Protein AF-0000000074140752 (afdb_homodimer)

Solvent-accessible surface area (backbone atoms only — not comparable to full-atom values): 28224 Å² total; per-residue (Å²): 119,56,70,70,53,50,52,48,51,42,52,54,58,71,65,44,54,42,84,34,56,42,60,49,36,43,54,50,48,71,74,40,94,58,86,54,52,67,53,49,47,52,48,30,33,76,64,49,39,76,39,86,75,36,72,41,30,59,83,36,47,38,90,88,53,93,30,33,46,39,65,84,76,35,28,29,26,35,70,41,55,52,70,45,35,76,37,78,74,42,82,43,81,77,94,64,84,74,61,87,51,48,66,58,32,52,55,50,49,53,50,44,38,72,72,23,39,75,41,53,65,36,65,51,56,44,77,45,95,76,62,23,41,32,40,38,39,36,31,35,42,71,38,72,91,78,30,33,22,22,32,35,38,38,40,38,40,34,42,71,85,25,31,36,32,38,37,39,38,38,36,38,34,36,54,75,71,31,41,35,35,42,52,46,79,45,80,39,77,70,41,77,48,70,70,86,39,45,65,48,47,52,50,49,52,52,51,54,52,39,55,49,51,54,50,49,53,52,50,49,49,52,48,54,54,50,50,49,51,53,49,57,52,56,43,64,59,50,91,62,74,70,50,60,69,54,58,42,29,67,48,66,63,67,72,72,67,80,46,89,126,119,57,71,68,53,49,51,49,52,43,52,55,60,71,64,44,54,41,83,34,56,42,61,50,35,43,53,51,47,72,74,39,91,56,86,55,51,67,53,51,49,50,49,29,32,75,63,49,38,77,38,86,75,35,72,42,32,60,84,36,45,38,91,86,53,92,30,34,46,39,66,83,76,35,28,30,27,34,70,41,56,53,71,44,36,74,37,78,72,42,83,43,80,77,94,65,84,73,61,87,51,48,66,57,33,51,54,50,49,53,50,46,40,73,72,23,38,76,41,53,64,36,65,52,56,43,77,44,96,76,63,24,41,32,40,39,39,36,31,36,42,72,39,71,91,77,30,32,22,21,33,37,36,38,41,38,38,36,42,70,84,25,30,36,32,36,36,40,37,38,36,36,33,37,54,74,71,32,42,35,37,43,54,47,79,44,80,42,78,70,41,77,49,69,70,87,40,45,65,48,47,53,48,49,51,50,52,53,51,41,54,49,50,55,52,48,53,52,49,50,51,52,48,53,52,50,52,48,52,50,47,58,53,55,43,64,58,48,90,63,75,69,50,60,69,55,54,41,27,68,48,62,65,62,72,68,70,80,42,89,126

InterPro domains:
  IPR002189 F-actin-capping protein subunit alpha [PF01267] (9-256)
  IPR002189 F-actin-capping protein subunit alpha [PR00191] (142-156)
  IPR002189 F-actin-capping protein subunit alpha [PR00191] (171-184)
  IPR002189 F-actin-capping protein subunit alpha [PR00191] (225-244)
  IPR002189 F-actin-capping protein subunit alpha [PTHR10653] (5-257)
  IPR017865 F-actin capping protein, alpha subunit, conserved site [PS00749] (229-239)
  IPR037282 F-actin-capping protein subunit alpha/beta [SSF90096] (3-254)
  IPR042276 F-actin-capping protein subunit alpha/beta, domain 2 [G3DSA:3.90.1150.210] (97-231)
  IPR042489 F-actin capping protein, alpha subunit, domain 1 [G3DSA:3.30.1140.60] (4-96)

Radius of gyration: 28.35 Å; Cα contacts (8 Å, |Δi|>4): 920; chains: 2; bounding box: 62×85×52 Å

Foldseek 3Di:
DPPVVLVVLLVQLVPDAPPCNLVSLQVVPVVDPDHNQVSQLVVCQPPWDAAPLETGHVQQQDPVDRWGAQPLQQKIFHAPRNRRHTHDIDGHDDPDDQDPQVNVLVVVVVVVCVVPAPARKHKGWHQDPQRKIKIKIKGWDDDVVQAKIKMWIWIWIQHPQQWIWTKIKIWMWGCDPHTDIDIDMDTGDTDHWDPVHSVRVSVVVVVVVVVVVVVVVVVVLVVLVVVLVVVVVVDPDDPPPPVSVVVRPPPPPDDPVPDDD/DPPVVLVVLLVQLVPDAPPCNLVSLQVVPVVDPDHNQVSQLVVCQPPWDAAPLETGHVQQQDPVDRWGAQPLVQKIFHAPRNRRHTHDIDGHDDPDDADPQVNVLVVVVVVVCVVPAPARKHKGWHQDPQRKIKIKIKGWDDDVVQAKIKMWIWIWIQHPQQWIWTKIKIWMWGCDPHTDIDIDMDTGDTDHWDPVHSVRVVVVVVVVVVVVVVVVVVVVLVVLVVVLVVVVVVDPDDPPPPVSVVVRPPPPPDPPVPDDD

Organism: Candida tropicalis (strain ATCC MYA-3404 / T1) (NCBI:txid294747)

Sequence (522 aa):
MSIKLNELVDSLIETAPPAELKNVSQSLSSLTTSSIDDNIEKYAQENAVVIDNTIVSKYNKDKNSSKYIDYINNKKFNVDWINCKIIDVENYESNFEYPKIYQELIDKLNQYGEDYYPSTFAFTIIPTEDEELRIIIIGQRANHDNFYTGQWKSNYLISKNSNISGEIKLDIHYFEDGNVRLKFIEEISDIKIDNSSSSKIVNFINDQENKVVIKIVDQFNNLNQQSFKNLRRLLPVTRSKINWGSAIGNYRLGSDVVNKKMSIKLNELVDSLIETAPPAELKNVSQSLSSLTTSSIDDNIEKYAQENAVVIDNTIVSKYNKDKNSSKYIDYINNKKFNVDWINCKIIDVENYESNFEYPKIYQELIDKLNQYGEDYYPSTFAFTIIPTEDEELRIIIIGQRANHDNFYTGQWKSNYLISKNSNISGEIKLDIHYFEDGNVRLKFIEEISDIKIDNSSSSKIVNFINDQENKVVIKIVDQFNNLNQQSFKNLRRLLPVTRSKINWGSAIGNYRLGSDVVNKK

Secondary structure (DSSP, 8-state):
--HHHHHHHHHHHHTPPTT-HHHHHHHHHHH-SS--HHHHHHHHHHH-EEETTEEE-GGGB-TTSS-EEETTTTEEEEEETTTTEEEEEEE---SSPPPTTHHHHHHHHHHHHHHH--SEEEEEEEE-TTS-EEEEEEEEEEEGGGTEEEEEEEEEEE-TTSEEEEEEEEEEEE-SSEEEEEEEEEEEEEEE--TTSHHHHHHHHHHHHHHHHHHHHHHHHHHHHHHHHHHHHHS---SS---HHHHS-B----TTSS---/--HHHHHHHHHHHHTPPTT-HHHHHHHHHHH-SS--HHHHHHHHHHH-EEETTEEE-GGGB-TTSS-EEETTTTEEEEEETTTTEEEEEEE---SSPPPTTHHHHHHHHHHHHHHH--SEEEEEEEE-TTS-EEEEEEEEEEEGGGTEEEEEEEEEEE-TTSEEEEEEEEEEEE-SSEEEEEEEEEEEEEEE--TTSHHHHHHHHHHHHHHHHHHHHHHHHHHHHHHHHHHHHHS---SS---HHHHS-B----TTSS---

pLDDT: mean 86.99, std 14.08, range [23.72, 98.69]

Nearest PDB structures (foldseek):
  3aae-assembly1_A  TM=8.052E-01  e=2.169E-14  Gallus gallus
  8p94-assembly1_U  TM=7.629E-01  e=4.647E-13  Mus musculus
  7ds3-assembly1_B  TM=5.528E-01  e=4.194E-06  Gallus gallus
  2vqi-assembly2_B-2  TM=5.578E-01  e=7.077E+00  Escherichia coli
  7lhg-assembly1_C  TM=5.357E-01  e=7.945E+00  Escherichia coli

Structure (mmCIF, N/CA/C/O backbone):
data_AF-0000000074140752-model_v1
#
loop_
_entity.id
_entity.type
_entity.pdbx_description
1 polymer 'F-actin-capping protein subunit alpha'
#
loop_
_atom_site.group_PDB
_atom_site.id
_atom_site.type_symbol
_atom_site.label_atom_id
_atom_site.label_alt_id
_atom_site.label_comp_id
_atom_site.label_asym_id
_atom_site.label_entity_id
_atom_site.label_seq_id
_atom_site.pdbx_PDB_ins_code
_atom_site.Cartn_x
_atom_site.Cartn_y
_atom_site.Cartn_z
_atom_site.occupancy
_atom_site.B_iso_or_equiv
_atom_site.auth_seq_id
_atom_site.auth_comp_id
_atom_site.auth_asym_id
_atom_site.auth_atom_id
_atom_site.pdbx_PDB_model_num
ATOM 1 N N . MET A 1 1 ? 28.844 -6.668 -7.348 1 61.84 1 MET A N 1
ATOM 2 C CA . MET A 1 1 ? 27.984 -5.746 -6.613 1 61.84 1 MET A CA 1
ATOM 3 C C . MET A 1 1 ? 28.188 -5.898 -5.109 1 61.84 1 MET A C 1
ATOM 5 O O . MET A 1 1 ? 28.422 -7.004 -4.621 1 61.84 1 MET A O 1
ATOM 9 N N . SER A 1 2 ? 28.344 -4.863 -4.453 1 72.31 2 SER A N 1
ATOM 10 C CA . SER A 1 2 ? 28.5 -5.016 -3.012 1 72.31 2 SER A CA 1
ATOM 11 C C . SER A 1 2 ? 27.375 -5.84 -2.41 1 72.31 2 SER A C 1
ATOM 13 O O . SER A 1 2 ? 26.281 -5.922 -2.984 1 72.31 2 SER A O 1
ATOM 15 N N . ILE A 1 3 ? 27.672 -6.602 -1.452 1 70.19 3 ILE A N 1
ATOM 16 C CA . ILE A 1 3 ? 26.719 -7.484 -0.793 1 70.19 3 ILE A CA 1
ATOM 17 C C . ILE A 1 3 ? 25.484 -6.688 -0.367 1 70.19 3 ILE A C 1
ATOM 19 O O . ILE A 1 3 ? 24.359 -7.137 -0.553 1 70.19 3 ILE A O 1
ATOM 23 N N . LYS A 1 4 ? 25.734 -5.488 0.019 1 74.75 4 LYS A N 1
ATOM 24 C CA . LYS A 1 4 ? 24.641 -4.648 0.495 1 74.75 4 LYS A CA 1
ATOM 25 C C . LYS A 1 4 ? 23.75 -4.191 -0.661 1 74.75 4 LYS A C 1
ATOM 27 O O . LYS A 1 4 ? 22.516 -4.168 -0.539 1 74.75 4 LYS A O 1
ATOM 32 N N . LEU A 1 5 ? 24.422 -4.043 -1.836 1 74 5 LEU A N 1
ATOM 33 C CA . LEU A 1 5 ? 23.672 -3.607 -3.01 1 74 5 LEU A CA 1
ATOM 34 C C . LEU A 1 5 ? 22.828 -4.754 -3.58 1 74 5 LEU A C 1
ATOM 36 O O . LEU A 1 5 ? 21.688 -4.547 -4.004 1 74 5 LEU A O 1
ATOM 40 N N . ASN A 1 6 ? 23.469 -5.91 -3.527 1 83.12 6 ASN A N 1
ATOM 41 C CA . ASN A 1 6 ? 22.766 -7.094 -4.008 1 83.12 6 ASN A CA 1
ATOM 42 C C . ASN A 1 6 ? 21.5 -7.367 -3.195 1 83.12 6 ASN A C 1
ATOM 44 O O . ASN A 1 6 ? 20.453 -7.68 -3.758 1 83.12 6 ASN A O 1
ATOM 48 N N . GLU A 1 7 ? 21.641 -7.172 -1.968 1 83.62 7 GLU A N 1
ATOM 49 C CA . GLU A 1 7 ? 20.5 -7.367 -1.085 1 83.62 7 GLU A CA 1
ATOM 50 C C . GLU A 1 7 ? 19.422 -6.316 -1.335 1 83.62 7 GLU A C 1
ATOM 52 O O . GLU A 1 7 ? 18.234 -6.613 -1.269 1 83.62 7 GLU A O 1
ATOM 57 N N . LEU A 1 8 ? 19.906 -5.164 -1.589 1 78.12 8 LEU A N 1
ATOM 58 C CA . LEU A 1 8 ? 18.969 -4.086 -1.886 1 78.12 8 LEU A CA 1
ATOM 59 C C . LEU A 1 8 ? 18.203 -4.367 -3.174 1 78.12 8 LEU A C 1
ATOM 61 O O . LEU A 1 8 ? 16.984 -4.176 -3.232 1 78.12 8 LEU A O 1
ATOM 65 N N . VAL A 1 9 ? 18.906 -4.875 -4.156 1 83.94 9 VAL A N 1
ATOM 66 C CA . VAL A 1 9 ? 18.281 -5.188 -5.438 1 83.94 9 VAL A CA 1
ATOM 67 C C . VAL A 1 9 ? 17.266 -6.316 -5.254 1 83.94 9 VAL A C 1
ATOM 69 O O . VAL A 1 9 ? 16.141 -6.242 -5.77 1 83.94 9 VAL A O 1
ATOM 72 N N . ASP A 1 10 ? 17.625 -7.262 -4.441 1 89.88 10 ASP A N 1
ATOM 73 C CA . ASP A 1 10 ? 16.703 -8.359 -4.148 1 89.88 10 ASP A CA 1
ATOM 74 C C . ASP A 1 10 ? 15.422 -7.848 -3.496 1 89.88 10 ASP A C 1
ATOM 76 O O . ASP A 1 10 ? 14.32 -8.25 -3.881 1 89.88 10 ASP A O 1
ATOM 80 N N . SER A 1 11 ? 15.648 -6.965 -2.637 1 86 11 SER A N 1
ATOM 81 C CA . SER A 1 11 ? 14.5 -6.43 -1.915 1 86 11 SER A CA 1
ATOM 82 C C . SER A 1 11 ? 13.586 -5.637 -2.844 1 86 11 SER A C 1
ATOM 84 O O . SER A 1 11 ? 12.359 -5.746 -2.756 1 86 11 SER A O 1
ATOM 86 N N . LEU A 1 12 ? 14.141 -4.941 -3.727 1 83.88 12 LEU A N 1
ATOM 87 C CA . LEU A 1 12 ? 13.359 -4.129 -4.652 1 83.88 12 LEU A CA 1
ATOM 88 C C . LEU A 1 12 ? 12.586 -5.012 -5.629 1 83.88 12 LEU A C 1
ATOM 90 O O . LEU A 1 12 ? 11.43 -4.727 -5.949 1 83.88 12 LEU A O 1
ATOM 94 N N . ILE A 1 13 ? 13.211 -6.074 -6.012 1 91.44 13 ILE A N 1
ATOM 95 C CA . ILE A 1 13 ? 12.539 -6.996 -6.926 1 91.44 13 ILE A CA 1
ATOM 96 C C . ILE A 1 13 ? 11.375 -7.672 -6.207 1 91.44 13 ILE A C 1
ATOM 98 O O . ILE A 1 13 ? 10.305 -7.855 -6.789 1 91.44 13 ILE A O 1
ATOM 102 N N . GLU A 1 14 ? 11.594 -7.969 -4.953 1 90.62 14 GLU A N 1
ATOM 103 C CA . GLU A 1 14 ? 10.57 -8.633 -4.152 1 90.62 14 GLU A CA 1
ATOM 104 C C . GLU A 1 14 ? 9.336 -7.742 -3.984 1 90.62 14 GLU A C 1
ATOM 106 O O . GLU A 1 14 ? 8.234 -8.242 -3.756 1 90.62 14 GLU A O 1
ATOM 111 N N . THR A 1 15 ? 9.523 -6.438 -4.125 1 85.06 15 THR A N 1
ATOM 112 C CA . THR A 1 15 ? 8.422 -5.504 -3.926 1 85.06 15 THR A CA 1
ATOM 113 C C . THR A 1 15 ? 7.711 -5.211 -5.246 1 85.06 15 THR A C 1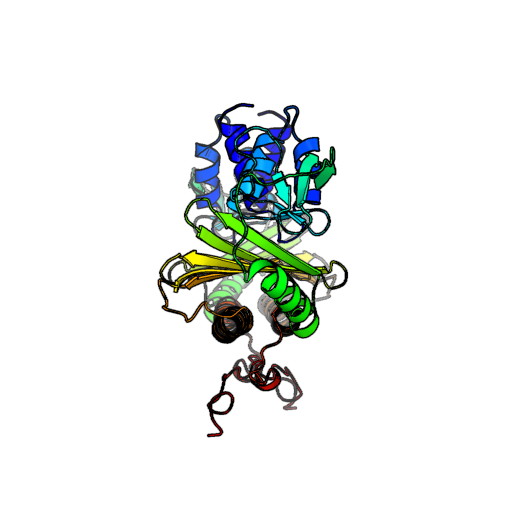
ATOM 115 O O . THR A 1 15 ? 6.762 -4.426 -5.285 1 85.06 15 THR A O 1
ATOM 118 N N . ALA A 1 16 ? 8.18 -5.867 -6.352 1 88.88 16 ALA A N 1
ATOM 119 C CA . ALA A 1 16 ? 7.543 -5.633 -7.648 1 88.88 16 ALA A CA 1
ATOM 120 C C . ALA A 1 16 ? 6.059 -5.984 -7.605 1 88.88 16 ALA A C 1
ATOM 122 O O . ALA A 1 16 ? 5.68 -7.047 -7.113 1 88.88 16 ALA A O 1
ATOM 123 N N . PRO A 1 17 ? 5.223 -5.051 -8.102 1 90.56 17 PRO A N 1
ATOM 124 C CA . PRO A 1 17 ? 3.809 -5.414 -8.211 1 90.56 17 PRO A CA 1
ATOM 125 C C . PRO A 1 17 ? 3.58 -6.645 -9.086 1 90.56 17 PRO A C 1
ATOM 127 O O . PRO A 1 17 ? 4.406 -6.957 -9.945 1 90.56 17 PRO A O 1
ATOM 130 N N . PRO A 1 18 ? 2.486 -7.273 -8.789 1 92.69 18 PRO A N 1
ATOM 131 C CA . PRO A 1 18 ? 2.201 -8.453 -9.609 1 92.69 18 PRO A CA 1
ATOM 132 C C . PRO A 1 18 ? 2.131 -8.141 -11.102 1 92.69 18 PRO A C 1
ATOM 134 O O . PRO A 1 18 ? 1.604 -7.094 -11.492 1 92.69 18 PRO A O 1
ATOM 137 N N . ALA A 1 19 ? 2.77 -9.047 -11.898 1 91.75 19 ALA A N 1
ATOM 138 C CA . ALA A 1 19 ? 2.734 -9.016 -13.352 1 91.75 19 ALA A CA 1
ATOM 139 C C . ALA A 1 19 ? 3.602 -7.883 -13.898 1 91.75 19 ALA A C 1
ATOM 141 O O . ALA A 1 19 ? 3.486 -7.508 -15.062 1 91.75 19 ALA A O 1
ATOM 142 N N . GLU A 1 20 ? 4.434 -7.281 -13.062 1 92.44 20 GLU A N 1
ATOM 143 C CA . GLU A 1 20 ? 5.23 -6.148 -13.523 1 92.44 20 GLU A CA 1
ATOM 144 C C . GLU A 1 20 ? 6.723 -6.43 -13.383 1 92.44 20 GLU A C 1
ATOM 146 O O . GLU A 1 20 ? 7.523 -5.5 -13.258 1 92.44 20 GLU A O 1
ATOM 151 N N . LEU A 1 21 ? 7.09 -7.613 -13.391 1 93.31 21 LEU A N 1
ATOM 152 C CA . LEU A 1 21 ? 8.484 -7.996 -13.211 1 93.31 21 LEU A CA 1
ATOM 153 C C . LEU A 1 21 ? 9.359 -7.391 -14.305 1 93.31 21 LEU A C 1
ATOM 155 O O . LEU A 1 21 ? 10.453 -6.902 -14.031 1 93.31 21 LEU A O 1
ATOM 159 N N . LYS A 1 22 ? 8.906 -7.398 -15.492 1 93.62 22 LYS A N 1
ATOM 160 C CA . LYS A 1 22 ? 9.672 -6.859 -16.609 1 93.62 22 LYS A CA 1
ATOM 161 C C . LYS A 1 22 ? 10.008 -5.391 -16.391 1 93.62 22 LYS A C 1
ATOM 163 O O . LYS A 1 22 ? 11.164 -4.98 -16.547 1 93.62 22 LYS A O 1
ATOM 168 N N . ASN A 1 23 ? 9.031 -4.621 -16.031 1 92.94 23 ASN A N 1
ATOM 169 C CA . ASN A 1 23 ? 9.219 -3.193 -15.789 1 92.94 23 ASN A CA 1
ATOM 170 C C . ASN A 1 23 ? 10.242 -2.943 -14.688 1 92.94 23 ASN A C 1
ATOM 172 O O . ASN A 1 23 ? 11.109 -2.08 -14.82 1 92.94 23 ASN A O 1
ATOM 176 N N . VAL A 1 24 ? 10.086 -3.699 -13.688 1 91.12 24 VAL A N 1
ATOM 177 C CA . VAL A 1 24 ? 10.992 -3.555 -12.562 1 91.12 24 VAL A CA 1
ATOM 178 C C . VAL A 1 24 ? 12.406 -3.969 -12.977 1 91.12 24 VAL A C 1
ATOM 180 O O . VAL A 1 24 ? 13.383 -3.287 -12.648 1 91.12 24 VAL A O 1
ATOM 183 N N . SER A 1 25 ? 12.492 -5.066 -13.68 1 92.5 25 SER A N 1
ATOM 184 C CA . SER A 1 25 ? 13.781 -5.555 -14.148 1 92.5 25 SER A CA 1
ATOM 185 C C . SER A 1 25 ? 14.484 -4.52 -15.023 1 92.5 25 SER A C 1
ATOM 187 O O . SER A 1 25 ? 15.664 -4.234 -14.836 1 92.5 25 SER A O 1
ATOM 189 N N . GLN A 1 26 ? 13.812 -3.938 -15.883 1 92.19 26 GLN A N 1
ATOM 190 C CA . GLN A 1 26 ? 14.375 -2.936 -16.781 1 92.19 26 GLN A CA 1
ATOM 191 C C . GLN A 1 26 ? 14.789 -1.683 -16.016 1 92.19 26 GLN A C 1
ATOM 193 O O . GLN A 1 26 ? 15.875 -1.141 -16.25 1 92.19 26 GLN A O 1
ATOM 198 N N . SER A 1 27 ? 13.953 -1.255 -15.141 1 87.88 27 SER A N 1
ATOM 199 C CA . SER A 1 27 ? 14.234 -0.064 -14.344 1 87.88 27 SER A CA 1
ATOM 200 C C . SER A 1 27 ? 15.477 -0.254 -13.484 1 87.88 27 SER A C 1
ATOM 202 O O . SER A 1 27 ? 16.359 0.608 -13.461 1 87.88 27 SER A O 1
ATOM 204 N N . LEU A 1 28 ? 15.523 -1.368 -12.844 1 85.75 28 LEU A N 1
ATOM 205 C CA . LEU A 1 28 ? 16.656 -1.629 -11.953 1 85.75 28 LEU A CA 1
ATOM 206 C C . LEU A 1 28 ? 17.938 -1.823 -12.75 1 85.75 28 LEU A C 1
ATOM 208 O O . LEU A 1 28 ? 19.016 -1.406 -12.312 1 85.75 28 LEU A O 1
ATOM 212 N N . SER A 1 29 ? 17.812 -2.486 -13.875 1 87.5 29 SER A N 1
ATOM 213 C CA . SER A 1 29 ? 18.984 -2.711 -14.719 1 87.5 29 SER A CA 1
ATOM 214 C C . SER A 1 29 ? 19.578 -1.393 -15.203 1 87.5 29 SER A C 1
ATOM 216 O O . SER A 1 29 ? 20.797 -1.278 -15.359 1 87.5 29 SER A O 1
ATOM 218 N N . SER A 1 30 ? 18.734 -0.418 -15.336 1 86.25 30 SER A N 1
ATOM 219 C CA . SER A 1 30 ? 19.203 0.889 -15.781 1 86.25 30 SER A CA 1
ATOM 220 C C . SER A 1 30 ? 19.891 1.649 -14.656 1 86.25 30 SER A C 1
ATOM 222 O O . SER A 1 30 ? 20.672 2.574 -14.906 1 86.25 30 SER A O 1
ATOM 224 N N . LEU A 1 31 ? 19.641 1.22 -13.461 1 77.5 31 LEU A N 1
ATOM 225 C CA . LEU A 1 31 ? 20.141 1.932 -12.297 1 77.5 31 LEU A CA 1
ATOM 226 C C . LEU A 1 31 ? 21.422 1.269 -11.773 1 77.5 31 LEU A C 1
ATOM 228 O O . LEU A 1 31 ? 22.078 1.809 -10.883 1 77.5 31 LEU A O 1
ATOM 232 N N . THR A 1 32 ? 21.672 0.065 -12.32 1 78 32 THR A N 1
ATOM 233 C CA . THR A 1 32 ? 22.812 -0.672 -11.812 1 78 32 THR A CA 1
ATOM 234 C C . THR A 1 32 ? 23.844 -0.904 -12.922 1 78 32 THR A C 1
ATOM 236 O O . THR A 1 32 ? 23.484 -0.968 -14.102 1 78 32 THR A O 1
ATOM 239 N N . THR A 1 33 ? 25.078 -0.955 -12.531 1 78.69 33 THR A N 1
ATOM 240 C CA . THR A 1 33 ? 26.156 -1.2 -13.492 1 78.69 33 THR A CA 1
ATOM 241 C C . THR A 1 33 ? 26.391 -2.697 -13.664 1 78.69 33 THR A C 1
ATOM 243 O O . THR A 1 33 ? 26.844 -3.141 -14.719 1 78.69 33 THR A O 1
ATOM 246 N N . SER A 1 34 ? 26.141 -3.398 -12.664 1 83.44 34 SER A N 1
ATOM 247 C CA . SER A 1 34 ? 26.297 -4.848 -12.711 1 83.44 34 SER A CA 1
ATOM 248 C C . SER A 1 34 ? 25 -5.539 -13.094 1 83.44 34 SER A C 1
ATOM 250 O O . SER A 1 34 ? 23.922 -4.988 -12.906 1 83.44 34 SER A O 1
ATOM 252 N N . SER A 1 35 ? 25.234 -6.66 -13.734 1 90.19 35 SER A N 1
ATOM 253 C CA . SER A 1 35 ? 24.078 -7.449 -14.109 1 90.19 35 SER A CA 1
ATOM 254 C C . SER A 1 35 ? 23.25 -7.852 -12.891 1 90.19 35 SER A C 1
ATOM 256 O O . SER A 1 35 ? 23.812 -8.211 -11.852 1 90.19 35 SER A O 1
ATOM 258 N N . ILE A 1 36 ? 21.922 -7.773 -13.133 1 93 36 ILE A N 1
ATOM 259 C CA . ILE A 1 36 ? 21.062 -8.195 -12.031 1 93 36 ILE A CA 1
ATOM 260 C C . ILE A 1 36 ? 20.297 -9.453 -12.43 1 93 36 ILE A C 1
ATOM 262 O O . ILE A 1 36 ? 19.25 -9.758 -11.867 1 93 36 ILE A O 1
ATOM 266 N N . ASP A 1 37 ? 20.781 -10.195 -13.391 1 94.75 37 ASP A N 1
ATOM 267 C CA . ASP A 1 37 ? 20.125 -11.406 -13.891 1 94.75 37 ASP A CA 1
ATOM 268 C C . ASP A 1 37 ? 19.938 -12.43 -12.773 1 94.75 37 ASP A C 1
ATOM 270 O O . ASP A 1 37 ? 18.875 -13.031 -12.648 1 94.75 37 ASP A O 1
ATOM 274 N N . ASP A 1 38 ? 20.969 -12.531 -12.016 1 95.12 38 ASP A N 1
ATOM 275 C CA . ASP A 1 38 ? 20.906 -13.523 -10.945 1 95.12 38 ASP A CA 1
ATOM 276 C C . ASP A 1 38 ? 19.797 -13.18 -9.945 1 95.12 38 ASP A C 1
ATOM 278 O O . ASP A 1 38 ? 19.125 -14.078 -9.422 1 95.12 38 ASP A O 1
ATOM 282 N N . ASN A 1 39 ? 19.641 -11.906 -9.688 1 95.19 39 ASN A N 1
ATOM 283 C CA . ASN A 1 39 ? 18.594 -11.461 -8.758 1 95.19 39 ASN A CA 1
ATOM 284 C C . ASN A 1 39 ? 17.203 -11.75 -9.297 1 95.19 39 ASN A C 1
ATOM 286 O O . ASN A 1 39 ? 16.344 -12.25 -8.57 1 95.19 39 ASN A O 1
ATOM 290 N N . ILE A 1 40 ? 17.031 -11.516 -10.578 1 96.81 40 ILE A N 1
ATOM 291 C CA . ILE A 1 40 ? 15.727 -11.719 -11.211 1 96.81 40 ILE A CA 1
ATOM 292 C C . ILE A 1 40 ? 15.414 -13.219 -11.273 1 96.81 40 ILE A C 1
ATOM 294 O O . ILE A 1 40 ? 14.289 -13.633 -10.977 1 96.81 40 ILE A O 1
ATOM 298 N N . GLU A 1 41 ? 16.406 -13.922 -11.625 1 97.06 41 GLU A N 1
ATOM 299 C CA . GLU A 1 41 ? 16.219 -15.367 -11.711 1 97.06 41 GLU A CA 1
ATOM 300 C C . GLU A 1 41 ? 15.867 -15.969 -10.352 1 97.06 41 GLU A C 1
ATOM 302 O O . GLU A 1 41 ? 15 -16.828 -10.25 1 97.06 41 GLU A O 1
ATOM 307 N N . LYS A 1 42 ? 16.594 -15.508 -9.398 1 96.5 42 LYS A N 1
ATOM 308 C CA . LYS A 1 42 ? 16.297 -15.977 -8.047 1 96.5 42 LYS A CA 1
ATOM 309 C C . LYS A 1 42 ? 14.844 -15.727 -7.684 1 96.5 42 LYS A C 1
ATOM 311 O O . LYS A 1 42 ? 14.164 -16.609 -7.156 1 96.5 42 LYS A O 1
ATOM 316 N N . TYR A 1 43 ? 14.375 -14.578 -8.008 1 97.12 43 TYR A N 1
ATOM 317 C CA . TYR A 1 43 ? 12.977 -14.227 -7.762 1 97.12 43 TYR A CA 1
ATOM 318 C C . TYR A 1 43 ? 12.039 -15.141 -8.539 1 97.12 43 TYR A C 1
ATOM 320 O O . TYR A 1 43 ? 11.062 -15.648 -7.98 1 97.12 43 TYR A O 1
ATOM 328 N N . ALA A 1 44 ? 12.344 -15.336 -9.758 1 97.19 44 ALA A N 1
ATOM 329 C CA . ALA A 1 44 ? 11.5 -16.156 -10.625 1 97.19 44 ALA A CA 1
ATOM 330 C C . ALA A 1 44 ? 11.445 -17.594 -10.125 1 97.19 44 ALA A C 1
ATOM 332 O O . ALA A 1 44 ? 10.391 -18.234 -10.148 1 97.19 44 ALA A O 1
ATOM 333 N N . GLN A 1 45 ? 12.547 -18.047 -9.711 1 97.06 45 GLN A N 1
ATOM 334 C CA . GLN A 1 45 ? 12.609 -19.422 -9.234 1 97.06 45 GLN A CA 1
ATOM 335 C C . GLN A 1 45 ? 11.805 -19.594 -7.949 1 97.06 45 GLN A C 1
ATOM 337 O O . GLN A 1 45 ? 11.055 -20.562 -7.809 1 97.06 45 GLN A O 1
ATOM 342 N N . GLU A 1 46 ? 11.875 -18.609 -7.121 1 96.12 46 GLU A N 1
ATOM 343 C CA . GLU A 1 46 ? 11.242 -18.734 -5.816 1 96.12 46 GLU A CA 1
ATOM 344 C C . GLU A 1 46 ? 9.742 -18.469 -5.906 1 96.12 46 GLU A C 1
ATOM 346 O O . GLU A 1 46 ? 8.953 -19.062 -5.156 1 96.12 46 GLU A O 1
ATOM 351 N N . ASN A 1 47 ? 9.32 -17.625 -6.855 1 95.75 47 ASN A N 1
ATOM 352 C CA . ASN A 1 47 ? 7.938 -17.156 -6.855 1 95.75 47 ASN A CA 1
ATOM 353 C C . ASN A 1 47 ? 7.168 -17.703 -8.062 1 95.75 47 ASN A C 1
ATOM 355 O O . ASN A 1 47 ? 5.953 -17.516 -8.156 1 95.75 47 ASN A O 1
ATOM 359 N N . ALA A 1 48 ? 7.816 -18.469 -8.914 1 97.38 48 ALA A N 1
ATOM 360 C CA . ALA A 1 48 ? 7.203 -18.875 -10.18 1 97.38 48 ALA A CA 1
ATOM 361 C C . ALA A 1 48 ? 6.629 -17.688 -10.922 1 97.38 48 ALA A C 1
ATOM 363 O O . ALA A 1 48 ? 5.77 -16.969 -10.398 1 97.38 48 ALA A O 1
ATOM 364 N N . VAL A 1 49 ? 7.059 -17.438 -12.094 1 97.25 49 VAL A N 1
ATOM 365 C CA . VAL A 1 49 ? 6.605 -16.281 -12.859 1 97.25 49 VAL A CA 1
ATOM 366 C C . VAL A 1 49 ? 6.164 -16.734 -14.25 1 97.25 49 VAL A C 1
ATOM 368 O O . VAL A 1 49 ? 6.559 -17.812 -14.719 1 97.25 49 VAL A O 1
ATOM 371 N N . VAL A 1 50 ? 5.305 -15.969 -14.859 1 97 50 VAL A N 1
ATOM 372 C CA . VAL A 1 50 ? 4.855 -16.234 -16.219 1 97 50 VAL A CA 1
ATOM 373 C C . VAL A 1 50 ? 5.648 -15.375 -17.203 1 97 50 VAL A C 1
ATOM 375 O O . VAL A 1 50 ? 5.668 -14.148 -17.094 1 97 50 VAL A O 1
ATOM 378 N N . ILE A 1 51 ? 6.32 -15.969 -18.109 1 96.56 51 ILE A N 1
ATOM 379 C CA . ILE A 1 51 ? 7.039 -15.305 -19.188 1 96.56 51 ILE A CA 1
ATOM 380 C C . ILE A 1 51 ? 6.605 -15.898 -20.531 1 96.56 51 ILE A C 1
ATOM 382 O O . ILE A 1 51 ? 6.777 -17.094 -20.781 1 96.56 51 ILE A O 1
ATOM 386 N N . ASP A 1 52 ? 6.051 -15.117 -21.406 1 94.5 52 ASP A N 1
ATOM 387 C CA . ASP A 1 52 ? 5.559 -15.562 -22.703 1 94.5 52 ASP A CA 1
ATOM 388 C C . ASP A 1 52 ? 4.633 -16.766 -22.562 1 94.5 52 ASP A C 1
ATOM 390 O O . ASP A 1 52 ? 4.836 -17.797 -23.219 1 94.5 52 ASP A O 1
ATOM 394 N N . ASN A 1 53 ? 3.746 -16.672 -21.656 1 92.88 53 ASN A N 1
ATOM 395 C CA . ASN A 1 53 ? 2.689 -17.641 -21.406 1 92.88 53 ASN A CA 1
ATOM 396 C C . ASN A 1 53 ? 3.256 -18.969 -20.891 1 92.88 53 ASN A C 1
ATOM 398 O O . ASN A 1 53 ? 2.607 -20.016 -21 1 92.88 53 ASN A O 1
ATOM 402 N N . THR A 1 54 ? 4.477 -18.922 -20.422 1 96.62 54 THR A N 1
ATOM 403 C CA . THR A 1 54 ? 5.117 -20.094 -19.828 1 96.62 54 THR A CA 1
ATOM 404 C C . THR A 1 54 ? 5.516 -19.828 -18.391 1 96.62 54 THR A C 1
ATOM 406 O O . THR A 1 54 ? 5.996 -18.734 -18.062 1 96.62 54 THR A O 1
ATOM 409 N N . ILE A 1 55 ? 5.32 -20.844 -17.578 1 98 55 ILE A N 1
ATOM 410 C CA . ILE A 1 55 ? 5.652 -20.672 -16.172 1 98 55 ILE A CA 1
ATOM 411 C C . ILE A 1 55 ? 7.105 -21.094 -15.93 1 98 55 ILE A C 1
ATOM 413 O O . ILE A 1 55 ? 7.531 -22.156 -16.375 1 98 55 ILE A O 1
ATOM 417 N N . VAL A 1 56 ? 7.863 -20.172 -15.289 1 98.31 56 VAL A N 1
ATOM 418 C CA . VAL A 1 56 ? 9.242 -20.422 -14.898 1 98.31 56 VAL A CA 1
ATOM 419 C C . VAL A 1 56 ? 9.352 -20.5 -13.383 1 98.31 56 VAL A C 1
ATOM 421 O O . VAL A 1 56 ? 8.875 -19.594 -12.68 1 98.31 56 VAL A O 1
ATOM 424 N N . SER A 1 57 ? 9.93 -21.531 -12.852 1 98.19 57 SER A N 1
ATOM 425 C CA . SER A 1 57 ? 10.102 -21.734 -11.414 1 98.19 57 SER A CA 1
ATOM 426 C C . SER A 1 57 ? 11.289 -22.641 -11.125 1 98.19 57 SER A C 1
ATOM 428 O O . SER A 1 57 ? 11.906 -23.188 -12.047 1 98.19 57 SER A O 1
ATOM 430 N N . LYS A 1 58 ? 11.578 -22.781 -9.852 1 97.56 58 LYS A N 1
ATOM 431 C CA . LYS A 1 58 ? 12.664 -23.672 -9.453 1 97.56 58 LYS A CA 1
ATOM 432 C C . LYS A 1 58 ? 12.32 -25.125 -9.773 1 97.56 58 LYS A C 1
ATOM 434 O O . LYS A 1 58 ? 13.219 -25.953 -9.922 1 97.56 58 LYS A O 1
ATOM 439 N N . TYR A 1 59 ? 11.102 -25.406 -9.984 1 96.56 59 TYR A N 1
ATOM 440 C CA . TYR A 1 59 ? 10.648 -26.797 -10.117 1 96.56 59 TYR A CA 1
ATOM 441 C C . TYR A 1 59 ? 10.883 -27.297 -11.531 1 96.56 59 TYR A C 1
ATOM 443 O O . TYR A 1 59 ? 10.898 -28.516 -11.766 1 96.56 59 TYR A O 1
ATOM 451 N N . ASN A 1 60 ? 11.008 -26.438 -12.469 1 97.06 60 ASN A N 1
ATOM 452 C CA . ASN A 1 60 ? 11.227 -26.891 -13.836 1 97.06 60 ASN A CA 1
ATOM 453 C C . ASN A 1 60 ? 12.586 -26.453 -14.367 1 97.06 60 ASN A C 1
ATOM 455 O O . ASN A 1 60 ? 12.773 -26.344 -15.578 1 97.06 60 ASN A O 1
ATOM 459 N N . LYS A 1 61 ? 13.406 -26.109 -13.469 1 97.19 61 LYS A N 1
ATOM 460 C CA . LYS A 1 61 ? 14.797 -25.859 -13.844 1 97.19 61 LYS A CA 1
ATOM 461 C C . LYS A 1 61 ? 15.484 -27.141 -14.289 1 97.19 61 LYS A C 1
ATOM 463 O O . LYS A 1 61 ? 15.375 -28.188 -13.625 1 97.19 61 LYS A O 1
ATOM 468 N N . ASP A 1 62 ? 16.125 -27.078 -15.398 1 95.5 62 ASP A N 1
ATOM 469 C CA . ASP A 1 62 ? 16.906 -28.219 -15.867 1 95.5 62 ASP A CA 1
ATOM 470 C C . ASP A 1 62 ? 18.109 -28.469 -14.977 1 95.5 62 ASP A C 1
ATOM 472 O O . ASP A 1 62 ? 18.906 -27.562 -14.734 1 95.5 62 ASP A O 1
ATOM 476 N N . LYS A 1 63 ? 18.25 -29.641 -14.508 1 90.75 63 LYS A N 1
ATOM 477 C CA . LYS A 1 63 ? 19.328 -29.969 -13.586 1 90.75 63 LYS A CA 1
ATOM 478 C C . LYS A 1 63 ? 20.688 -29.938 -14.297 1 90.75 63 LYS A C 1
ATOM 480 O O . LYS A 1 63 ? 21.719 -29.719 -13.656 1 90.75 63 LYS A O 1
ATOM 485 N N . ASN A 1 64 ? 20.688 -30.047 -15.586 1 91.19 64 ASN A N 1
ATOM 486 C CA . ASN A 1 64 ? 21.938 -30.234 -16.328 1 91.19 64 ASN A CA 1
ATOM 487 C C . ASN A 1 64 ? 22.297 -29 -17.125 1 91.19 64 ASN A C 1
ATOM 489 O O . ASN A 1 64 ? 23.219 -29.031 -17.938 1 91.19 64 ASN A O 1
ATOM 493 N N . SER A 1 65 ? 21.547 -27.969 -17.016 1 93.88 65 SER A N 1
ATOM 494 C CA . SER A 1 65 ? 21.828 -26.766 -17.797 1 93.88 65 SER A CA 1
ATOM 495 C C . SER A 1 65 ? 21.234 -25.531 -17.125 1 93.88 65 SER A C 1
ATOM 497 O O . SER A 1 65 ? 20.734 -25.609 -16.016 1 93.88 65 SER A O 1
ATOM 499 N N . SER A 1 66 ? 21.406 -24.375 -17.781 1 95.25 66 SER A N 1
ATOM 500 C CA . SER A 1 66 ? 20.844 -23.125 -17.266 1 95.25 66 SER A CA 1
ATOM 501 C C . SER A 1 66 ? 19.406 -22.938 -17.734 1 95.25 66 SER A C 1
ATOM 503 O O . SER A 1 66 ? 18.75 -21.953 -17.375 1 95.25 66 SER A O 1
ATOM 505 N N . LYS A 1 67 ? 18.875 -23.953 -18.438 1 98.06 67 LYS A N 1
ATOM 506 C CA . LYS A 1 67 ? 17.594 -23.781 -19.078 1 98.06 67 LYS A CA 1
ATOM 507 C C . LYS A 1 67 ? 16.453 -24.297 -18.203 1 98.06 67 LYS A C 1
ATOM 509 O O . LYS A 1 67 ? 16.703 -24.891 -17.141 1 98.06 67 LYS A O 1
ATOM 514 N N . TYR A 1 68 ? 15.305 -23.969 -18.594 1 98.5 68 TYR A N 1
ATOM 515 C CA . TYR A 1 68 ? 14.07 -24.422 -17.953 1 98.5 68 TYR A CA 1
ATOM 516 C C . TYR A 1 68 ? 13.273 -25.312 -18.891 1 98.5 68 TYR A C 1
ATOM 518 O O . TYR A 1 68 ? 13.391 -25.203 -20.125 1 98.5 68 TYR A O 1
ATOM 526 N N . ILE A 1 69 ? 12.477 -26.203 -18.297 1 97.62 69 ILE A N 1
ATOM 527 C CA . ILE A 1 69 ? 11.797 -27.203 -19.109 1 97.62 69 ILE A CA 1
ATOM 528 C C . ILE A 1 69 ? 10.297 -26.906 -19.141 1 97.62 69 ILE A C 1
ATOM 530 O O . ILE A 1 69 ? 9.688 -26.656 -18.094 1 97.62 69 ILE A O 1
ATOM 534 N N . ASP A 1 70 ? 9.742 -26.812 -20.312 1 97.44 70 ASP A N 1
ATOM 535 C CA . ASP A 1 70 ? 8.305 -26.844 -20.562 1 97.44 70 ASP A CA 1
ATOM 536 C C . ASP A 1 70 ? 7.832 -28.266 -20.875 1 97.44 70 ASP A C 1
ATOM 538 O O . ASP A 1 70 ? 7.848 -28.688 -22.031 1 97.44 70 ASP A O 1
ATOM 542 N N . TYR A 1 71 ? 7.379 -28.969 -19.859 1 95.94 71 TYR A N 1
ATOM 543 C CA . TYR A 1 71 ? 7.023 -30.375 -20 1 95.94 71 TYR A CA 1
ATOM 544 C C . TYR A 1 71 ? 5.77 -30.547 -20.844 1 95.94 71 TYR A C 1
ATOM 546 O O . TYR A 1 71 ? 5.574 -31.594 -21.469 1 95.94 71 TYR A O 1
ATOM 554 N N . ILE A 1 72 ? 4.941 -29.547 -20.828 1 95.81 72 ILE A N 1
ATOM 555 C CA . ILE A 1 72 ? 3.688 -29.609 -21.562 1 95.81 72 ILE A CA 1
ATOM 556 C C . ILE A 1 72 ? 3.977 -29.625 -23.062 1 95.81 72 ILE A C 1
ATOM 558 O O . ILE A 1 72 ? 3.395 -30.422 -23.812 1 95.81 72 ILE A O 1
ATOM 562 N N . ASN A 1 73 ? 4.922 -28.797 -23.469 1 95.62 73 ASN A N 1
ATOM 563 C CA . ASN A 1 73 ? 5.227 -28.688 -24.891 1 95.62 73 ASN A CA 1
ATOM 564 C C . ASN A 1 73 ? 6.516 -29.422 -25.25 1 95.62 73 ASN A C 1
ATOM 566 O O . ASN A 1 73 ? 6.961 -29.375 -26.391 1 95.62 73 ASN A O 1
ATOM 570 N N . ASN A 1 74 ? 7.086 -30.047 -24.297 1 95 74 ASN A N 1
ATOM 571 C CA . ASN A 1 74 ? 8.32 -30.812 -24.469 1 95 74 ASN A CA 1
ATOM 572 C C . ASN A 1 74 ? 9.43 -29.953 -25.078 1 95 74 ASN A C 1
ATOM 574 O O . ASN A 1 74 ? 10.039 -30.344 -26.078 1 95 74 ASN A O 1
ATOM 578 N N . LYS A 1 75 ? 9.641 -28.75 -24.469 1 97.44 75 LYS A N 1
ATOM 579 C CA . LYS A 1 75 ? 10.68 -27.797 -24.875 1 97.44 75 LYS A CA 1
ATOM 580 C C . LYS A 1 75 ? 11.531 -27.375 -23.688 1 97.44 75 LYS A C 1
ATOM 582 O O . LYS A 1 75 ? 11.117 -27.516 -22.531 1 97.44 75 LYS A O 1
ATOM 587 N N . LYS A 1 76 ? 12.703 -27 -23.922 1 97.69 76 LYS A N 1
ATOM 588 C CA . LYS A 1 76 ? 13.531 -26.328 -22.938 1 97.69 76 LYS A CA 1
ATOM 589 C C . LYS A 1 76 ? 14.008 -24.984 -23.438 1 97.69 76 LYS A C 1
ATOM 591 O O . LYS A 1 76 ? 14.125 -24.766 -24.656 1 97.69 76 LYS A O 1
ATOM 596 N N . PHE A 1 77 ? 14.281 -24.047 -22.594 1 98.69 77 PHE A N 1
ATOM 597 C CA . PHE A 1 77 ? 14.531 -22.672 -23.031 1 98.69 77 PHE A CA 1
ATOM 598 C C . PHE A 1 77 ? 15.336 -21.906 -21.984 1 98.69 77 PHE A C 1
ATOM 600 O O . PHE A 1 77 ? 15.406 -22.328 -20.828 1 98.69 77 PHE A O 1
ATOM 607 N N . ASN A 1 78 ? 16 -20.891 -22.438 1 98.44 78 ASN A N 1
ATOM 608 C CA . ASN A 1 78 ? 16.609 -19.891 -21.578 1 98.44 78 ASN A CA 1
ATOM 609 C C . ASN A 1 78 ? 15.742 -18.641 -21.469 1 98.44 78 ASN A C 1
ATOM 611 O O . ASN A 1 78 ? 14.734 -18.516 -22.156 1 98.44 78 ASN A O 1
ATOM 615 N N . VAL A 1 79 ? 16.125 -17.797 -20.5 1 98.31 79 VAL A N 1
ATOM 616 C CA . VAL A 1 79 ? 15.32 -16.594 -20.297 1 98.31 79 VAL A CA 1
ATOM 617 C C . VAL A 1 79 ? 16.219 -15.352 -20.375 1 98.31 79 VAL A C 1
ATOM 619 O O . VAL A 1 79 ? 17.312 -15.328 -19.812 1 98.31 79 VAL A O 1
ATOM 622 N N . ASP A 1 80 ? 15.789 -14.383 -21.188 1 97.69 80 ASP A N 1
ATOM 623 C CA . ASP A 1 80 ? 16.281 -13.016 -21.078 1 97.69 80 ASP A CA 1
ATOM 624 C C . ASP A 1 80 ? 15.641 -12.289 -19.906 1 97.69 80 ASP A C 1
ATOM 626 O O . ASP A 1 80 ? 14.523 -11.789 -20.016 1 97.69 80 ASP A O 1
ATOM 630 N N . TRP A 1 81 ? 16.297 -12.219 -18.859 1 96.69 81 TRP A N 1
ATOM 631 C CA . TRP A 1 81 ? 15.727 -11.805 -17.578 1 96.69 81 TRP A CA 1
ATOM 632 C C . TRP A 1 81 ? 15.406 -10.312 -17.594 1 96.69 81 TRP A C 1
ATOM 634 O O . TRP A 1 81 ? 14.414 -9.883 -17 1 96.69 81 TRP A O 1
ATOM 644 N N . ILE A 1 82 ? 16.172 -9.562 -18.297 1 94.75 82 ILE A N 1
ATOM 645 C CA . ILE A 1 82 ? 15.945 -8.125 -18.344 1 94.75 82 ILE A CA 1
ATOM 646 C C . ILE A 1 82 ? 14.672 -7.82 -19.141 1 94.75 82 ILE A C 1
ATOM 648 O O . ILE A 1 82 ? 13.859 -6.984 -18.719 1 94.75 82 ILE A O 1
ATOM 652 N N . ASN A 1 83 ? 14.492 -8.57 -20.141 1 95.5 83 ASN A N 1
ATOM 653 C CA . ASN A 1 83 ? 13.344 -8.312 -20.984 1 95.5 83 ASN A CA 1
ATOM 654 C C . ASN A 1 83 ? 12.211 -9.312 -20.719 1 95.5 83 ASN A C 1
ATOM 656 O O . ASN A 1 83 ? 11.125 -9.195 -21.297 1 95.5 83 ASN A O 1
ATOM 660 N N . CYS A 1 84 ? 12.492 -10.25 -19.891 1 95.56 84 CYS A N 1
ATOM 661 C CA . CYS A 1 84 ? 11.523 -11.289 -19.547 1 95.56 84 CYS A CA 1
ATOM 662 C C . CYS A 1 84 ? 10.945 -11.945 -20.797 1 95.56 84 CYS A C 1
ATOM 664 O O . CYS A 1 84 ? 9.734 -11.977 -20.969 1 95.56 84 CYS A O 1
ATOM 666 N N . LYS A 1 85 ? 11.898 -12.516 -21.484 1 97.56 85 LYS A N 1
ATOM 667 C CA . LYS A 1 85 ? 11.547 -13.195 -22.734 1 97.56 85 LYS A CA 1
ATOM 668 C C . LYS A 1 85 ? 12.195 -14.57 -22.812 1 97.56 85 LYS A C 1
ATOM 670 O O . LYS A 1 85 ? 13.344 -14.75 -22.391 1 97.56 85 LYS A O 1
ATOM 675 N N . ILE A 1 86 ? 11.445 -15.453 -23.391 1 98.12 86 ILE A N 1
ATOM 676 C CA . ILE A 1 86 ? 11.992 -16.781 -23.625 1 98.12 86 ILE A CA 1
ATOM 677 C C . ILE A 1 86 ? 12.93 -16.734 -24.828 1 98.12 86 ILE A C 1
ATOM 679 O O . ILE A 1 86 ? 12.602 -16.156 -25.875 1 98.12 86 ILE A O 1
ATOM 683 N N . ILE A 1 87 ? 14.062 -17.297 -24.641 1 98.25 87 ILE A N 1
ATOM 684 C CA . ILE A 1 87 ? 15.047 -17.328 -25.719 1 98.25 87 ILE A CA 1
ATOM 685 C C . ILE A 1 87 ? 15.688 -18.703 -25.797 1 98.25 87 ILE A C 1
ATOM 687 O O . ILE A 1 87 ? 15.555 -19.516 -24.859 1 98.25 87 ILE A O 1
ATOM 691 N N . ASP A 1 88 ? 16.359 -19.047 -26.891 1 97.94 88 ASP A N 1
ATOM 692 C CA . ASP A 1 88 ? 17.156 -20.266 -27.062 1 97.94 88 ASP A CA 1
ATOM 693 C C . ASP A 1 88 ? 16.312 -21.516 -26.812 1 97.94 88 ASP A C 1
ATOM 695 O O . ASP A 1 88 ? 16.703 -22.375 -26.016 1 97.94 88 ASP A O 1
ATOM 699 N N . VAL A 1 89 ? 15.211 -21.562 -27.531 1 98.19 89 VAL A N 1
ATOM 700 C CA . VAL A 1 89 ? 14.266 -22.672 -27.359 1 98.19 89 VAL A CA 1
ATOM 701 C C . VAL A 1 89 ? 14.773 -23.906 -28.109 1 98.19 89 VAL A C 1
ATOM 703 O O . VAL A 1 89 ? 15.242 -23.781 -29.25 1 98.19 89 VAL A O 1
ATOM 706 N N . GLU A 1 90 ? 14.734 -25.078 -27.469 1 97.62 90 GLU A N 1
ATOM 707 C CA . GLU A 1 90 ? 15.094 -26.344 -28.094 1 97.62 90 GLU A CA 1
ATOM 708 C C . GLU A 1 90 ? 14.133 -27.469 -27.672 1 97.62 90 GLU A C 1
ATOM 710 O O . GLU A 1 90 ? 13.367 -27.297 -26.719 1 97.62 90 GLU A O 1
ATOM 715 N N . ASN A 1 91 ? 14.141 -28.516 -28.406 1 97 91 ASN A N 1
ATOM 716 C CA . ASN A 1 91 ? 13.312 -29.656 -28.047 1 97 91 ASN A CA 1
ATOM 717 C C . ASN A 1 91 ? 13.828 -30.359 -26.781 1 97 91 ASN A C 1
ATOM 719 O O . ASN A 1 91 ? 15.031 -30.375 -26.531 1 97 91 ASN A O 1
ATOM 723 N N . TYR A 1 92 ? 12.875 -30.812 -26.047 1 96 92 TYR A N 1
ATOM 724 C CA . TYR A 1 92 ? 13.195 -31.547 -24.844 1 96 92 TYR A CA 1
ATOM 725 C C . TYR A 1 92 ? 12.633 -32.969 -24.891 1 96 92 TYR A C 1
ATOM 727 O O . TYR A 1 92 ? 11.461 -33.156 -25.234 1 96 92 TYR A O 1
ATOM 735 N N . GLU A 1 93 ? 13.445 -33.938 -24.594 1 91.19 93 GLU A N 1
ATOM 736 C CA . GLU A 1 93 ? 13.023 -35.312 -24.469 1 91.19 93 GLU A CA 1
ATOM 737 C C . GLU A 1 93 ? 13.266 -35.844 -23.047 1 91.19 93 GLU A C 1
ATOM 739 O O . GLU A 1 93 ? 14.406 -35.906 -22.594 1 91.19 93 GLU A O 1
ATOM 744 N N . SER A 1 94 ? 12.172 -36.188 -22.453 1 86.44 94 SER A N 1
ATOM 745 C CA . SER A 1 94 ? 12.281 -36.656 -21.078 1 86.44 94 SER A CA 1
ATOM 746 C C . SER A 1 94 ? 12.883 -38.062 -21.031 1 86.44 94 SER A C 1
ATOM 748 O O . SER A 1 94 ? 12.641 -38.875 -21.938 1 86.44 94 SER A O 1
ATOM 750 N N . ASN A 1 95 ? 13.625 -38.281 -19.922 1 80.94 95 ASN A N 1
ATOM 751 C CA . ASN A 1 95 ? 14.219 -39.594 -19.719 1 80.94 95 ASN A CA 1
ATOM 752 C C . ASN A 1 95 ? 13.305 -40.5 -18.906 1 80.94 95 ASN A C 1
ATOM 754 O O . ASN A 1 95 ? 13.688 -41.625 -18.531 1 80.94 95 ASN A O 1
ATOM 758 N N . PHE A 1 96 ? 12.148 -40 -18.547 1 80.19 96 PHE A N 1
ATOM 759 C CA . PHE A 1 96 ? 11.219 -40.812 -17.781 1 80.19 96 PHE A CA 1
ATOM 760 C C . PHE A 1 96 ? 9.82 -40.75 -18.375 1 80.19 96 PHE A C 1
ATOM 762 O O . PHE A 1 96 ? 9.523 -39.875 -19.188 1 80.19 96 PHE A O 1
ATOM 769 N N . GLU A 1 97 ? 9.016 -41.781 -18.047 1 81.25 97 GLU A N 1
ATOM 770 C CA . GLU A 1 97 ? 7.645 -41.875 -18.547 1 81.25 97 GLU A CA 1
ATOM 771 C C . GLU A 1 97 ? 6.695 -41 -17.719 1 81.25 97 GLU A C 1
ATOM 773 O O . GLU A 1 97 ? 6.773 -41 -16.5 1 81.25 97 GLU A O 1
ATOM 778 N N . TYR A 1 98 ? 5.957 -40.25 -18.516 1 84.25 98 TYR A N 1
ATOM 779 C CA . TYR A 1 98 ? 4.922 -39.469 -17.844 1 84.25 98 TYR A CA 1
ATOM 780 C C . TYR A 1 98 ? 3.795 -40.375 -17.344 1 84.25 98 TYR A C 1
ATOM 782 O O . TYR A 1 98 ? 3.557 -41.438 -17.906 1 84.25 98 TYR A O 1
ATOM 790 N N . PRO A 1 99 ? 3.199 -39.969 -16.281 1 84.88 99 PRO A N 1
ATOM 791 C CA . PRO A 1 99 ? 2.037 -40.75 -15.844 1 84.88 99 PRO A CA 1
ATOM 792 C C . PRO A 1 99 ? 0.96 -40.844 -16.922 1 84.88 99 PRO A C 1
ATOM 794 O O . PRO A 1 99 ? 0.847 -39.969 -17.781 1 84.88 99 PRO A O 1
ATOM 797 N N . LYS A 1 100 ? 0.174 -41.875 -16.828 1 84 100 LYS A N 1
ATOM 798 C CA . LYS A 1 100 ? -0.852 -42.156 -17.828 1 84 100 LYS A CA 1
ATOM 799 C C . LYS A 1 100 ? -1.839 -41 -17.938 1 84 100 LYS A C 1
ATOM 801 O O . LYS A 1 100 ? -2.338 -40.688 -19.031 1 84 100 LYS A O 1
ATOM 806 N N . ILE A 1 101 ? -2.061 -40.344 -16.906 1 89.56 101 ILE A N 1
ATOM 807 C CA . ILE A 1 101 ? -3.102 -39.312 -16.844 1 89.56 101 ILE A CA 1
ATOM 808 C C . ILE A 1 101 ? -2.545 -38 -17.359 1 89.56 101 ILE A C 1
ATOM 810 O O . ILE A 1 101 ? -3.275 -37 -17.453 1 89.56 101 ILE A O 1
ATOM 814 N N . TYR A 1 102 ? -1.318 -37.875 -17.703 1 92.38 102 TYR A N 1
ATOM 815 C CA . TYR A 1 102 ? -0.625 -36.625 -17.938 1 92.38 102 TYR A CA 1
ATOM 816 C C . TYR A 1 102 ? -1.308 -35.812 -19.031 1 92.38 102 TYR A C 1
ATOM 818 O O . TYR A 1 102 ? -1.7 -34.688 -18.828 1 92.38 102 TYR A O 1
ATOM 826 N N . GLN A 1 103 ? -1.508 -36.531 -20.203 1 94.12 103 GLN A N 1
ATOM 827 C CA . GLN A 1 103 ? -2.096 -35.844 -21.344 1 94.12 103 GLN A CA 1
ATOM 828 C C . GLN A 1 103 ? -3.535 -35.406 -21.047 1 94.12 103 GLN A C 1
ATOM 830 O O . GLN A 1 103 ? -3.951 -34.312 -21.391 1 94.12 103 GLN A O 1
ATOM 835 N N . GLU A 1 104 ? -4.242 -36.281 -20.484 1 95.88 104 GLU A N 1
ATOM 836 C CA . GLU A 1 104 ? -5.617 -35.938 -20.125 1 95.88 104 GLU A CA 1
ATOM 837 C C . GLU A 1 104 ? -5.664 -34.781 -19.141 1 95.88 104 GLU A C 1
ATOM 839 O O . GLU A 1 104 ? -6.559 -33.938 -19.203 1 95.88 104 GLU A O 1
ATOM 844 N N . LEU A 1 105 ? -4.766 -34.781 -18.219 1 95.94 105 LEU A N 1
ATOM 845 C CA . LEU A 1 105 ? -4.688 -33.719 -17.234 1 95.94 105 LEU A CA 1
ATOM 846 C C . LEU A 1 105 ? -4.414 -32.375 -17.906 1 95.94 105 LEU A C 1
ATOM 848 O O . LEU A 1 105 ? -5.008 -31.344 -17.531 1 95.94 105 LEU A O 1
ATOM 852 N N . ILE A 1 106 ? -3.541 -32.344 -18.891 1 97.06 106 ILE A N 1
ATOM 853 C CA . ILE A 1 106 ? -3.264 -31.141 -19.672 1 97.06 106 ILE A CA 1
ATOM 854 C C . ILE A 1 106 ? -4.555 -30.625 -20.297 1 97.06 106 ILE A C 1
ATOM 856 O O . ILE A 1 106 ? -4.879 -29.438 -20.172 1 97.06 106 ILE A O 1
ATOM 860 N N . ASP A 1 107 ? -5.262 -31.516 -20.906 1 97.31 107 ASP A N 1
ATOM 861 C CA . ASP A 1 107 ? -6.496 -31.141 -21.578 1 97.31 107 ASP A CA 1
ATOM 862 C C . ASP A 1 107 ? -7.52 -30.578 -20.594 1 97.31 107 ASP A C 1
ATOM 864 O O . ASP A 1 107 ? -8.164 -29.562 -20.859 1 97.31 107 ASP A O 1
ATOM 868 N N . LYS A 1 108 ? -7.629 -31.219 -19.516 1 96.62 108 LYS A N 1
ATOM 869 C CA . LYS A 1 108 ? -8.609 -30.797 -18.516 1 96.62 108 LYS A CA 1
ATOM 870 C C . LYS A 1 108 ? -8.234 -29.453 -17.906 1 96.62 108 LYS A C 1
ATOM 872 O O . LYS A 1 108 ? -9.109 -28.625 -17.625 1 96.62 108 LYS A O 1
ATOM 877 N N . LEU A 1 109 ? -6.988 -29.25 -17.656 1 96.81 109 LEU A N 1
ATOM 878 C CA . LEU A 1 109 ? -6.551 -27.984 -17.094 1 96.81 109 LEU A CA 1
ATOM 879 C C . LEU A 1 109 ? -6.719 -26.844 -18.109 1 96.81 109 LEU A C 1
ATOM 881 O O . LEU A 1 109 ? -7.039 -25.719 -17.734 1 96.81 109 LEU A O 1
ATOM 885 N N . ASN A 1 110 ? -6.453 -27.172 -19.359 1 96.31 110 ASN A N 1
ATOM 886 C CA . ASN A 1 110 ? -6.734 -26.188 -20.391 1 96.31 110 ASN A CA 1
ATOM 887 C C . ASN A 1 110 ? -8.195 -25.75 -20.391 1 96.31 110 ASN A C 1
ATOM 889 O O . ASN A 1 110 ? -8.5 -24.562 -20.422 1 96.31 110 ASN A O 1
ATOM 893 N N . GLN A 1 111 ? -9.008 -26.703 -20.344 1 95.62 111 GLN A N 1
ATOM 894 C CA . GLN A 1 111 ? -10.438 -26.422 -20.281 1 95.62 111 GLN A CA 1
ATOM 895 C C . GLN A 1 111 ? -10.797 -25.656 -19.016 1 95.62 111 GLN A C 1
ATOM 897 O O . GLN A 1 111 ? -11.617 -24.734 -19.047 1 95.62 111 GLN A O 1
ATOM 902 N N . TYR A 1 112 ? -10.141 -26.078 -17.938 1 94.62 112 TYR A N 1
ATOM 903 C CA . TYR A 1 112 ? -10.352 -25.422 -16.656 1 94.62 112 TYR A CA 1
ATOM 904 C C . TYR A 1 112 ? -10.016 -23.938 -16.734 1 94.62 112 TYR A C 1
ATOM 906 O O . TYR A 1 112 ? -10.773 -23.094 -16.25 1 94.62 112 TYR A O 1
ATOM 914 N N . GLY A 1 113 ? -8.898 -23.609 -17.312 1 93.75 113 GLY A N 1
ATOM 915 C CA . GLY A 1 113 ? -8.5 -22.219 -17.5 1 93.75 113 GLY A CA 1
ATOM 916 C C . GLY A 1 113 ? -9.5 -21.422 -18.328 1 93.75 113 GLY A C 1
ATOM 917 O O . GLY A 1 113 ? -9.859 -20.297 -17.953 1 93.75 113 GLY A O 1
ATOM 918 N N . GLU A 1 114 ? -9.977 -21.969 -19.375 1 91.44 114 GLU A N 1
ATOM 919 C CA . GLU A 1 114 ? -10.93 -21.312 -20.266 1 91.44 114 GLU A CA 1
ATOM 920 C C . GLU A 1 114 ? -12.258 -21.062 -19.547 1 91.44 114 GLU A C 1
ATOM 922 O O . GLU A 1 114 ? -12.883 -20.016 -19.75 1 91.44 114 GLU A O 1
ATOM 927 N N . ASP A 1 115 ? -12.555 -21.938 -18.688 1 89.75 115 ASP A N 1
ATOM 928 C CA . ASP A 1 115 ? -13.859 -21.875 -18.047 1 89.75 115 ASP A CA 1
ATOM 929 C C . ASP A 1 115 ? -13.844 -20.938 -16.844 1 89.75 115 ASP A C 1
ATOM 931 O O . ASP A 1 115 ? -14.82 -20.234 -16.594 1 89.75 115 ASP A O 1
ATOM 935 N N . TYR A 1 116 ? -12.656 -20.906 -16.141 1 87.88 116 TYR A N 1
ATOM 936 C CA . TYR A 1 116 ? -12.773 -20.391 -14.789 1 87.88 116 TYR A CA 1
ATOM 937 C C . TYR A 1 116 ? -11.789 -19.234 -14.562 1 87.88 116 TYR A C 1
ATOM 939 O O . TYR A 1 116 ? -11.883 -18.531 -13.562 1 87.88 116 TYR A O 1
ATOM 947 N N . TYR A 1 117 ? -10.898 -19.047 -15.422 1 90.19 117 TYR A N 1
ATOM 948 C CA . TYR A 1 117 ? -9.945 -17.953 -15.242 1 90.19 117 TYR A CA 1
ATOM 949 C C . TYR A 1 117 ? -10.25 -16.797 -16.188 1 90.19 117 TYR A C 1
ATOM 951 O O . TYR A 1 117 ? -10.125 -16.953 -17.406 1 90.19 117 TYR A O 1
ATOM 959 N N . PRO A 1 118 ? -10.695 -15.75 -15.633 1 83.75 118 PRO A N 1
ATOM 960 C CA . PRO A 1 118 ? -11.102 -14.617 -16.453 1 83.75 118 PRO A CA 1
ATOM 961 C C . PRO A 1 118 ? -9.922 -13.797 -16.969 1 83.75 118 PRO A C 1
ATOM 963 O O . PRO A 1 118 ? -10.102 -12.82 -17.688 1 83.75 118 PRO A O 1
ATOM 966 N N . SER A 1 119 ? -8.68 -14.047 -16.625 1 84.56 119 SER A N 1
ATOM 967 C CA . SER A 1 119 ? -7.469 -13.305 -16.953 1 84.56 119 SER A CA 1
ATOM 968 C C . SER A 1 119 ? -6.48 -14.18 -17.719 1 84.56 119 SER A C 1
ATOM 970 O O . SER A 1 119 ? -6.824 -15.281 -18.156 1 84.56 119 SER A O 1
ATOM 972 N N . THR A 1 120 ? -5.359 -13.5 -17.906 1 90 120 THR A N 1
ATOM 973 C CA . THR A 1 120 ? -4.297 -14.305 -18.5 1 90 120 THR A CA 1
ATOM 974 C C . THR A 1 120 ? -4.031 -15.555 -17.656 1 90 120 THR A C 1
ATOM 976 O O . THR A 1 120 ? -3.877 -15.461 -16.438 1 90 120 THR A O 1
ATOM 979 N N . PHE A 1 121 ? -4.121 -16.641 -18.375 1 94.69 121 PHE A N 1
ATOM 980 C CA . PHE A 1 121 ? -4.047 -17.938 -17.719 1 94.69 121 PHE A CA 1
ATOM 981 C C . PHE A 1 121 ? -2.854 -18.734 -18.234 1 94.69 121 PHE A C 1
ATOM 983 O O . PHE A 1 121 ? -2.588 -18.766 -19.438 1 94.69 121 PHE A O 1
ATOM 990 N N . ALA A 1 122 ? -2.059 -19.188 -17.328 1 96.94 122 ALA A N 1
ATOM 991 C CA . ALA A 1 122 ? -0.967 -20.109 -17.641 1 96.94 122 ALA A CA 1
ATOM 992 C C . ALA A 1 122 ? -0.893 -21.25 -16.625 1 96.94 122 ALA A C 1
ATOM 994 O O . ALA A 1 122 ? -1.233 -21.062 -15.453 1 96.94 122 ALA A O 1
ATOM 995 N N . PHE A 1 123 ? -0.524 -22.406 -17.078 1 98.06 123 PHE A N 1
ATOM 996 C CA . PHE A 1 123 ? -0.315 -23.5 -16.141 1 98.06 123 PHE A CA 1
ATOM 997 C C . PHE A 1 123 ? 0.792 -24.422 -16.625 1 98.06 123 PHE A C 1
ATOM 999 O O . PHE A 1 123 ? 1.198 -24.359 -17.797 1 98.06 123 PHE A O 1
ATOM 1006 N N . THR A 1 124 ? 1.35 -25.172 -15.703 1 98 124 THR A N 1
ATOM 1007 C CA . THR A 1 124 ? 2.316 -26.219 -16.047 1 98 124 THR A CA 1
ATOM 1008 C C . THR A 1 124 ? 2.117 -27.453 -15.172 1 98 124 THR A C 1
ATOM 1010 O O . THR A 1 124 ? 1.477 -27.375 -14.125 1 98 124 THR A O 1
ATOM 1013 N N . ILE A 1 125 ? 2.479 -28.531 -15.688 1 97.25 125 ILE A N 1
ATOM 1014 C CA . ILE A 1 125 ? 2.525 -29.812 -14.984 1 97.25 125 ILE A CA 1
ATOM 1015 C C . ILE A 1 125 ? 3.949 -30.375 -15.016 1 97.25 125 ILE A C 1
ATOM 1017 O O . ILE A 1 125 ? 4.504 -30.625 -16.094 1 97.25 125 ILE A O 1
ATOM 1021 N N . ILE A 1 126 ? 4.465 -30.531 -13.852 1 96.19 126 ILE A N 1
ATOM 1022 C CA . ILE A 1 126 ? 5.855 -30.953 -13.75 1 96.19 126 ILE A CA 1
ATOM 1023 C C . ILE A 1 126 ? 5.93 -32.344 -13.133 1 96.19 126 ILE A C 1
ATOM 1025 O O . ILE A 1 126 ? 5.605 -32.531 -11.953 1 96.19 126 ILE A O 1
ATOM 1029 N N . PRO A 1 127 ? 6.316 -33.281 -13.93 1 92.5 127 PRO A N 1
ATOM 1030 C CA . PRO A 1 127 ? 6.543 -34.625 -13.359 1 92.5 127 PRO A CA 1
ATOM 1031 C C . PRO A 1 127 ? 7.855 -34.719 -12.578 1 92.5 127 PRO A C 1
ATOM 1033 O O . PRO A 1 127 ? 8.844 -34.094 -12.953 1 92.5 127 PRO A O 1
ATOM 1036 N N . THR A 1 128 ? 7.82 -35.312 -11.43 1 80.56 128 THR A N 1
ATOM 1037 C CA . THR A 1 128 ? 9.047 -35.5 -10.656 1 80.56 128 THR A CA 1
ATOM 1038 C C . THR A 1 128 ? 9.539 -36.938 -10.781 1 80.56 128 THR A C 1
ATOM 1040 O O . THR A 1 128 ? 8.828 -37.812 -11.281 1 80.56 128 THR A O 1
ATOM 1043 N N . GLU A 1 129 ? 10.797 -37.156 -10.375 1 73.69 129 GLU A N 1
ATOM 1044 C CA . GLU A 1 129 ? 11.406 -38.5 -10.445 1 73.69 129 GLU A CA 1
ATOM 1045 C C . GLU A 1 129 ? 10.68 -39.469 -9.531 1 73.69 129 GLU A C 1
ATOM 1047 O O . GLU A 1 129 ? 10.672 -40.688 -9.789 1 73.69 129 GLU A O 1
ATOM 1052 N N . ASP A 1 130 ? 10.062 -39.031 -8.508 1 77.69 130 ASP A N 1
ATOM 1053 C CA . ASP A 1 130 ? 9.383 -39.906 -7.531 1 77.69 130 ASP A CA 1
ATOM 1054 C C . ASP A 1 130 ? 7.922 -40.125 -7.91 1 77.69 130 ASP A C 1
ATOM 1056 O O . ASP A 1 130 ? 7.086 -40.406 -7.047 1 77.69 130 ASP A O 1
ATOM 1060 N N . GLU A 1 131 ? 7.555 -39.969 -9.188 1 79.62 131 GLU A N 1
ATOM 1061 C CA . GLU A 1 131 ? 6.207 -40.156 -9.711 1 79.62 131 GLU A CA 1
ATOM 1062 C C . GLU A 1 131 ? 5.219 -39.188 -9.109 1 79.62 131 GLU A C 1
ATOM 1064 O O . GLU A 1 131 ? 4.062 -39.531 -8.859 1 79.62 131 GLU A O 1
ATOM 1069 N N . GLU A 1 132 ? 5.793 -38.094 -8.688 1 88.88 132 GLU A N 1
ATOM 1070 C CA . GLU A 1 132 ? 4.945 -37 -8.227 1 88.88 132 GLU A CA 1
ATOM 1071 C C . GLU A 1 132 ? 4.66 -36 -9.352 1 88.88 132 GLU A C 1
ATOM 1073 O O . GLU A 1 132 ? 5.402 -35.938 -10.336 1 88.88 132 GLU A O 1
ATOM 1078 N N . LEU A 1 133 ? 3.461 -35.375 -9.273 1 92.88 133 LEU A N 1
ATOM 1079 C CA . LEU A 1 133 ? 3.092 -34.344 -10.234 1 92.88 133 LEU A CA 1
ATOM 1080 C C . LEU A 1 133 ? 2.902 -33 -9.555 1 92.88 133 LEU A C 1
ATOM 1082 O O . LEU A 1 133 ? 2.18 -32.906 -8.555 1 92.88 133 LEU A O 1
ATOM 1086 N N . ARG A 1 134 ? 3.617 -32.031 -10.031 1 95.56 134 ARG A N 1
ATOM 1087 C CA . ARG A 1 134 ? 3.385 -30.672 -9.57 1 95.56 134 ARG A CA 1
ATOM 1088 C C . ARG A 1 134 ? 2.561 -29.875 -10.578 1 95.56 134 ARG A C 1
ATOM 1090 O O . ARG A 1 134 ? 2.871 -29.859 -11.766 1 95.56 134 ARG A O 1
ATOM 1097 N N . ILE A 1 135 ? 1.547 -29.312 -10.086 1 97.19 135 ILE A N 1
ATOM 1098 C CA . ILE A 1 135 ? 0.685 -28.484 -10.922 1 97.19 135 ILE A CA 1
ATOM 1099 C C . ILE A 1 135 ? 0.75 -27.031 -10.445 1 97.19 135 ILE A C 1
ATOM 1101 O O . ILE A 1 135 ? 0.495 -26.75 -9.273 1 97.19 135 ILE A O 1
ATOM 1105 N N . ILE A 1 136 ? 1.123 -26.109 -11.312 1 98.19 136 ILE A N 1
ATOM 1106 C CA . ILE A 1 136 ? 1.12 -24.688 -11.023 1 98.19 136 ILE A CA 1
ATOM 1107 C C . ILE A 1 136 ? 0.162 -23.969 -11.969 1 98.19 136 ILE A C 1
ATOM 1109 O O . ILE A 1 136 ? 0.217 -24.156 -13.188 1 98.19 136 ILE A O 1
ATOM 1113 N N . ILE A 1 137 ? -0.713 -23.25 -11.422 1 97.81 137 ILE A N 1
ATOM 1114 C CA . ILE A 1 137 ? -1.684 -22.469 -12.188 1 97.81 137 ILE A CA 1
ATOM 1115 C C . ILE A 1 137 ? -1.561 -21 -11.82 1 97.81 137 ILE A C 1
ATOM 1117 O O . ILE A 1 137 ? -1.563 -20.641 -10.641 1 97.81 137 ILE A O 1
ATOM 1121 N N . ILE A 1 138 ? -1.439 -20.156 -12.844 1 97.25 138 ILE A N 1
ATOM 1122 C CA . ILE A 1 138 ? -1.312 -18.719 -12.594 1 97.25 138 ILE A CA 1
ATOM 1123 C C . ILE A 1 138 ? -2.322 -17.953 -13.445 1 97.25 138 ILE A C 1
ATOM 1125 O O . ILE A 1 138 ? -2.422 -18.188 -14.656 1 97.25 138 ILE A O 1
ATOM 1129 N N . GLY A 1 139 ? -3.152 -17.219 -12.82 1 95.75 139 GLY A N 1
ATOM 1130 C CA . GLY A 1 139 ? -3.945 -16.188 -13.453 1 95.75 139 GLY A CA 1
ATOM 1131 C C . GLY A 1 139 ? -3.473 -14.781 -13.109 1 95.75 139 GLY A C 1
ATOM 1132 O O . GLY A 1 139 ? -3.225 -14.477 -11.938 1 95.75 139 GLY A O 1
ATOM 1133 N N . GLN A 1 140 ? -3.242 -13.961 -14.125 1 94.94 140 GLN A N 1
ATOM 1134 C CA . GLN A 1 140 ? -2.734 -12.633 -13.797 1 94.94 140 GLN A CA 1
ATOM 1135 C C . GLN A 1 140 ? -3.344 -11.57 -14.703 1 94.94 140 GLN A C 1
ATOM 1137 O O . GLN A 1 140 ? -3.83 -11.883 -15.797 1 94.94 140 GLN A O 1
ATOM 1142 N N . ARG A 1 141 ? -3.381 -10.414 -14.266 1 91.88 141 ARG A N 1
ATOM 1143 C CA . ARG A 1 141 ? -3.896 -9.266 -15 1 91.88 141 ARG A CA 1
ATOM 1144 C C . ARG A 1 141 ? -3.096 -8.008 -14.695 1 91.88 141 ARG A C 1
ATOM 1146 O O . ARG A 1 141 ? -2.83 -7.707 -13.523 1 91.88 141 ARG A O 1
ATOM 1153 N N . ALA A 1 142 ? -2.58 -7.418 -15.703 1 91.69 142 ALA A N 1
ATOM 1154 C CA . ALA A 1 142 ? -2.023 -6.07 -15.609 1 91.69 142 ALA A CA 1
ATOM 1155 C C . ALA A 1 142 ? -2.9 -5.062 -16.344 1 91.69 142 ALA A C 1
ATOM 1157 O O . ALA A 1 142 ? -2.799 -4.918 -17.562 1 91.69 142 ALA A O 1
ATOM 1158 N N . ASN A 1 143 ? -3.795 -4.461 -15.633 1 90.94 143 ASN A N 1
ATOM 1159 C CA . ASN A 1 143 ? -4.719 -3.496 -16.219 1 90.94 143 ASN A CA 1
ATOM 1160 C C . ASN A 1 143 ? -4.383 -2.07 -15.797 1 90.94 143 ASN A C 1
ATOM 1162 O O . ASN A 1 143 ? -4.965 -1.549 -14.844 1 90.94 143 ASN A O 1
ATOM 1166 N N . HIS A 1 144 ? -3.578 -1.422 -16.5 1 89.56 144 HIS A N 1
ATOM 1167 C CA . HIS A 1 144 ? -3.094 -0.094 -16.141 1 89.56 144 HIS A CA 1
ATOM 1168 C C . HIS A 1 144 ? -4.16 0.967 -16.391 1 89.56 144 HIS A C 1
ATOM 1170 O O . HIS A 1 144 ? -4.168 2.012 -15.727 1 89.56 144 HIS A O 1
ATOM 1176 N N . ASP A 1 145 ? -5.094 0.595 -17.328 1 88.56 145 ASP A N 1
ATOM 1177 C CA . ASP A 1 145 ? -6.188 1.522 -17.594 1 88.56 145 ASP A CA 1
ATOM 1178 C C . ASP A 1 145 ? -7.078 1.69 -16.359 1 88.56 145 ASP A C 1
ATOM 1180 O O . ASP A 1 145 ? -7.609 2.775 -16.125 1 88.56 145 ASP A O 1
ATOM 1184 N N . ASN A 1 146 ? -7.234 0.629 -15.648 1 87.19 146 ASN A N 1
ATOM 1185 C CA . ASN A 1 146 ? -8.07 0.68 -14.453 1 87.19 146 ASN A CA 1
ATOM 1186 C C . ASN A 1 146 ? -7.227 0.69 -13.18 1 87.19 146 ASN A C 1
ATOM 1188 O O . ASN A 1 146 ? -7.734 0.414 -12.094 1 87.19 146 ASN A O 1
ATOM 1192 N N . PHE A 1 147 ? -5.969 0.901 -13.305 1 89.44 147 PHE A N 1
ATOM 1193 C CA . PHE A 1 147 ? -5.02 1.205 -12.242 1 89.44 147 PHE A CA 1
ATOM 1194 C C . PHE A 1 147 ? -4.902 0.037 -11.273 1 89.44 147 PHE A C 1
ATOM 1196 O O . PHE A 1 147 ? -4.973 0.226 -10.055 1 89.44 147 PHE A O 1
ATOM 1203 N N . TYR A 1 148 ? -4.773 -1.196 -11.82 1 91.88 148 TYR A N 1
ATOM 1204 C CA . TYR A 1 148 ? -4.5 -2.295 -10.898 1 91.88 148 TYR A CA 1
ATOM 1205 C C . TYR A 1 148 ? -3.764 -3.428 -11.609 1 91.88 148 TYR A C 1
ATOM 1207 O O . TYR A 1 148 ? -3.844 -3.559 -12.828 1 91.88 148 TYR A O 1
ATOM 1215 N N . THR A 1 149 ? -2.988 -4.148 -10.867 1 94.62 149 THR A N 1
ATOM 1216 C CA . THR A 1 149 ? -2.387 -5.414 -11.281 1 94.62 149 THR A CA 1
ATOM 1217 C C . THR A 1 149 ? -2.645 -6.5 -10.242 1 94.62 149 THR A C 1
ATOM 1219 O O . THR A 1 149 ? -2.848 -6.199 -9.062 1 94.62 149 THR A O 1
ATOM 1222 N N . GLY A 1 150 ? -2.758 -7.719 -10.719 1 95.06 150 GLY A N 1
ATOM 1223 C CA . GLY A 1 150 ? -3.045 -8.805 -9.797 1 95.06 150 GLY A CA 1
ATOM 1224 C C . GLY A 1 150 ? -2.602 -10.156 -10.312 1 95.06 150 GLY A C 1
ATOM 1225 O O . GLY A 1 150 ? -2.416 -10.344 -11.516 1 95.06 150 GLY A O 1
ATOM 1226 N N . GLN A 1 151 ? -2.443 -11.047 -9.383 1 95.94 151 GLN A N 1
ATOM 1227 C CA . GLN A 1 151 ? -2.037 -12.406 -9.727 1 95.94 151 GLN A CA 1
ATOM 1228 C C . GLN A 1 151 ? -2.611 -13.422 -8.734 1 95.94 151 GLN A C 1
ATOM 1230 O O . GLN A 1 151 ? -2.553 -13.203 -7.52 1 95.94 151 GLN A O 1
ATOM 1235 N N . TRP A 1 152 ? -3.275 -14.391 -9.305 1 96.19 152 TRP A N 1
ATOM 1236 C CA . TRP A 1 152 ? -3.678 -15.609 -8.602 1 96.19 152 TRP A CA 1
ATOM 1237 C C . TRP A 1 152 ? -2.738 -16.766 -8.93 1 96.19 152 TRP A C 1
ATOM 1239 O O . TRP A 1 152 ? -2.455 -17.031 -10.102 1 96.19 152 TRP A O 1
ATOM 1249 N N . LYS A 1 153 ? -2.189 -17.422 -7.852 1 97.06 153 LYS A N 1
ATOM 1250 C CA . LYS A 1 153 ? -1.267 -18.516 -8.109 1 97.06 153 LYS A CA 1
ATOM 1251 C C . LYS A 1 153 ? -1.605 -19.734 -7.246 1 97.06 153 LYS A C 1
ATOM 1253 O O . LYS A 1 153 ? -1.69 -19.625 -6.023 1 97.06 153 LYS A O 1
ATOM 1258 N N . SER A 1 154 ? -1.85 -20.797 -7.895 1 97.31 154 SER A N 1
ATOM 1259 C CA . SER A 1 154 ? -2.035 -22.094 -7.227 1 97.31 154 SER A CA 1
ATOM 1260 C C . SER A 1 154 ? -0.878 -23.031 -7.523 1 97.31 154 SER A C 1
ATOM 1262 O O . SER A 1 154 ? -0.473 -23.188 -8.68 1 97.31 154 SER A O 1
ATOM 1264 N N . ASN A 1 155 ? -0.309 -23.594 -6.488 1 97.38 155 ASN A N 1
ATOM 1265 C CA . ASN A 1 155 ? 0.783 -24.562 -6.574 1 97.38 155 ASN A CA 1
ATOM 1266 C C . ASN A 1 155 ? 0.467 -25.844 -5.793 1 97.38 155 ASN A C 1
ATOM 1268 O O . ASN A 1 155 ? 0.38 -25.812 -4.566 1 97.38 155 ASN A O 1
ATOM 1272 N N . TYR A 1 156 ? 0.311 -26.922 -6.555 1 96.5 156 TYR A N 1
ATOM 1273 C CA . TYR A 1 156 ? -0.057 -28.188 -5.93 1 96.5 156 TYR A CA 1
ATOM 1274 C C . TYR A 1 156 ? 0.999 -29.266 -6.199 1 96.5 156 TYR A C 1
ATOM 1276 O O . TYR A 1 156 ? 1.578 -29.312 -7.285 1 96.5 156 TYR A O 1
ATOM 1284 N N . LEU A 1 157 ? 1.204 -30.094 -5.176 1 94.81 157 LEU A N 1
ATOM 1285 C CA . LEU A 1 157 ? 2.016 -31.297 -5.336 1 94.81 157 LEU A CA 1
ATOM 1286 C C . LEU A 1 157 ? 1.191 -32.562 -5.059 1 94.81 157 LEU A C 1
ATOM 1288 O O . LEU A 1 157 ? 0.642 -32.719 -3.965 1 94.81 157 LEU A O 1
ATOM 1292 N N . ILE A 1 158 ? 1.084 -33.312 -6.062 1 92.75 158 ILE A N 1
ATOM 1293 C CA . ILE A 1 158 ? 0.398 -34.594 -5.934 1 92.75 158 ILE A CA 1
ATOM 1294 C C . ILE A 1 158 ? 1.421 -35.719 -5.719 1 92.75 158 ILE A C 1
ATOM 1296 O O . ILE A 1 158 ? 2.271 -35.969 -6.578 1 92.75 158 ILE A O 1
ATOM 1300 N N . SER A 1 159 ? 1.288 -36.406 -4.621 1 89.25 159 SER A N 1
ATOM 1301 C CA . SER A 1 159 ? 2.242 -37.438 -4.301 1 89.25 159 SER A CA 1
ATOM 1302 C C . SER A 1 159 ? 1.825 -38.781 -4.922 1 89.25 159 SER A C 1
ATOM 1304 O O . SER A 1 159 ? 0.708 -38.906 -5.426 1 89.25 159 SER A O 1
ATOM 1306 N N . LYS A 1 160 ? 2.785 -39.719 -4.848 1 82.56 160 LYS A N 1
ATOM 1307 C CA . LYS A 1 160 ? 2.533 -41.062 -5.34 1 82.56 160 LYS A CA 1
ATOM 1308 C C . LYS A 1 160 ? 1.405 -41.719 -4.559 1 82.56 160 LYS A C 1
ATOM 1310 O O . LYS A 1 160 ? 0.631 -42.5 -5.117 1 82.56 160 LYS A O 1
ATOM 1315 N N . ASN A 1 161 ? 1.292 -41.375 -3.309 1 82.88 161 ASN A N 1
ATOM 1316 C CA . ASN A 1 161 ? 0.298 -41.969 -2.424 1 82.88 161 ASN A CA 1
ATOM 1317 C C . ASN A 1 161 ? -1.033 -41.219 -2.49 1 82.88 161 ASN A C 1
ATOM 1319 O O . ASN A 1 161 ? -1.858 -41.344 -1.583 1 82.88 161 ASN A O 1
ATOM 1323 N N . SER A 1 162 ? -1.197 -40.438 -3.453 1 84.5 162 SER A N 1
ATOM 1324 C CA . SER A 1 162 ? -2.455 -39.75 -3.736 1 84.5 162 SER A CA 1
ATOM 1325 C C . SER A 1 162 ? -2.762 -38.688 -2.676 1 84.5 162 SER A C 1
ATOM 1327 O O . SER A 1 162 ? -3.914 -38.531 -2.264 1 84.5 162 SER A O 1
ATOM 1329 N N . ASN A 1 163 ? -1.71 -38.156 -2.148 1 91.06 163 ASN A N 1
ATOM 1330 C CA . ASN A 1 163 ? -1.854 -37 -1.291 1 91.06 163 ASN A CA 1
ATOM 1331 C C . ASN A 1 163 ? -1.54 -35.688 -2.045 1 91.06 163 ASN A C 1
ATOM 1333 O O . ASN A 1 163 ? -0.623 -35.656 -2.867 1 91.06 163 ASN A O 1
ATOM 1337 N N . ILE A 1 164 ? -2.348 -34.719 -1.758 1 93 164 ILE A N 1
ATOM 1338 C CA . ILE A 1 164 ? -2.105 -33.438 -2.396 1 93 164 ILE A CA 1
ATOM 1339 C C . ILE A 1 164 ? -1.766 -32.375 -1.338 1 93 164 ILE A C 1
ATOM 1341 O O . ILE A 1 164 ? -2.434 -32.312 -0.306 1 93 164 ILE A O 1
ATOM 1345 N N . SER A 1 165 ? -0.696 -31.719 -1.498 1 94.31 165 SER A N 1
ATOM 1346 C CA . SER A 1 165 ? -0.307 -30.531 -0.729 1 94.31 165 SER A CA 1
ATOM 1347 C C . SER A 1 165 ? -0.033 -29.344 -1.643 1 94.31 165 SER A C 1
ATOM 1349 O O . SER A 1 165 ? 0.153 -29.516 -2.85 1 94.31 165 SER A O 1
ATOM 1351 N N . GLY A 1 166 ? -0.087 -28.125 -0.997 1 96.19 166 GLY A N 1
ATOM 1352 C CA . GLY A 1 166 ? 0.189 -26.969 -1.841 1 96.19 166 GLY A CA 1
ATOM 1353 C C . GLY A 1 166 ? -0.133 -25.656 -1.17 1 96.19 166 GLY A C 1
ATOM 1354 O O . GLY A 1 166 ? -0.135 -25.562 0.059 1 96.19 166 GLY A O 1
ATOM 1355 N N . GLU A 1 167 ? -0.25 -24.656 -2.049 1 97.38 167 GLU A N 1
ATOM 1356 C CA . GLU A 1 167 ? -0.58 -23.328 -1.563 1 97.38 167 GLU A CA 1
ATOM 1357 C C . GLU A 1 167 ? -1.254 -22.484 -2.65 1 97.38 167 GLU A C 1
ATOM 1359 O O . GLU A 1 167 ? -1.025 -22.719 -3.842 1 97.38 167 GLU A O 1
ATOM 1364 N N . ILE A 1 168 ? -2.1 -21.703 -2.209 1 97.06 168 ILE A N 1
ATOM 1365 C CA . ILE A 1 168 ? -2.734 -20.703 -3.07 1 97.06 168 ILE A CA 1
ATOM 1366 C C . ILE A 1 168 ? -2.365 -19.297 -2.602 1 97.06 168 ILE A C 1
ATOM 1368 O O . ILE A 1 168 ? -2.426 -19 -1.407 1 97.06 168 ILE A O 1
ATOM 1372 N N . LYS A 1 169 ? -1.95 -18.484 -3.562 1 95.75 169 LYS A N 1
ATOM 1373 C CA . LYS A 1 169 ? -1.535 -17.109 -3.248 1 95.75 169 LYS A CA 1
ATOM 1374 C C . LYS A 1 169 ? -2.305 -16.094 -4.09 1 95.75 169 LYS A C 1
ATOM 1376 O O . LYS A 1 169 ? -2.582 -16.344 -5.266 1 95.75 169 LYS A O 1
ATOM 1381 N N . LEU A 1 170 ? -2.645 -15.031 -3.477 1 94.56 170 LEU A N 1
ATOM 1382 C CA . LEU A 1 170 ? -3.178 -13.867 -4.168 1 94.56 170 LEU A CA 1
ATOM 1383 C C . LEU A 1 170 ? -2.318 -12.633 -3.898 1 94.56 170 LEU A C 1
ATOM 1385 O O . LEU A 1 170 ? -1.884 -12.414 -2.766 1 94.56 170 LEU A O 1
ATOM 1389 N N . ASP A 1 171 ? -2.004 -11.891 -4.883 1 93.69 171 ASP A N 1
ATOM 1390 C CA . ASP A 1 171 ? -1.339 -10.594 -4.809 1 93.69 171 ASP A CA 1
ATOM 1391 C C . ASP A 1 171 ? -2.012 -9.578 -5.73 1 93.69 171 ASP A C 1
ATOM 1393 O O . ASP A 1 171 ? -1.995 -9.734 -6.953 1 93.69 171 ASP A O 1
ATOM 1397 N N . ILE A 1 172 ? -2.646 -8.578 -5.172 1 91.88 172 ILE A N 1
ATOM 1398 C CA . ILE A 1 172 ? -3.301 -7.559 -5.988 1 91.88 172 ILE A CA 1
ATOM 1399 C C . ILE A 1 172 ? -2.832 -6.172 -5.559 1 91.88 172 ILE A C 1
ATOM 1401 O O . ILE A 1 172 ? -2.646 -5.914 -4.367 1 91.88 172 ILE A O 1
ATOM 1405 N N . HIS A 1 173 ? -2.574 -5.309 -6.547 1 91.12 173 HIS A N 1
ATOM 1406 C CA . HIS A 1 173 ? -2.072 -3.955 -6.34 1 91.12 173 HIS A CA 1
ATOM 1407 C C . HIS A 1 173 ? -2.945 -2.928 -7.051 1 91.12 173 HIS A C 1
ATOM 1409 O O . HIS A 1 173 ? -3.125 -2.998 -8.273 1 91.12 173 HIS A O 1
ATOM 1415 N N . TYR A 1 174 ? -3.537 -2.004 -6.27 1 87.81 174 TYR A N 1
ATOM 1416 C CA . TYR A 1 174 ? -4.316 -0.88 -6.777 1 87.81 174 TYR A CA 1
ATOM 1417 C C . TYR A 1 174 ? -3.584 0.437 -6.551 1 87.81 174 TYR A C 1
ATOM 1419 O O . TYR A 1 174 ? -3.041 0.674 -5.469 1 87.81 174 TYR A O 1
ATOM 1427 N N . PHE A 1 175 ? -3.6 1.383 -7.527 1 84.12 175 PHE A N 1
ATOM 1428 C CA . PHE A 1 175 ? -2.752 2.559 -7.363 1 84.12 175 PHE A CA 1
ATOM 1429 C C . PHE A 1 175 ? -3.42 3.795 -7.957 1 84.12 175 PHE A C 1
ATOM 1431 O O . PHE A 1 175 ? -2.74 4.742 -8.359 1 84.12 175 PHE A O 1
ATOM 1438 N N . GLU A 1 176 ? -4.695 3.92 -8.016 1 74.5 176 GLU A N 1
ATOM 1439 C CA . GLU A 1 176 ? -5.383 5.098 -8.547 1 74.5 176 GLU A CA 1
ATOM 1440 C C . GLU A 1 176 ? -5.316 6.262 -7.559 1 74.5 176 GLU A C 1
ATOM 1442 O O . GLU A 1 176 ? -4.789 7.328 -7.883 1 74.5 176 GLU A O 1
ATOM 1447 N N . ASP A 1 177 ? -5.871 6.309 -6.441 1 71.12 177 ASP A N 1
ATOM 1448 C CA . ASP A 1 177 ? -5.914 7.352 -5.422 1 71.12 177 ASP A CA 1
ATOM 1449 C C . ASP A 1 177 ? -5.168 6.922 -4.16 1 71.12 177 ASP A C 1
ATOM 1451 O O . ASP A 1 177 ? -5.555 7.285 -3.049 1 71.12 177 ASP A O 1
ATOM 1455 N N . GLY A 1 178 ? -4.105 6.219 -4.379 1 77.19 178 GLY A N 1
ATOM 1456 C CA . GLY A 1 178 ? -3.334 5.621 -3.303 1 77.19 178 GLY A CA 1
ATOM 1457 C C . GLY A 1 178 ? -2.705 4.293 -3.686 1 77.19 178 GLY A C 1
ATOM 1458 O O . GLY A 1 178 ? -2.615 3.961 -4.867 1 77.19 178 GLY A O 1
ATOM 1459 N N . ASN A 1 179 ? -2.1 3.74 -2.824 1 80.62 179 ASN A N 1
ATOM 1460 C CA . ASN A 1 179 ? -1.481 2.434 -3.031 1 80.62 179 ASN A CA 1
ATOM 1461 C C . ASN A 1 179 ? -2.049 1.389 -2.076 1 80.62 179 ASN A C 1
ATOM 1463 O O . ASN A 1 179 ? -1.959 1.542 -0.856 1 80.62 179 ASN A O 1
ATOM 1467 N N . VAL A 1 180 ? -2.719 0.504 -2.709 1 81.5 180 VAL A N 1
ATOM 1468 C CA . VAL A 1 180 ? -3.289 -0.588 -1.927 1 81.5 180 VAL A CA 1
ATOM 1469 C C . VAL A 1 180 ? -2.756 -1.924 -2.439 1 81.5 180 VAL A C 1
ATOM 1471 O O . VAL A 1 180 ? -2.891 -2.24 -3.623 1 81.5 180 VAL A O 1
ATOM 1474 N N . ARG A 1 181 ? -2.062 -2.646 -1.637 1 87.25 181 ARG A N 1
ATOM 1475 C CA . ARG A 1 181 ? -1.579 -3.979 -1.985 1 87.25 181 ARG A CA 1
ATOM 1476 C C . ARG A 1 181 ? -2.102 -5.023 -1.007 1 87.25 181 ARG A C 1
ATOM 1478 O O . ARG A 1 181 ? -1.938 -4.883 0.207 1 87.25 181 ARG A O 1
ATOM 1485 N N . LEU A 1 182 ? -2.785 -5.938 -1.542 1 86.69 182 LEU A N 1
ATOM 1486 C CA . LEU A 1 182 ? -3.309 -7.031 -0.731 1 86.69 182 LEU A CA 1
ATOM 1487 C C . LEU A 1 182 ? -2.641 -8.352 -1.104 1 86.69 182 LEU A C 1
ATOM 1489 O O . LEU A 1 182 ? -2.557 -8.695 -2.283 1 86.69 182 LEU A O 1
ATOM 1493 N N . LYS A 1 183 ? -2.148 -9 -0.065 1 88.5 183 LYS A N 1
ATOM 1494 C CA . LYS A 1 183 ? -1.551 -10.32 -0.24 1 88.5 183 LYS A CA 1
ATOM 1495 C C . LYS A 1 183 ? -2.252 -11.359 0.627 1 88.5 183 LYS A C 1
ATOM 1497 O O . LYS A 1 183 ? -2.604 -11.086 1.776 1 88.5 183 LYS A O 1
ATOM 1502 N N . PHE A 1 184 ? -2.529 -12.469 0.009 1 89.94 184 PHE A N 1
ATOM 1503 C CA . PHE A 1 184 ? -3.158 -13.586 0.702 1 89.94 184 PHE A CA 1
ATOM 1504 C C . PHE A 1 184 ? -2.455 -14.891 0.366 1 89.94 184 PHE A C 1
ATOM 1506 O O . PHE A 1 184 ? -2.092 -15.133 -0.788 1 89.94 184 PHE A O 1
ATOM 1513 N N . ILE A 1 185 ? -2.174 -15.672 1.449 1 92.94 185 ILE A N 1
ATOM 1514 C CA . ILE A 1 185 ? -1.572 -16.984 1.255 1 92.94 185 ILE A CA 1
ATOM 1515 C C . ILE A 1 185 ? -2.355 -18.031 2.043 1 92.94 185 ILE A C 1
ATOM 1517 O O . ILE A 1 185 ? -2.672 -17.828 3.217 1 92.94 185 ILE A O 1
ATOM 1521 N N . GLU A 1 186 ? -2.73 -19.062 1.356 1 94.62 186 GLU A N 1
ATOM 1522 C CA . GLU A 1 186 ? -3.393 -20.203 1.98 1 94.62 186 GLU A CA 1
ATOM 1523 C C . GLU A 1 186 ? -2.631 -21.5 1.71 1 94.62 186 GLU A C 1
ATOM 1525 O O . GLU A 1 186 ? -2.408 -21.859 0.554 1 94.62 186 GLU A O 1
ATOM 1530 N N . GLU A 1 187 ? -2.297 -22.141 2.824 1 95.88 187 GLU A N 1
ATOM 1531 C CA . GLU A 1 187 ? -1.616 -23.438 2.686 1 95.88 187 GLU A CA 1
ATOM 1532 C C . GLU A 1 187 ? -2.613 -24.578 2.682 1 95.88 187 GLU A C 1
ATOM 1534 O O . GLU A 1 187 ? -3.602 -24.562 3.418 1 95.88 187 GLU A O 1
ATOM 1539 N N . ILE A 1 188 ? -2.34 -25.5 1.823 1 93.75 188 ILE A N 1
ATOM 1540 C CA . ILE A 1 188 ? -3.133 -26.719 1.721 1 93.75 188 ILE A CA 1
ATOM 1541 C C . ILE A 1 188 ? -2.287 -27.922 2.129 1 93.75 188 ILE A C 1
ATOM 1543 O O . ILE A 1 188 ? -1.288 -28.234 1.476 1 93.75 188 ILE A O 1
ATOM 1547 N N . SER A 1 189 ? -2.691 -28.562 3.232 1 90.31 189 SER A N 1
ATOM 1548 C CA . SER A 1 189 ? -1.786 -29.625 3.684 1 90.31 189 SER A CA 1
ATOM 1549 C C . SER A 1 189 ? -2.461 -30.984 3.639 1 90.31 189 SER A C 1
ATOM 1551 O O . SER A 1 189 ? -3.531 -31.172 4.219 1 90.31 189 SER A O 1
ATOM 1553 N N . ASP A 1 190 ? -1.828 -31.812 2.996 1 85.38 190 ASP A N 1
ATOM 1554 C CA . ASP A 1 190 ? -1.865 -33.281 2.998 1 85.38 190 ASP A CA 1
ATOM 1555 C C . ASP A 1 190 ? -3.303 -33.781 2.959 1 85.38 190 ASP A C 1
ATOM 1557 O O . ASP A 1 190 ? -3.707 -34.562 3.809 1 85.38 190 ASP A O 1
ATOM 1561 N N . ILE A 1 191 ? -3.939 -33.469 1.875 1 90.38 191 ILE A N 1
ATOM 1562 C CA . ILE A 1 191 ? -5.301 -33.969 1.685 1 90.38 191 ILE A CA 1
ATOM 1563 C C . ILE A 1 191 ? -5.285 -35.188 0.766 1 90.38 191 ILE A C 1
ATOM 1565 O O . ILE A 1 191 ? -4.676 -35.156 -0.305 1 90.38 191 ILE A O 1
ATOM 1569 N N . LYS A 1 192 ? -5.855 -36.188 1.18 1 90.94 192 LYS A N 1
ATOM 1570 C CA . LYS A 1 192 ? -5.945 -37.406 0.373 1 90.94 192 LYS A CA 1
ATOM 1571 C C . LYS A 1 192 ? -6.961 -37.25 -0.755 1 90.94 192 LYS A C 1
ATOM 1573 O O . LYS A 1 192 ? -8.062 -36.75 -0.538 1 90.94 192 LYS A O 1
ATOM 1578 N N . ILE A 1 193 ? -6.449 -37.625 -1.965 1 85.44 193 ILE A N 1
ATOM 1579 C CA . ILE A 1 193 ? -7.363 -37.531 -3.102 1 85.44 193 ILE A CA 1
ATOM 1580 C C . ILE A 1 193 ? -7.254 -38.812 -3.943 1 85.44 193 ILE A C 1
ATOM 1582 O O . ILE A 1 193 ? -6.266 -39.531 -3.852 1 85.44 193 ILE A O 1
ATOM 1586 N N . ASP A 1 194 ? -8.375 -39.125 -4.582 1 82.38 194 ASP A N 1
ATOM 1587 C CA . ASP A 1 194 ? -8.305 -40.125 -5.629 1 82.38 194 ASP A CA 1
ATOM 1588 C C . ASP A 1 194 ? -7.691 -39.562 -6.906 1 82.38 194 ASP A C 1
ATOM 1590 O O . ASP A 1 194 ? -8.336 -38.781 -7.625 1 82.38 194 ASP A O 1
ATOM 1594 N N . ASN A 1 195 ? -6.445 -39.938 -7.176 1 75.69 195 ASN A N 1
ATOM 1595 C CA . ASN A 1 195 ? -5.754 -39.375 -8.32 1 75.69 195 ASN A CA 1
ATOM 1596 C C . ASN A 1 195 ? -5.812 -40.281 -9.531 1 75.69 195 ASN A C 1
ATOM 1598 O O . ASN A 1 195 ? -4.941 -40.25 -10.398 1 75.69 195 ASN A O 1
ATOM 1602 N N . SER A 1 196 ? -6.84 -41.125 -9.539 1 79.69 196 SER A N 1
ATOM 1603 C CA . SER A 1 196 ? -6.977 -42.094 -10.617 1 79.69 196 SER A CA 1
ATOM 1604 C C . SER A 1 196 ? -7.488 -41.438 -11.898 1 79.69 196 SER A C 1
ATOM 1606 O O . SER A 1 196 ? -7.391 -42.031 -12.977 1 79.69 196 SER A O 1
ATOM 1608 N N . SER A 1 197 ? -8.008 -40.281 -11.75 1 87.75 197 SER A N 1
ATOM 1609 C CA . SER A 1 197 ? -8.508 -39.594 -12.938 1 87.75 197 SER A CA 1
ATOM 1610 C C . SER A 1 197 ? -8.156 -38.094 -12.906 1 87.75 197 SER A C 1
ATOM 1612 O O . SER A 1 197 ? -8.141 -37.469 -11.844 1 87.75 197 SER A O 1
ATOM 1614 N N . SER A 1 198 ? -7.902 -37.594 -14.094 1 92.62 198 SER A N 1
ATOM 1615 C CA . SER A 1 198 ? -7.594 -36.156 -14.266 1 92.62 198 SER A CA 1
ATOM 1616 C C . SER A 1 198 ? -8.758 -35.281 -13.82 1 92.62 198 SER A C 1
ATOM 1618 O O . SER A 1 198 ? -8.555 -34.219 -13.258 1 92.62 198 SER A O 1
ATOM 1620 N N . SER A 1 199 ? -9.977 -35.812 -13.977 1 93.62 199 SER A N 1
ATOM 1621 C CA . SER A 1 199 ? -11.164 -35.062 -13.602 1 93.62 199 SER A CA 1
ATOM 1622 C C . SER A 1 199 ? -11.234 -34.875 -12.094 1 93.62 199 SER A C 1
ATOM 1624 O O . SER A 1 199 ? -11.648 -33.812 -11.617 1 93.62 199 SER A O 1
ATOM 1626 N N . LYS A 1 200 ? -10.859 -35.844 -11.359 1 92.88 200 LYS A N 1
ATOM 1627 C CA . LYS A 1 200 ? -10.891 -35.75 -9.906 1 92.88 200 LYS A CA 1
ATOM 1628 C C . LYS A 1 200 ? -9.867 -34.75 -9.391 1 92.88 200 LYS A C 1
ATOM 1630 O O . LYS A 1 200 ? -10.133 -34.031 -8.438 1 92.88 200 LYS A O 1
ATOM 1635 N N . ILE A 1 201 ? -8.734 -34.719 -10.023 1 93.56 201 ILE A N 1
ATOM 1636 C CA . ILE A 1 201 ? -7.688 -33.781 -9.648 1 93.56 201 ILE A CA 1
ATOM 1637 C C . ILE A 1 201 ? -8.164 -32.344 -9.898 1 93.56 201 ILE A C 1
ATOM 1639 O O . ILE A 1 201 ? -8.062 -31.484 -9.023 1 93.56 201 ILE A O 1
ATOM 1643 N N . VAL A 1 202 ? -8.719 -32.125 -11.094 1 94.81 202 VAL A N 1
ATOM 1644 C CA . VAL A 1 202 ? -9.164 -30.781 -11.469 1 94.81 202 VAL A CA 1
ATOM 1645 C C . VAL A 1 202 ? -10.336 -30.375 -10.578 1 94.81 202 VAL A C 1
ATOM 1647 O O . VAL A 1 202 ? -10.438 -29.203 -10.188 1 94.81 202 VAL A O 1
ATOM 1650 N N . ASN A 1 203 ? -11.18 -31.328 -10.234 1 92.75 203 ASN A N 1
ATOM 1651 C CA . ASN A 1 203 ? -12.273 -31.031 -9.305 1 92.75 203 ASN A CA 1
ATOM 1652 C C . ASN A 1 203 ? -11.75 -30.625 -7.934 1 92.75 203 ASN A C 1
ATOM 1654 O O . ASN A 1 203 ? -12.305 -29.734 -7.293 1 92.75 203 ASN A O 1
ATOM 1658 N N . PHE A 1 204 ? -10.766 -31.328 -7.508 1 93.25 204 PHE A N 1
ATOM 1659 C CA . PHE A 1 204 ? -10.125 -30.969 -6.246 1 93.25 204 PHE A CA 1
ATOM 1660 C C . PHE A 1 204 ? -9.609 -29.531 -6.289 1 93.25 204 PHE A C 1
ATOM 1662 O O . PHE A 1 204 ? -9.844 -28.75 -5.367 1 93.25 204 PHE A O 1
ATOM 1669 N N . ILE A 1 205 ? -8.891 -29.172 -7.34 1 94.69 205 ILE A N 1
ATOM 1670 C CA . ILE A 1 205 ? -8.336 -27.844 -7.523 1 94.69 205 ILE A CA 1
ATOM 1671 C C . ILE A 1 205 ? -9.461 -26.812 -7.48 1 94.69 205 ILE A C 1
ATOM 1673 O O . ILE A 1 205 ? -9.367 -25.797 -6.773 1 94.69 205 ILE A O 1
ATOM 1677 N N . ASN A 1 206 ? -10.492 -27.078 -8.211 1 93.44 206 ASN A N 1
ATOM 1678 C CA . ASN A 1 206 ? -11.641 -26.188 -8.25 1 93.44 206 ASN A CA 1
ATOM 1679 C C . ASN A 1 206 ? -12.227 -25.969 -6.855 1 93.44 206 ASN A C 1
ATOM 1681 O O . ASN A 1 206 ? -12.492 -24.828 -6.461 1 93.44 206 ASN A O 1
ATOM 1685 N N . ASP A 1 207 ? -12.375 -27.016 -6.145 1 92.56 207 ASP A N 1
ATOM 1686 C CA . ASP A 1 207 ? -12.938 -26.938 -4.801 1 92.56 207 ASP A CA 1
ATOM 1687 C C . ASP A 1 207 ? -12.055 -26.109 -3.877 1 92.56 207 ASP A C 1
ATOM 1689 O O . ASP A 1 207 ? -12.547 -25.281 -3.117 1 92.56 207 ASP A O 1
ATOM 1693 N N . GLN A 1 208 ? -10.781 -26.375 -3.912 1 93.44 208 GLN A N 1
ATOM 1694 C CA . GLN A 1 208 ? -9.852 -25.641 -3.059 1 93.44 208 GLN A CA 1
ATOM 1695 C C . GLN A 1 208 ? -9.828 -24.156 -3.408 1 93.44 208 GLN A C 1
ATOM 1697 O O . GLN A 1 208 ? -9.828 -23.312 -2.52 1 93.44 208 GLN A O 1
ATOM 1702 N N . GLU A 1 209 ? -9.789 -23.859 -4.688 1 93.38 209 GLU A N 1
ATOM 1703 C CA . GLU A 1 209 ? -9.773 -22.469 -5.125 1 93.38 209 GLU A CA 1
ATOM 1704 C C . GLU A 1 209 ? -11.055 -21.75 -4.711 1 93.38 209 GLU A C 1
ATOM 1706 O O . GLU A 1 209 ? -11.008 -20.578 -4.285 1 93.38 209 GLU A O 1
ATOM 1711 N N . ASN A 1 210 ? -12.141 -22.438 -4.754 1 91 210 ASN A N 1
ATOM 1712 C CA . ASN A 1 210 ? -13.406 -21.859 -4.316 1 91 210 ASN A CA 1
ATOM 1713 C C . ASN A 1 210 ? -13.383 -21.516 -2.83 1 91 210 ASN A C 1
ATOM 1715 O O . ASN A 1 210 ? -13.836 -20.438 -2.428 1 91 210 ASN A O 1
ATOM 1719 N N . LYS A 1 211 ? -12.883 -22.422 -2.086 1 91.94 211 LYS A N 1
ATOM 1720 C CA . LYS A 1 211 ? -12.766 -22.188 -0.649 1 91.94 211 LYS A CA 1
ATOM 1721 C C . LYS A 1 211 ? -11.898 -20.969 -0.358 1 91.94 211 LYS A C 1
ATOM 1723 O O . LYS A 1 211 ? -12.242 -20.141 0.497 1 91.94 211 LYS A O 1
ATOM 1728 N N . VAL A 1 212 ? -10.875 -20.859 -1.065 1 93.25 212 VAL A N 1
ATOM 1729 C CA . VAL A 1 212 ? -9.922 -19.766 -0.837 1 93.25 212 VAL A CA 1
ATOM 1730 C C . VAL A 1 212 ? -10.531 -18.453 -1.291 1 93.25 212 VAL A C 1
ATOM 1732 O O . VAL A 1 212 ? -10.344 -17.422 -0.643 1 93.25 212 VAL A O 1
ATOM 1735 N N . VAL A 1 213 ? -11.273 -18.484 -2.387 1 91 213 VAL A N 1
ATOM 1736 C CA . VAL A 1 213 ? -11.938 -17.281 -2.873 1 91 213 VAL A CA 1
ATOM 1737 C C . VAL A 1 213 ? -12.867 -16.734 -1.794 1 91 213 VAL A C 1
ATOM 1739 O O . VAL A 1 213 ? -12.875 -15.539 -1.521 1 91 213 VAL A O 1
ATOM 1742 N N . ILE A 1 214 ? -13.594 -17.578 -1.188 1 88.88 214 ILE A N 1
ATOM 1743 C CA . ILE A 1 214 ? -14.531 -17.172 -0.146 1 88.88 214 ILE A CA 1
ATOM 1744 C C . ILE A 1 214 ? -13.773 -16.547 1.021 1 88.88 214 ILE A C 1
ATOM 1746 O O . ILE A 1 214 ? -14.164 -15.5 1.537 1 88.88 214 ILE A O 1
ATOM 1750 N N . LYS A 1 215 ? -12.68 -17.141 1.352 1 89.69 215 LYS A N 1
ATOM 1751 C CA . LYS A 1 215 ? -11.852 -16.625 2.439 1 89.69 215 LYS A CA 1
ATOM 1752 C C . LYS A 1 215 ? -11.312 -15.234 2.104 1 89.69 215 LYS A C 1
ATOM 1754 O O . LYS A 1 215 ? -11.281 -14.352 2.959 1 89.69 215 LYS A O 1
ATOM 1759 N N . ILE A 1 216 ? -10.914 -15.094 0.933 1 90.25 216 ILE A N 1
ATOM 1760 C CA . ILE A 1 216 ? -10.328 -13.836 0.478 1 90.25 216 ILE A CA 1
ATOM 1761 C C . ILE A 1 216 ? -11.375 -12.727 0.529 1 90.25 216 ILE A C 1
ATOM 1763 O O . ILE A 1 216 ? -11.102 -11.617 0.994 1 90.25 216 ILE A O 1
ATOM 1767 N N . VAL A 1 217 ? -12.516 -13.008 0.06 1 85.94 217 VAL A N 1
ATOM 1768 C CA . VAL A 1 217 ? -13.602 -12.031 0.048 1 85.94 217 VAL A CA 1
ATOM 1769 C C . VAL A 1 217 ? -13.922 -11.602 1.478 1 85.94 217 VAL A C 1
ATOM 1771 O O . VAL A 1 217 ? -14.094 -10.406 1.751 1 85.94 217 VAL A O 1
ATOM 1774 N N . ASP A 1 218 ? -13.969 -12.555 2.303 1 86.06 218 ASP A N 1
ATOM 1775 C CA . ASP A 1 218 ? -14.227 -12.266 3.709 1 86.06 218 ASP A CA 1
ATOM 1776 C C . ASP A 1 218 ? -13.125 -11.383 4.301 1 86.06 218 ASP A C 1
ATOM 1778 O O . ASP A 1 218 ? -13.414 -10.422 5.012 1 86.06 218 ASP A O 1
ATOM 1782 N N . GLN A 1 219 ? -11.953 -11.734 3.992 1 84.69 219 GLN A N 1
ATOM 1783 C CA . GLN A 1 219 ? -10.82 -10.969 4.496 1 84.69 219 GLN A CA 1
ATOM 1784 C C . GLN A 1 219 ? -10.82 -9.547 3.943 1 84.69 219 GLN A C 1
ATOM 1786 O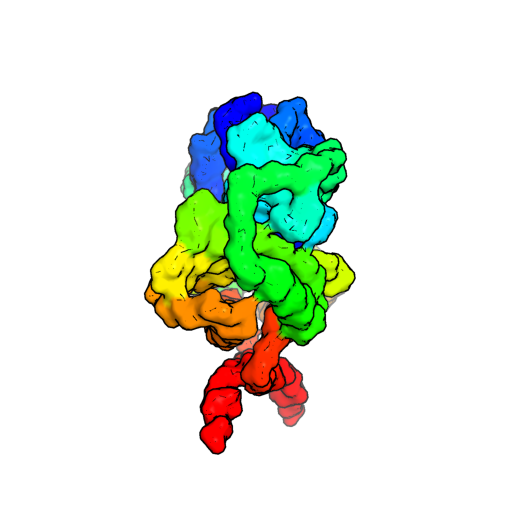 O . GLN A 1 219 ? -10.508 -8.602 4.66 1 84.69 219 GLN A O 1
ATOM 1791 N N . PHE A 1 220 ? -11.078 -9.445 2.773 1 85.56 220 PHE A N 1
ATOM 1792 C CA . PHE A 1 220 ? -11.148 -8.141 2.131 1 85.56 220 PHE A CA 1
ATOM 1793 C C . PHE A 1 220 ? -12.211 -7.266 2.787 1 85.56 220 PHE A C 1
ATOM 1795 O O . PHE A 1 220 ? -11.977 -6.078 3.033 1 85.56 220 PHE A O 1
ATOM 1802 N N . ASN A 1 221 ? -13.32 -7.793 2.977 1 82.56 221 ASN A N 1
ATOM 1803 C CA . ASN A 1 221 ? -14.398 -7.062 3.645 1 82.56 221 ASN A CA 1
ATOM 1804 C C . ASN A 1 221 ? -13.969 -6.594 5.035 1 82.56 221 ASN A C 1
ATOM 1806 O O . ASN A 1 221 ? -14.258 -5.461 5.426 1 82.56 221 ASN A O 1
ATOM 1810 N N . ASN A 1 222 ? -13.391 -7.453 5.734 1 83.44 222 ASN A N 1
ATOM 1811 C CA . ASN A 1 222 ? -12.898 -7.102 7.062 1 83.44 222 ASN A CA 1
ATOM 1812 C C . ASN A 1 222 ? -11.875 -5.973 7 1 83.44 222 ASN A C 1
ATOM 1814 O O . ASN A 1 222 ? -11.898 -5.059 7.828 1 83.44 222 ASN A O 1
ATOM 1818 N N . LEU A 1 223 ? -11.055 -6.082 6.07 1 83.25 223 LEU A N 1
ATOM 1819 C CA . LEU A 1 223 ? -10.047 -5.051 5.887 1 83.25 223 LEU A CA 1
ATOM 1820 C C . LEU A 1 223 ? -10.688 -3.703 5.586 1 83.25 223 LEU A C 1
ATOM 1822 O O . LEU A 1 223 ? -10.266 -2.676 6.125 1 83.25 223 LEU A O 1
ATOM 1826 N N . ASN A 1 224 ? -11.609 -3.723 4.672 1 81.06 224 ASN A N 1
ATOM 1827 C CA . ASN A 1 224 ? -12.312 -2.492 4.32 1 81.06 224 ASN A CA 1
ATOM 1828 C C . ASN A 1 224 ? -12.984 -1.861 5.535 1 81.06 224 ASN A C 1
ATOM 1830 O O . ASN A 1 224 ? -12.906 -0.647 5.73 1 81.06 224 ASN A O 1
ATOM 1834 N N . GLN A 1 225 ? -13.594 -2.662 6.324 1 82.62 225 GLN A N 1
ATOM 1835 C CA . GLN A 1 225 ? -14.266 -2.184 7.527 1 82.62 225 GLN A CA 1
ATOM 1836 C C . GLN A 1 225 ? -13.273 -1.589 8.516 1 82.62 225 GLN A C 1
ATOM 1838 O O . GLN A 1 225 ? -13.508 -0.517 9.078 1 82.62 225 GLN A O 1
ATOM 1843 N N . GLN A 1 226 ? -12.227 -2.266 8.703 1 84.56 226 GLN A N 1
ATOM 1844 C CA . GLN A 1 226 ? -11.211 -1.801 9.641 1 84.56 226 GLN A CA 1
ATOM 1845 C C . GLN A 1 226 ? -10.555 -0.516 9.148 1 84.56 226 GLN A C 1
ATOM 1847 O O . GLN A 1 226 ? -10.305 0.401 9.938 1 84.56 226 GLN A O 1
ATOM 1852 N N . SER A 1 227 ? -10.258 -0.52 7.898 1 84.12 227 SER A N 1
ATOM 1853 C CA . SER A 1 227 ? -9.641 0.673 7.32 1 84.12 227 SER A CA 1
ATOM 1854 C C . SER A 1 227 ? -10.547 1.889 7.473 1 84.12 227 SER A C 1
ATOM 1856 O O . SER A 1 227 ? -10.078 2.99 7.766 1 84.12 227 SER A O 1
ATOM 1858 N N . PHE A 1 228 ? -11.758 1.711 7.305 1 83.94 228 PHE A N 1
ATOM 1859 C CA . PHE A 1 228 ? -12.695 2.812 7.457 1 83.94 228 PHE A CA 1
ATOM 1860 C C . PHE A 1 228 ? -12.766 3.273 8.906 1 83.94 228 PHE A C 1
ATOM 1862 O O . PHE A 1 228 ? -12.805 4.473 9.18 1 83.94 228 PHE A O 1
ATOM 1869 N N . LYS A 1 229 ? -12.844 2.35 9.727 1 86.06 229 LYS A N 1
ATOM 1870 C CA . LYS A 1 229 ? -12.852 2.682 11.148 1 86.06 229 LYS A CA 1
ATOM 1871 C C . LYS A 1 229 ? -11.625 3.51 11.523 1 86.06 229 LYS A C 1
ATOM 1873 O O . LYS A 1 229 ? -11.742 4.512 12.234 1 86.06 229 LYS A O 1
ATOM 1878 N N . ASN A 1 230 ? -10.547 3.051 11.078 1 86.94 230 ASN A N 1
ATOM 1879 C CA . ASN A 1 230 ? -9.305 3.756 11.383 1 86.94 230 ASN A CA 1
ATOM 1880 C C . ASN A 1 230 ? -9.273 5.141 10.742 1 86.94 230 ASN A C 1
ATOM 1882 O O . ASN A 1 230 ? -8.789 6.098 11.352 1 86.94 230 ASN A O 1
ATOM 1886 N N . LEU A 1 231 ? -9.758 5.203 9.547 1 87.62 231 LEU A N 1
ATOM 1887 C CA . LEU A 1 231 ? -9.867 6.496 8.883 1 87.62 231 LEU A CA 1
ATOM 1888 C C . LEU A 1 231 ? -10.711 7.461 9.711 1 87.62 231 LEU A C 1
ATOM 1890 O O . LEU A 1 231 ? -10.305 8.602 9.953 1 87.62 231 LEU A O 1
ATOM 1894 N N . ARG A 1 232 ? -11.828 6.977 10.148 1 84.31 232 ARG A N 1
ATOM 1895 C CA . ARG A 1 232 ? -12.727 7.801 10.953 1 84.31 232 ARG A CA 1
ATOM 1896 C C . ARG A 1 232 ? -12.031 8.297 12.219 1 84.31 232 ARG A C 1
ATOM 1898 O O . ARG A 1 232 ? -12.219 9.445 12.617 1 84.31 232 ARG A O 1
ATOM 1905 N N . ARG A 1 233 ? -11.234 7.484 12.75 1 87.62 233 ARG A N 1
ATOM 1906 C CA . ARG A 1 233 ? -10.57 7.816 14.008 1 87.62 233 ARG A CA 1
ATOM 1907 C C . ARG A 1 233 ? -9.5 8.883 13.797 1 87.62 233 ARG A C 1
ATOM 1909 O O . ARG A 1 233 ? -9.094 9.555 14.742 1 87.62 233 ARG A O 1
ATOM 1916 N N . LEU A 1 234 ? -9.031 8.93 12.648 1 87.44 234 LEU A N 1
ATOM 1917 C CA . LEU A 1 234 ? -7.965 9.875 12.336 1 87.44 234 LEU A CA 1
ATOM 1918 C C . LEU A 1 234 ? -8.539 11.242 11.969 1 87.44 234 LEU A C 1
ATOM 1920 O O . LEU A 1 234 ? -7.934 12.273 12.266 1 87.44 234 LEU A O 1
ATOM 1924 N N . LEU A 1 235 ? -9.711 11.297 11.383 1 88.88 235 LEU A N 1
ATOM 1925 C CA . LEU A 1 235 ? -10.281 12.523 10.828 1 88.88 235 LEU A CA 1
ATOM 1926 C C . LEU A 1 235 ? -10.797 13.438 11.93 1 88.88 235 LEU A C 1
ATOM 1928 O O . LEU A 1 235 ? -11.289 12.961 12.953 1 88.88 235 LEU A O 1
ATOM 1932 N N . PRO A 1 236 ? -10.625 14.781 11.695 1 88.12 236 PRO A N 1
ATOM 1933 C CA . PRO A 1 236 ? -11.25 15.703 12.648 1 88.12 236 PRO A CA 1
ATOM 1934 C C . PRO A 1 236 ? -12.758 15.5 12.766 1 88.12 236 PRO A C 1
ATOM 1936 O O . PRO A 1 236 ? -13.422 15.156 11.781 1 88.12 236 PRO A O 1
ATOM 1939 N N . VAL A 1 237 ? -13.211 15.648 14.023 1 83.12 237 VAL A N 1
ATOM 1940 C CA . VAL A 1 237 ? -14.633 15.469 14.297 1 83.12 237 VAL A CA 1
ATOM 1941 C C . VAL A 1 237 ? -15.422 16.625 13.695 1 83.12 237 VAL A C 1
ATOM 1943 O O . VAL A 1 237 ? -15.086 17.797 13.906 1 83.12 237 VAL A O 1
ATOM 1946 N N . THR A 1 238 ? -16.188 16.344 12.727 1 72.56 238 THR A N 1
ATOM 1947 C CA . THR A 1 238 ? -16.953 17.375 12.023 1 72.56 238 THR A CA 1
ATOM 1948 C C . THR A 1 238 ? -18.203 17.75 12.812 1 72.56 238 THR A C 1
ATOM 1950 O O . THR A 1 238 ? -18.719 16.938 13.602 1 72.56 238 THR A O 1
ATOM 1953 N N . ARG A 1 239 ? -18.531 18.984 12.742 1 64.25 239 ARG A N 1
ATOM 1954 C CA . ARG A 1 239 ? -19.797 19.453 13.305 1 64.25 239 ARG A CA 1
ATOM 1955 C C . ARG A 1 239 ? -20.984 18.844 12.555 1 64.25 239 ARG A C 1
ATOM 1957 O O . ARG A 1 239 ? -22.078 18.719 13.102 1 64.25 239 ARG A O 1
ATOM 1964 N N . SER A 1 240 ? -20.688 18.641 11.242 1 60.53 240 SER A N 1
ATOM 1965 C CA . SER A 1 240 ? -21.734 18 10.453 1 60.53 240 SER A CA 1
ATOM 1966 C C . SER A 1 240 ? -21.812 16.5 10.75 1 60.53 240 SER A C 1
ATOM 1968 O O . SER A 1 240 ? -20.797 15.852 10.938 1 60.53 240 SER A O 1
ATOM 1970 N N . LYS A 1 241 ? -22.953 16.094 11.297 1 58.91 241 LYS A N 1
ATOM 1971 C CA . LYS A 1 241 ? -23.156 14.695 11.641 1 58.91 241 LYS A CA 1
ATOM 1972 C C . LYS A 1 241 ? -23 13.797 10.422 1 58.91 241 LYS A C 1
ATOM 1974 O O . LYS A 1 241 ? -23.859 13.766 9.539 1 58.91 241 LYS A O 1
ATOM 1979 N N . ILE A 1 242 ? -21.734 13.656 9.992 1 67.5 242 ILE A N 1
ATOM 1980 C CA . ILE A 1 242 ? -21.547 12.57 9.031 1 67.5 242 ILE A CA 1
ATOM 1981 C C . ILE A 1 242 ? -22.109 11.273 9.609 1 67.5 242 ILE A C 1
ATOM 1983 O O . ILE A 1 242 ? -21.812 10.914 10.75 1 67.5 242 ILE A O 1
ATOM 1987 N N . ASN A 1 243 ? -23.25 10.844 9.016 1 68.38 243 ASN A N 1
ATOM 1988 C CA . ASN A 1 243 ? -23.719 9.516 9.406 1 68.38 243 ASN A CA 1
ATOM 1989 C C . ASN A 1 243 ? -22.734 8.43 9 1 68.38 243 ASN A C 1
ATOM 1991 O O . ASN A 1 243 ? -22.828 7.867 7.906 1 68.38 243 ASN A O 1
ATOM 1995 N N . TRP A 1 244 ? -21.812 8.25 9.891 1 69.94 244 TRP A N 1
ATOM 1996 C CA . TRP A 1 244 ? -20.703 7.328 9.617 1 69.94 244 TRP A CA 1
ATOM 1997 C C . TRP A 1 244 ? -21.234 5.926 9.336 1 69.94 244 TRP A C 1
ATOM 1999 O O . TRP A 1 244 ? -20.609 5.152 8.609 1 69.94 244 TRP A O 1
ATOM 2009 N N . GLY A 1 245 ? -22.359 5.574 9.977 1 64.38 245 GLY A N 1
ATOM 2010 C CA . GLY A 1 245 ? -22.969 4.285 9.688 1 64.38 245 GLY A CA 1
ATOM 2011 C C . GLY A 1 245 ? -23.406 4.137 8.242 1 64.38 245 GLY A C 1
ATOM 2012 O O . GLY A 1 245 ? -23.141 3.105 7.617 1 64.38 245 GLY A O 1
ATOM 2013 N N . SER A 1 246 ? -23.969 5.168 7.805 1 59.91 246 SER A N 1
ATOM 2014 C CA . SER A 1 246 ? -24.453 5.137 6.426 1 59.91 246 SER A CA 1
ATOM 2015 C C . SER A 1 246 ? -23.312 5.328 5.438 1 59.91 246 SER A C 1
ATOM 2017 O O . SER A 1 246 ? -23.406 4.918 4.277 1 59.91 246 SER A O 1
ATOM 2019 N N . ALA A 1 247 ? -22.312 5.996 5.949 1 60.34 247 ALA A N 1
ATOM 2020 C CA . ALA A 1 247 ? -21.188 6.258 5.062 1 60.34 247 ALA A CA 1
ATOM 2021 C C . ALA A 1 247 ? -20.438 4.969 4.746 1 60.34 247 ALA A C 1
ATOM 2023 O O . ALA A 1 247 ? -19.844 4.84 3.672 1 60.34 247 ALA A O 1
ATOM 2024 N N . ILE A 1 248 ? -20.469 4.016 5.75 1 58.81 248 ILE A N 1
ATOM 2025 C CA . ILE A 1 248 ? -19.781 2.746 5.566 1 58.81 248 ILE A CA 1
ATOM 2026 C C . ILE A 1 248 ? -20.734 1.709 4.996 1 58.81 248 ILE A C 1
ATOM 2028 O O . ILE A 1 248 ? -21.891 1.611 5.434 1 58.81 248 ILE A O 1
ATOM 2032 N N . GLY A 1 249 ? -21 1.542 3.973 1 51.75 249 GLY A N 1
ATOM 2033 C CA . GLY A 1 249 ? -21.828 0.488 3.402 1 51.75 249 GLY A CA 1
ATOM 2034 C C . GLY A 1 249 ? -21.812 -0.79 4.223 1 51.75 249 GLY A C 1
ATOM 2035 O O . GLY A 1 249 ? -20.828 -1.084 4.906 1 51.75 249 GLY A O 1
ATOM 2036 N N . ASN A 1 250 ? -22.844 -1.047 5.168 1 47 250 ASN A N 1
ATOM 2037 C CA . ASN A 1 250 ? -23.016 -2.305 5.887 1 47 250 ASN A CA 1
ATOM 2038 C C . ASN A 1 250 ? -22.516 -3.492 5.066 1 47 250 ASN A C 1
ATOM 2040 O O . ASN A 1 250 ? -23.062 -3.775 3.994 1 47 250 ASN A O 1
ATOM 2044 N N . TYR A 1 251 ? -21.219 -3.783 5.168 1 44.94 251 TYR A N 1
ATOM 2045 C CA . TYR A 1 251 ? -20.641 -4.91 4.445 1 44.94 251 TYR A CA 1
ATOM 2046 C C . TYR A 1 251 ? -20.984 -6.23 5.133 1 44.94 251 TYR A C 1
ATOM 2048 O O . TYR A 1 251 ? -20.25 -7.215 4.984 1 44.94 251 TYR A O 1
ATOM 2056 N N . ARG A 1 252 ? -22.094 -6.543 5.766 1 40.97 252 ARG A N 1
ATOM 2057 C CA . ARG A 1 252 ? -22.203 -7.863 6.379 1 40.97 252 ARG A CA 1
ATOM 2058 C C . ARG A 1 252 ? -22.25 -8.961 5.312 1 40.97 252 ARG A C 1
ATOM 2060 O O . ARG A 1 252 ? -23.094 -8.93 4.414 1 40.97 252 ARG A O 1
ATOM 2067 N N . LEU A 1 253 ? -21.156 -9.695 5.117 1 41.25 253 LEU A N 1
ATOM 2068 C CA . LEU A 1 253 ? -21.25 -11.016 4.512 1 41.25 253 LEU A CA 1
ATOM 2069 C C . LEU A 1 253 ? -22.328 -11.859 5.18 1 41.25 253 LEU A C 1
ATOM 2071 O O . LEU A 1 253 ? -22.234 -13.086 5.203 1 41.25 253 LEU A O 1
ATOM 2075 N N . GLY A 1 254 ? -23.281 -11.508 5.898 1 34.5 254 GLY A N 1
ATOM 2076 C CA . GLY A 1 254 ? -24.141 -12.461 6.578 1 34.5 254 GLY A CA 1
ATOM 2077 C C . GLY A 1 254 ? -24.406 -13.711 5.762 1 34.5 254 GLY A C 1
ATOM 2078 O O . GLY A 1 254 ? -23.938 -13.836 4.629 1 34.5 254 GLY A O 1
ATOM 2079 N N . SER A 1 255 ? -25.703 -14.508 6.129 1 36.88 255 SER A N 1
ATOM 2080 C CA . SER A 1 255 ? -26.562 -15.695 6.117 1 36.88 255 SER A CA 1
ATOM 2081 C C . SER A 1 255 ? -26.844 -16.156 4.691 1 36.88 255 SER A C 1
ATOM 2083 O O . SER A 1 255 ? -26.984 -17.359 4.441 1 36.88 255 SER A O 1
ATOM 2085 N N . ASP A 1 256 ? -27.031 -15.414 3.744 1 38.38 256 ASP A N 1
ATOM 2086 C CA . ASP A 1 256 ? -27.703 -15.891 2.533 1 38.38 256 ASP A CA 1
ATOM 2087 C C . ASP A 1 256 ? -26.688 -16.422 1.527 1 38.38 256 ASP A C 1
ATOM 2089 O O . ASP A 1 256 ? -27.062 -16.859 0.435 1 38.38 256 ASP A O 1
ATOM 2093 N N . VAL A 1 257 ? -25.438 -16.141 1.573 1 38.59 257 VAL A N 1
ATOM 2094 C CA . VAL A 1 257 ? -24.578 -16.734 0.557 1 38.59 257 VAL A CA 1
ATOM 2095 C C . VAL A 1 257 ? -24.469 -18.25 0.793 1 38.59 257 VAL A C 1
ATOM 2097 O O . VAL A 1 257 ? -24.25 -19.016 -0.147 1 38.59 257 VAL A O 1
ATOM 2100 N N . VAL A 1 258 ? -24.312 -18.703 2.043 1 36.31 258 VAL A N 1
ATOM 2101 C CA . VAL A 1 258 ? -24.312 -20.125 2.346 1 36.31 258 VAL A CA 1
ATOM 2102 C C . VAL A 1 258 ? -25.75 -20.625 2.436 1 36.31 258 VAL A C 1
ATOM 2104 O O . VAL A 1 258 ? -25.984 -21.781 2.797 1 36.31 258 VAL A O 1
ATOM 2107 N N . ASN A 1 259 ? -26.891 -20.156 2.408 1 29.59 259 ASN A N 1
ATOM 2108 C CA . ASN A 1 259 ? -28.141 -20.781 2.801 1 29.59 259 ASN A CA 1
ATOM 2109 C C . ASN A 1 259 ? -28.547 -21.891 1.82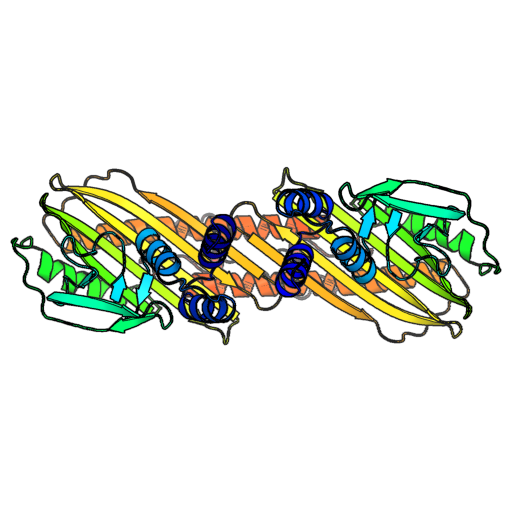1 1 29.59 259 ASN A C 1
ATOM 2111 O O . ASN A 1 259 ? -29.516 -22.609 2.062 1 29.59 259 ASN A O 1
ATOM 2115 N N . LYS A 1 260 ? -28.859 -21.797 0.513 1 30.61 260 LYS A N 1
ATOM 2116 C CA . LYS A 1 260 ? -29.906 -22.75 0.159 1 30.61 260 LYS A CA 1
ATOM 2117 C C . LYS A 1 260 ? -29.391 -24.172 0.169 1 30.61 260 LYS A C 1
ATOM 2119 O O . LYS A 1 260 ? -28.469 -24.516 -0.569 1 30.61 260 LYS A O 1
ATOM 2124 N N . LYS A 1 261 ? -29.625 -24.984 1.205 1 23.72 261 LYS A N 1
ATOM 2125 C CA . LYS A 1 261 ? -29.859 -26.422 1.122 1 23.72 261 LYS A CA 1
ATOM 2126 C C . LYS A 1 261 ? -30.922 -26.734 0.064 1 23.72 261 LYS A C 1
ATOM 2128 O O . LYS A 1 261 ? -31.969 -26.109 0.018 1 23.72 261 LYS A O 1
ATOM 2133 N N . MET B 1 1 ? 28.266 11.133 0.228 1 62 1 MET B N 1
ATOM 2134 C CA . MET B 1 1 ? 27.438 10.062 -0.314 1 62 1 MET B CA 1
ATOM 2135 C C . MET B 1 1 ? 27.266 10.219 -1.821 1 62 1 MET B C 1
ATOM 2137 O O . MET B 1 1 ? 27.203 11.336 -2.332 1 62 1 MET B O 1
ATOM 2141 N N . SER B 1 2 ? 27.438 9.211 -2.518 1 72.69 2 SER B N 1
ATOM 2142 C CA . SER B 1 2 ? 27.25 9.359 -3.955 1 72.69 2 SER B CA 1
ATOM 2143 C C . SER B 1 2 ? 25.891 9.984 -4.266 1 72.69 2 SER B C 1
ATOM 2145 O O . SER B 1 2 ? 24.969 9.906 -3.457 1 72.69 2 SER B O 1
ATOM 2147 N N . ILE B 1 3 ? 25.844 10.766 -5.258 1 71.25 3 ILE B N 1
ATOM 2148 C CA . ILE B 1 3 ? 24.625 11.477 -5.664 1 71.25 3 ILE B CA 1
ATOM 2149 C C . ILE B 1 3 ? 23.484 10.484 -5.812 1 71.25 3 ILE B C 1
ATOM 2151 O O . ILE B 1 3 ? 22.359 10.75 -5.355 1 71.25 3 ILE B O 1
ATOM 2155 N N . LYS B 1 4 ? 23.797 9.328 -6.258 1 74.94 4 LYS B N 1
ATOM 2156 C CA . LYS B 1 4 ? 22.766 8.32 -6.484 1 74.94 4 LYS B CA 1
ATOM 2157 C C . LYS B 1 4 ? 22.25 7.754 -5.164 1 74.94 4 LYS B C 1
ATOM 2159 O O . LYS B 1 4 ? 21.047 7.539 -5.004 1 74.94 4 LYS B O 1
ATOM 2164 N N . LEU B 1 5 ? 23.203 7.719 -4.176 1 74.12 5 LEU B N 1
ATOM 2165 C CA . LEU B 1 5 ? 22.812 7.191 -2.871 1 74.12 5 LEU B CA 1
ATOM 2166 C C . LEU B 1 5 ? 21.969 8.203 -2.105 1 74.12 5 LEU B C 1
ATOM 2168 O O . LEU B 1 5 ? 21 7.824 -1.435 1 74.12 5 LEU B O 1
ATOM 2172 N N . ASN B 1 6 ? 22.391 9.438 -2.289 1 83.38 6 ASN B N 1
ATOM 2173 C CA . ASN B 1 6 ? 21.625 10.508 -1.639 1 83.38 6 ASN B CA 1
ATOM 2174 C C . ASN B 1 6 ? 20.188 10.562 -2.141 1 83.38 6 ASN B C 1
ATOM 2176 O O . ASN B 1 6 ? 19.266 10.719 -1.348 1 83.38 6 ASN B O 1
ATOM 2180 N N . GLU B 1 7 ? 20.062 10.367 -3.361 1 83.88 7 GLU B N 1
ATOM 2181 C CA . GLU B 1 7 ? 18.734 10.359 -3.957 1 83.88 7 GLU B CA 1
ATOM 2182 C C . GLU B 1 7 ? 17.922 9.156 -3.488 1 83.88 7 GLU B C 1
ATOM 2184 O O . GLU B 1 7 ? 16.703 9.266 -3.273 1 83.88 7 GLU B O 1
ATOM 2189 N N . LEU B 1 8 ? 18.625 8.109 -3.375 1 78.19 8 LEU B N 1
ATOM 2190 C CA . LEU B 1 8 ? 17.969 6.902 -2.893 1 78.19 8 LEU B CA 1
ATOM 2191 C C . LEU B 1 8 ? 17.484 7.086 -1.459 1 78.19 8 LEU B C 1
ATOM 2193 O O . LEU B 1 8 ? 16.359 6.707 -1.129 1 78.19 8 LEU B O 1
ATOM 2197 N N . VAL B 1 9 ? 18.297 7.711 -0.647 1 84 9 VAL B N 1
ATOM 2198 C CA . VAL B 1 9 ? 17.938 7.941 0.748 1 84 9 VAL B CA 1
ATOM 2199 C C . VAL B 1 9 ? 16.75 8.891 0.822 1 84 9 VAL B C 1
ATOM 2201 O O . VAL B 1 9 ? 15.805 8.648 1.576 1 84 9 VAL B O 1
ATOM 2204 N N . ASP B 1 10 ? 16.766 9.859 -0.037 1 90.06 10 ASP B N 1
ATOM 2205 C CA . ASP B 1 10 ? 15.641 10.797 -0.095 1 90.06 10 ASP B CA 1
ATOM 2206 C C . ASP B 1 10 ? 14.344 10.078 -0.446 1 90.06 10 ASP B C 1
ATOM 2208 O O . ASP B 1 10 ? 13.305 10.305 0.186 1 90.06 10 ASP B O 1
ATOM 2212 N N . SER B 1 11 ? 14.5 9.227 -1.354 1 86.12 11 SER B N 1
ATOM 2213 C CA . SER B 1 11 ? 13.32 8.5 -1.806 1 86.12 11 SER B CA 1
ATOM 2214 C C . SER B 1 11 ? 12.773 7.59 -0.71 1 86.12 11 SER B C 1
ATOM 2216 O O . SER B 1 11 ? 11.562 7.5 -0.514 1 86.12 11 SER B O 1
ATOM 2218 N N . LEU B 1 12 ? 13.625 7.004 0.008 1 84.12 12 LEU B N 1
ATOM 2219 C CA . LEU B 1 12 ? 13.211 6.098 1.071 1 84.12 12 LEU B CA 1
ATOM 2220 C C . LEU B 1 12 ? 12.547 6.863 2.213 1 84.12 12 LEU B C 1
ATOM 2222 O O . LEU B 1 12 ? 11.555 6.402 2.779 1 84.12 12 LEU B O 1
ATOM 2226 N N . ILE B 1 13 ? 13.07 8.023 2.473 1 91.62 13 ILE B N 1
ATOM 2227 C CA . ILE B 1 13 ? 12.484 8.836 3.531 1 91.62 13 ILE B CA 1
ATOM 2228 C C . ILE B 1 13 ? 11.094 9.312 3.109 1 91.62 13 ILE B C 1
ATOM 2230 O O . ILE B 1 13 ? 10.164 9.328 3.922 1 91.62 13 ILE B O 1
ATOM 2234 N N . GLU B 1 14 ? 10.969 9.609 1.838 1 90.81 14 GLU B N 1
ATOM 2235 C CA . GLU B 1 14 ? 9.703 10.086 1.303 1 90.81 14 GLU B CA 1
ATOM 2236 C C . GLU B 1 14 ? 8.625 9.008 1.4 1 90.81 14 GLU B C 1
ATOM 2238 O O . GLU B 1 14 ? 7.43 9.32 1.438 1 90.81 14 GLU B O 1
ATOM 2243 N N . THR B 1 15 ? 9.031 7.758 1.472 1 85.25 15 THR B N 1
ATOM 2244 C CA . THR B 1 15 ? 8.078 6.656 1.51 1 85.25 15 THR B CA 1
ATOM 2245 C C . THR B 1 15 ? 7.742 6.281 2.949 1 85.25 15 THR B C 1
ATOM 2247 O O . THR B 1 15 ? 6.961 5.359 3.189 1 85.25 15 THR B O 1
ATOM 2250 N N . ALA B 1 16 ? 8.336 7.012 3.936 1 89 16 ALA B N 1
ATOM 2251 C CA . ALA B 1 16 ? 8.062 6.707 5.336 1 89 16 ALA B CA 1
ATOM 2252 C C . ALA B 1 16 ? 6.566 6.812 5.637 1 89 16 ALA B C 1
ATOM 2254 O O . ALA B 1 16 ? 5.922 7.797 5.266 1 89 16 ALA B O 1
ATOM 2255 N N . PRO B 1 17 ? 6.031 5.77 6.297 1 90.88 17 PRO B N 1
ATOM 2256 C CA . PRO B 1 17 ? 4.637 5.906 6.73 1 90.88 17 PRO B CA 1
ATOM 2257 C C . PRO B 1 17 ? 4.422 7.098 7.66 1 90.88 17 PRO B C 1
ATOM 2259 O O . PRO B 1 17 ? 5.359 7.551 8.312 1 90.88 17 PRO B O 1
ATOM 2262 N N . PRO B 1 18 ? 3.195 7.539 7.633 1 92.94 18 PRO B N 1
ATOM 2263 C CA . PRO B 1 18 ? 2.918 8.68 8.516 1 92.94 18 PRO B CA 1
ATOM 2264 C C . PRO B 1 18 ? 3.238 8.383 9.977 1 92.94 18 PRO B C 1
ATOM 2266 O O . PRO B 1 18 ? 2.984 7.273 10.461 1 92.94 18 PRO B O 1
ATOM 2269 N N . ALA B 1 19 ? 3.898 9.398 10.633 1 91.94 19 ALA B N 1
ATOM 2270 C CA . ALA B 1 19 ? 4.199 9.383 12.055 1 91.94 19 ALA B CA 1
ATOM 2271 C C . ALA B 1 19 ? 5.34 8.414 12.367 1 91.94 19 ALA B C 1
ATOM 2273 O O . ALA B 1 19 ? 5.555 8.047 13.523 1 91.94 19 ALA B O 1
ATOM 2274 N N . GLU B 1 20 ? 6.047 7.934 11.352 1 92.69 20 GLU B N 1
ATOM 2275 C CA . GLU B 1 20 ? 7.098 6.953 11.602 1 92.69 20 GLU B CA 1
ATOM 2276 C C . GLU B 1 20 ? 8.453 7.465 11.125 1 92.69 20 GLU B C 1
ATOM 2278 O O . GLU B 1 20 ? 9.344 6.672 10.805 1 92.69 20 GLU B O 1
ATOM 2283 N N . LEU B 1 21 ? 8.617 8.688 11.078 1 93.5 21 LEU B N 1
ATOM 2284 C CA . LEU B 1 21 ? 9.859 9.281 10.586 1 93.5 21 LEU B CA 1
ATOM 2285 C C . LEU B 1 21 ? 11.039 8.844 11.445 1 93.5 21 LEU B C 1
ATOM 2287 O O . LEU B 1 21 ? 12.109 8.531 10.922 1 93.5 21 LEU B O 1
ATOM 2291 N N . LYS B 1 22 ? 10.883 8.805 12.711 1 93.81 22 LYS B N 1
ATOM 2292 C CA . LYS B 1 22 ? 11.961 8.414 13.617 1 93.81 22 LYS B CA 1
ATOM 2293 C C . LYS B 1 22 ? 12.469 7.008 13.297 1 93.81 22 LYS B C 1
ATOM 2295 O O . LYS B 1 22 ? 13.672 6.789 13.18 1 93.81 22 LYS B O 1
ATOM 2300 N N . ASN B 1 23 ? 11.562 6.09 13.148 1 93.12 23 ASN B N 1
ATOM 2301 C CA . ASN B 1 23 ? 11.914 4.707 12.844 1 93.12 23 ASN B CA 1
ATOM 2302 C C . ASN B 1 23 ? 12.688 4.605 11.531 1 93.12 23 ASN B C 1
ATOM 2304 O O . ASN B 1 23 ? 13.688 3.895 11.453 1 93.12 23 ASN B O 1
ATOM 2308 N N . VAL B 1 24 ? 12.195 5.297 10.617 1 91.25 24 VAL B N 1
ATOM 2309 C CA . VAL B 1 24 ? 12.836 5.281 9.305 1 91.25 24 VAL B CA 1
ATOM 2310 C C . VAL B 1 24 ? 14.219 5.922 9.398 1 91.25 24 VAL B C 1
ATOM 2312 O O . VAL B 1 24 ? 15.188 5.395 8.844 1 91.25 24 VAL B O 1
ATOM 2315 N N . SER B 1 25 ? 14.281 7.035 10.078 1 92.69 25 SER B N 1
ATOM 2316 C CA . SER B 1 25 ? 15.547 7.734 10.258 1 92.69 25 SER B CA 1
ATOM 2317 C C . SER B 1 25 ? 16.578 6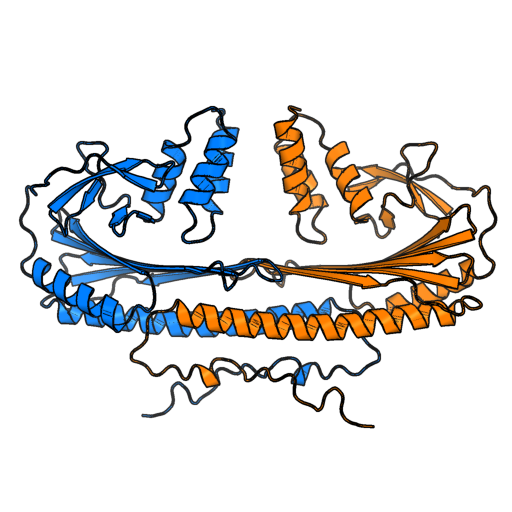.836 10.93 1 92.69 25 SER B C 1
ATOM 2319 O O . SER B 1 25 ? 17.719 6.742 10.469 1 92.69 25 SER B O 1
ATOM 2321 N N . GLN B 1 26 ? 16.219 6.168 11.906 1 92.44 26 GLN B N 1
ATOM 2322 C CA . GLN B 1 26 ? 17.125 5.285 12.633 1 92.44 26 GLN B CA 1
ATOM 2323 C C . GLN B 1 26 ? 17.562 4.102 11.766 1 92.44 26 GLN B C 1
ATOM 2325 O O . GLN B 1 26 ? 18.734 3.744 11.734 1 92.44 26 GLN B O 1
ATOM 2330 N N . SER B 1 27 ? 16.625 3.535 11.102 1 87.88 27 SER B N 1
ATOM 2331 C CA . SER B 1 27 ? 16.906 2.391 10.242 1 87.88 27 SER B CA 1
ATOM 2332 C C . SER B 1 27 ? 17.875 2.762 9.125 1 87.88 27 SER B C 1
ATOM 2334 O O . SER B 1 27 ? 18.859 2.053 8.875 1 87.88 27 SER B O 1
ATOM 2336 N N . LEU B 1 28 ? 17.594 3.852 8.508 1 85.94 28 LEU B N 1
ATOM 2337 C CA . LEU B 1 28 ? 18.438 4.273 7.395 1 85.94 28 LEU B CA 1
ATOM 2338 C C . LEU B 1 28 ? 19.812 4.684 7.879 1 85.94 28 LEU B C 1
ATOM 2340 O O . LEU B 1 28 ? 20.812 4.434 7.199 1 85.94 28 LEU B O 1
ATOM 2344 N N . SER B 1 29 ? 19.844 5.332 9.008 1 87.81 29 SER B N 1
ATOM 2345 C CA . SER B 1 29 ? 21.125 5.754 9.562 1 87.81 29 SER B CA 1
ATOM 2346 C C . SER B 1 29 ? 22.016 4.555 9.875 1 87.81 29 SER B C 1
ATOM 2348 O O . SER B 1 29 ? 23.234 4.637 9.742 1 87.81 29 SER B O 1
ATOM 2350 N N . SER B 1 30 ? 21.406 3.461 10.18 1 86.5 30 SER B N 1
ATOM 2351 C CA . SER B 1 30 ? 22.156 2.254 10.484 1 86.5 30 SER B CA 1
ATOM 2352 C C . SER B 1 30 ? 22.688 1.587 9.219 1 86.5 30 SER B C 1
ATOM 2354 O O . SER B 1 30 ? 23.625 0.802 9.266 1 86.5 30 SER B O 1
ATOM 2356 N N . LEU B 1 31 ? 22.094 1.956 8.125 1 77.75 31 LEU B N 1
ATOM 2357 C CA . LEU B 1 31 ? 22.438 1.312 6.863 1 77.75 31 LEU B CA 1
ATOM 2358 C C . LEU B 1 31 ? 23.422 2.156 6.07 1 77.75 31 LEU B C 1
ATOM 2360 O O . LEU B 1 31 ? 23.953 1.712 5.043 1 77.75 31 LEU B O 1
ATOM 2364 N N . THR B 1 32 ? 23.609 3.391 6.574 1 78.06 32 THR B N 1
ATOM 2365 C CA . THR B 1 32 ? 24.484 4.293 5.828 1 78.06 32 THR B CA 1
ATOM 2366 C C . THR B 1 32 ? 25.672 4.711 6.68 1 78.06 32 THR B C 1
ATOM 2368 O O . THR B 1 32 ? 25.594 4.742 7.906 1 78.06 32 THR B O 1
ATOM 2371 N N . THR B 1 33 ? 26.766 4.953 6.027 1 78.75 33 THR B N 1
ATOM 2372 C CA . THR B 1 33 ? 27.969 5.383 6.727 1 78.75 33 THR B CA 1
ATOM 2373 C C . THR B 1 33 ? 28 6.902 6.863 1 78.75 33 THR B C 1
ATOM 2375 O O . THR B 1 33 ? 28.609 7.438 7.797 1 78.75 33 THR B O 1
ATOM 2378 N N . SER B 1 34 ? 27.422 7.531 5.965 1 83.5 34 SER B N 1
ATOM 2379 C CA . SER B 1 34 ? 27.375 8.992 6 1 83.5 34 SER B CA 1
ATOM 2380 C C . SER B 1 34 ? 26.094 9.477 6.691 1 83.5 34 SER B C 1
ATOM 2382 O O . SER B 1 34 ? 25.109 8.758 6.746 1 83.5 34 SER B O 1
ATOM 2384 N N . SER B 1 35 ? 26.297 10.633 7.273 1 90.44 35 SER B N 1
ATOM 2385 C CA . SER B 1 35 ? 25.125 11.234 7.926 1 90.44 35 SER B CA 1
ATOM 2386 C C . SER B 1 35 ? 24 11.484 6.93 1 90.44 35 SER B C 1
ATOM 2388 O O . SER B 1 35 ? 24.25 11.906 5.797 1 90.44 35 SER B O 1
ATOM 2390 N N . ILE B 1 36 ? 22.797 11.203 7.457 1 93.19 36 ILE B N 1
ATOM 2391 C CA . ILE B 1 36 ? 21.641 11.453 6.594 1 93.19 36 ILE B CA 1
ATOM 2392 C C . ILE B 1 36 ? 20.797 12.586 7.18 1 93.19 36 ILE B C 1
ATOM 2394 O O . ILE B 1 36 ? 19.609 12.711 6.867 1 93.19 36 ILE B O 1
ATOM 2398 N N . ASP B 1 37 ? 21.359 13.414 8.016 1 94.88 37 ASP B N 1
ATOM 2399 C CA . ASP B 1 37 ? 20.656 14.516 8.672 1 94.88 37 ASP B CA 1
ATOM 2400 C C . ASP B 1 37 ? 20.062 15.477 7.645 1 94.88 37 ASP B C 1
ATOM 2402 O O . ASP B 1 37 ? 18.906 15.898 7.777 1 94.88 37 ASP B O 1
ATOM 2406 N N . ASP B 1 38 ? 20.859 15.734 6.68 1 95.19 38 ASP B N 1
ATOM 2407 C CA . ASP B 1 38 ? 20.391 16.672 5.668 1 95.19 38 ASP B CA 1
ATOM 2408 C C . ASP B 1 38 ? 19.172 16.156 4.938 1 95.19 38 ASP B C 1
ATOM 2410 O O . ASP B 1 38 ? 18.266 16.922 4.598 1 95.19 38 ASP B O 1
ATOM 2414 N N . ASN B 1 39 ? 19.156 14.852 4.699 1 95.31 39 ASN B N 1
ATOM 2415 C CA . ASN B 1 39 ? 18.016 14.234 4.02 1 95.31 39 ASN B CA 1
ATOM 2416 C C . ASN B 1 39 ? 16.75 14.305 4.871 1 95.31 39 ASN B C 1
ATOM 2418 O O . ASN B 1 39 ? 15.688 14.648 4.367 1 95.31 39 ASN B O 1
ATOM 2422 N N . ILE B 1 40 ? 16.906 14.07 6.148 1 96.94 40 ILE B N 1
ATOM 2423 C CA . ILE B 1 40 ? 15.773 14.078 7.059 1 96.94 40 ILE B CA 1
ATOM 2424 C C . ILE B 1 40 ? 15.25 15.5 7.219 1 96.94 40 ILE B C 1
ATOM 2426 O O . ILE B 1 40 ? 14.039 15.727 7.195 1 96.94 40 ILE B O 1
AT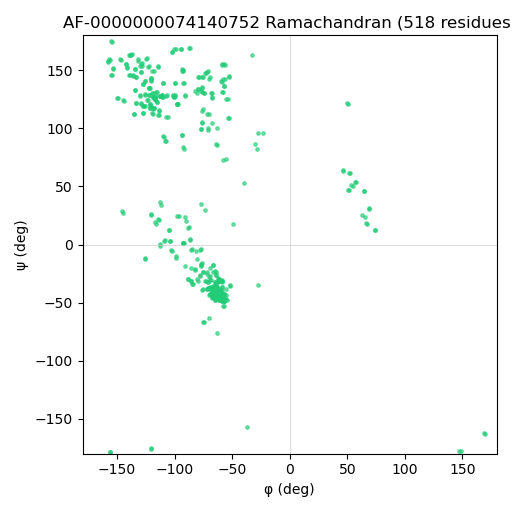OM 2430 N N . GLU B 1 41 ? 16.172 16.375 7.344 1 97.12 41 GLU B N 1
ATOM 2431 C CA . GLU B 1 41 ? 15.781 17.781 7.504 1 97.12 41 GLU B CA 1
ATOM 2432 C C . GLU B 1 41 ? 15.047 18.297 6.27 1 97.12 41 GLU B C 1
ATOM 2434 O O . GLU B 1 41 ? 14.047 19 6.383 1 97.12 41 GLU B O 1
ATOM 2439 N N . LYS B 1 42 ? 15.594 17.922 5.172 1 96.62 42 LYS B N 1
ATOM 2440 C CA . LYS B 1 42 ? 14.93 18.328 3.934 1 96.62 42 LYS B CA 1
ATOM 2441 C C . LYS B 1 42 ? 13.492 17.828 3.9 1 96.62 42 LYS B C 1
ATOM 2443 O O . LYS B 1 42 ? 12.578 18.594 3.559 1 96.62 42 LYS B O 1
ATOM 2448 N N . TYR B 1 43 ? 13.305 16.625 4.305 1 97.19 43 TYR B N 1
ATOM 2449 C CA . TYR B 1 43 ? 11.969 16.062 4.371 1 97.19 43 TYR B CA 1
ATOM 2450 C C . TYR B 1 43 ? 11.094 16.828 5.355 1 97.19 43 TYR B C 1
ATOM 2452 O O . TYR B 1 43 ? 9.945 17.156 5.047 1 97.19 43 TYR B O 1
ATOM 2460 N N . ALA B 1 44 ? 11.609 17.094 6.48 1 97.31 44 ALA B N 1
ATOM 2461 C CA . ALA B 1 44 ? 10.867 17.781 7.527 1 97.31 44 ALA B CA 1
ATOM 2462 C C . ALA B 1 44 ? 10.477 19.188 7.09 1 97.31 44 ALA B C 1
ATOM 2464 O O . ALA B 1 44 ? 9.359 19.641 7.355 1 97.31 44 ALA B O 1
ATOM 2465 N N . GLN B 1 45 ? 11.375 19.797 6.438 1 97.12 45 GLN B N 1
ATOM 2466 C CA . GLN B 1 45 ? 11.109 21.156 5.984 1 97.12 45 GLN B CA 1
ATOM 2467 C C . GLN B 1 45 ? 10.016 21.172 4.918 1 97.12 45 GLN B C 1
ATOM 2469 O O . GLN B 1 45 ? 9.109 22.016 4.965 1 97.12 45 GLN B O 1
ATOM 2474 N N . GLU B 1 46 ? 10.055 20.203 4.082 1 96.19 46 GLU B N 1
ATOM 2475 C CA . GLU B 1 46 ? 9.133 20.188 2.955 1 96.19 46 GLU B CA 1
ATOM 2476 C C . GLU B 1 46 ? 7.746 19.703 3.381 1 96.19 46 GLU B C 1
ATOM 2478 O O . GLU B 1 46 ? 6.734 20.156 2.838 1 96.19 46 GLU B O 1
ATOM 2483 N N . ASN B 1 47 ? 7.699 18.812 4.383 1 95.88 47 ASN B N 1
ATOM 2484 C CA . ASN B 1 47 ? 6.438 18.156 4.688 1 95.88 47 ASN B CA 1
ATOM 2485 C C . ASN B 1 47 ? 5.887 18.578 6.043 1 95.88 47 ASN B C 1
ATOM 2487 O O . ASN B 1 47 ? 4.766 18.219 6.402 1 95.88 47 ASN B O 1
ATOM 2491 N N . ALA B 1 48 ? 6.578 19.453 6.746 1 97.44 48 ALA B N 1
ATOM 2492 C CA . ALA B 1 48 ? 6.207 19.781 8.117 1 97.44 48 ALA B CA 1
ATOM 2493 C C . ALA B 1 48 ? 6.016 18.531 8.953 1 97.44 48 ALA B C 1
ATOM 2495 O O . ALA B 1 48 ? 5.184 17.672 8.625 1 97.44 48 ALA B O 1
ATOM 2496 N N . VAL B 1 49 ? 6.742 18.375 9.984 1 97.38 49 VAL B N 1
ATOM 2497 C CA . VAL B 1 49 ? 6.656 17.188 10.812 1 97.38 49 VAL B CA 1
ATOM 2498 C C . VAL B 1 49 ? 6.477 17.578 12.273 1 97.38 49 VAL B C 1
ATOM 2500 O O . VAL B 1 49 ? 6.777 18.719 12.656 1 97.38 49 VAL B O 1
ATOM 2503 N N . VAL B 1 50 ? 5.914 16.688 13.055 1 97 50 VAL B N 1
ATOM 2504 C CA . VAL B 1 50 ? 5.75 16.906 14.484 1 97 50 VAL B CA 1
ATOM 2505 C C . VAL B 1 50 ? 6.867 16.203 15.25 1 97 50 VAL B C 1
ATOM 2507 O O . VAL B 1 50 ? 7.047 14.992 15.109 1 97 50 VAL B O 1
ATOM 2510 N N . ILE B 1 51 ? 7.625 16.906 15.984 1 96.62 51 ILE B N 1
ATOM 2511 C CA . ILE B 1 51 ? 8.664 16.391 16.859 1 96.62 51 ILE B CA 1
ATOM 2512 C C . ILE B 1 51 ? 8.445 16.922 18.281 1 96.62 51 ILE B C 1
ATOM 2514 O O . ILE B 1 51 ? 8.484 18.141 18.5 1 96.62 51 ILE B O 1
ATOM 2518 N N . ASP B 1 52 ? 8.234 16.078 19.25 1 94.62 52 ASP B N 1
ATOM 2519 C CA . ASP B 1 52 ? 7.98 16.453 20.625 1 94.62 52 ASP B CA 1
ATOM 2520 C C . ASP B 1 52 ? 6.867 17.5 20.719 1 94.62 52 ASP B C 1
ATOM 2522 O O . ASP B 1 52 ? 7.047 18.562 21.328 1 94.62 52 ASP B O 1
ATOM 2526 N N . ASN B 1 53 ? 5.828 17.266 20.047 1 93 53 ASN B N 1
ATOM 2527 C CA . ASN B 1 53 ? 4.602 18.047 20.047 1 93 53 ASN B CA 1
ATOM 2528 C C . ASN B 1 53 ? 4.82 19.438 19.453 1 93 53 ASN B C 1
ATOM 2530 O O . ASN B 1 53 ? 4.055 20.359 19.7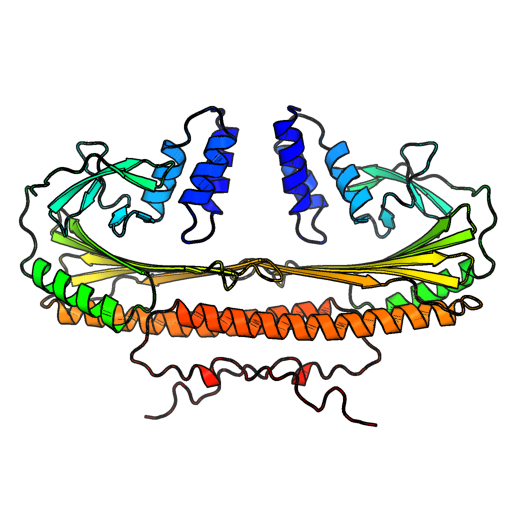19 1 93 53 ASN B O 1
ATOM 2534 N N . THR B 1 54 ? 5.895 19.578 18.719 1 96.69 54 THR B N 1
ATOM 2535 C CA . THR B 1 54 ? 6.191 20.828 18.016 1 96.69 54 THR B CA 1
ATOM 2536 C C . THR B 1 54 ? 6.293 20.594 16.516 1 96.69 54 THR B C 1
ATOM 2538 O O . THR B 1 54 ? 6.848 19.594 16.078 1 96.69 54 THR B O 1
ATOM 2541 N N . ILE B 1 55 ? 5.77 21.562 15.789 1 98.06 55 ILE B N 1
ATOM 2542 C CA . ILE B 1 55 ? 5.801 21.422 14.336 1 98.06 55 ILE B CA 1
ATOM 2543 C C . ILE B 1 55 ? 7.078 22.047 13.789 1 98.06 55 ILE B C 1
ATOM 2545 O O . ILE B 1 55 ? 7.426 23.172 14.148 1 98.06 55 ILE B O 1
ATOM 2549 N N . VAL B 1 56 ? 7.801 21.266 12.969 1 98.38 56 VAL B N 1
ATOM 2550 C CA . VAL B 1 56 ? 9 21.719 12.281 1 98.38 56 VAL B CA 1
ATOM 2551 C C . VAL B 1 56 ? 8.75 21.781 10.781 1 98.38 56 VAL B C 1
ATOM 2553 O O . VAL B 1 56 ? 8.273 20.797 10.188 1 98.38 56 VAL B O 1
ATOM 2556 N N . SER B 1 57 ? 9.023 22.891 10.156 1 98.19 57 SER B N 1
ATOM 2557 C CA . SER B 1 57 ? 8.836 23.078 8.727 1 98.19 57 SER B CA 1
ATOM 2558 C C . SER B 1 57 ? 9.766 24.172 8.188 1 98.19 57 SER B C 1
ATOM 2560 O O . SER B 1 57 ? 10.484 24.812 8.961 1 98.19 57 SER B O 1
ATOM 2562 N N . LYS B 1 58 ? 9.727 24.328 6.887 1 97.56 58 LYS B N 1
ATOM 2563 C CA . LYS B 1 58 ? 10.539 25.375 6.273 1 97.56 58 LYS B CA 1
ATOM 2564 C C . LYS B 1 58 ? 10.055 26.766 6.688 1 97.56 58 LYS B C 1
ATOM 2566 O O . LYS B 1 58 ? 10.82 27.734 6.645 1 97.56 58 LYS B O 1
ATOM 2571 N N . TYR B 1 59 ? 8.891 26.844 7.164 1 96.56 59 TYR B N 1
ATOM 2572 C CA . TYR B 1 59 ? 8.266 28.141 7.426 1 96.56 59 TYR B CA 1
ATOM 2573 C C . TYR B 1 59 ? 8.727 28.703 8.766 1 96.56 59 TYR B C 1
ATOM 2575 O O . TYR B 1 59 ? 8.594 29.906 9.016 1 96.56 59 TYR B O 1
ATOM 2583 N N . ASN B 1 60 ? 9.203 27.875 9.617 1 97.06 60 ASN B N 1
ATOM 2584 C CA . ASN B 1 60 ? 9.641 28.391 10.914 1 97.06 60 ASN B CA 1
ATOM 2585 C C . ASN B 1 60 ? 11.141 28.172 11.117 1 97.06 60 ASN B C 1
ATOM 2587 O O . ASN B 1 60 ? 11.609 28.125 12.258 1 97.06 60 ASN B O 1
ATOM 2591 N N . LYS B 1 61 ? 11.781 27.969 10.055 1 97.19 61 LYS B N 1
ATOM 2592 C CA . LYS B 1 61 ? 13.242 27.953 10.109 1 97.19 61 LYS B CA 1
ATOM 2593 C C . LYS B 1 61 ? 13.805 29.344 10.406 1 97.19 61 LYS B C 1
ATOM 2595 O O . LYS B 1 61 ? 13.383 30.328 9.805 1 97.19 61 LYS B O 1
ATOM 2600 N N . ASP B 1 62 ? 14.664 29.391 11.352 1 95.5 62 ASP B N 1
ATOM 2601 C CA . ASP B 1 62 ? 15.336 30.656 11.656 1 95.5 62 ASP B CA 1
ATOM 2602 C C . ASP B 1 62 ? 16.266 31.062 10.516 1 95.5 62 ASP B C 1
ATOM 2604 O O . ASP B 1 62 ? 17.125 30.297 10.094 1 95.5 62 ASP B O 1
ATOM 2608 N N . LYS B 1 63 ? 16.109 32.219 10.031 1 90.62 63 LYS B N 1
ATOM 2609 C CA . LYS B 1 63 ? 16.875 32.719 8.898 1 90.62 63 LYS B CA 1
ATOM 2610 C C . LYS B 1 63 ? 18.344 32.875 9.266 1 90.62 63 LYS B C 1
ATOM 2612 O O . LYS B 1 63 ? 19.219 32.844 8.406 1 90.62 63 LYS B O 1
ATOM 2617 N N . ASN B 1 64 ? 18.625 33.031 10.531 1 91.12 64 ASN B N 1
ATOM 2618 C CA . ASN B 1 64 ? 19.969 33.406 10.969 1 91.12 64 ASN B CA 1
ATOM 2619 C C . ASN B 1 64 ? 20.688 32.25 11.656 1 91.12 64 ASN B C 1
ATOM 2621 O O . ASN B 1 64 ? 21.75 32.438 12.25 1 91.12 64 ASN B O 1
ATOM 2625 N N . SER B 1 65 ? 20.109 31.125 11.695 1 93.81 65 SER B N 1
ATOM 2626 C CA . SER B 1 65 ? 20.734 30 12.367 1 93.81 65 SER B CA 1
ATOM 2627 C C . SER B 1 65 ? 20.219 28.672 11.828 1 93.81 65 SER B C 1
ATOM 2629 O O . SER B 1 65 ? 19.453 28.656 10.852 1 93.81 65 SER B O 1
ATOM 2631 N N . SER B 1 66 ? 20.703 27.578 12.406 1 95.19 66 SER B N 1
ATOM 2632 C CA . SER B 1 66 ? 20.25 26.25 12.016 1 95.19 66 SER B CA 1
ATOM 2633 C C . SER B 1 66 ? 19 25.844 12.797 1 95.19 66 SER B C 1
ATOM 2635 O O . SER B 1 66 ? 18.438 24.766 12.578 1 95.19 66 SER B O 1
ATOM 2637 N N . LYS B 1 67 ? 18.5 26.781 13.602 1 98.06 67 LYS B N 1
ATOM 2638 C CA . LYS B 1 67 ? 17.422 26.422 14.531 1 98.06 67 LYS B CA 1
ATOM 2639 C C . LYS B 1 67 ? 16.062 26.734 13.938 1 98.06 67 LYS B C 1
ATOM 2641 O O . LYS B 1 67 ? 15.961 27.344 12.867 1 98.06 67 LYS B O 1
ATOM 2646 N N . TYR B 1 68 ? 15.094 26.234 14.578 1 98.5 68 TYR B N 1
ATOM 2647 C CA . TYR B 1 68 ? 13.695 26.469 14.242 1 98.5 68 TYR B CA 1
ATOM 2648 C C . TYR B 1 68 ? 13 27.25 15.359 1 98.5 68 TYR B C 1
ATOM 2650 O O . TYR B 1 68 ? 13.414 27.188 16.516 1 98.5 68 TYR B O 1
ATOM 2658 N N . ILE B 1 69 ? 11.953 27.984 14.977 1 97.62 69 ILE B N 1
ATOM 2659 C CA . ILE B 1 69 ? 11.328 28.875 15.938 1 97.62 69 ILE B CA 1
ATOM 2660 C C . ILE B 1 69 ? 9.938 28.359 16.297 1 97.62 69 ILE B C 1
ATOM 2662 O O . ILE B 1 69 ? 9.156 28 15.414 1 97.62 69 ILE B O 1
ATOM 2666 N N . ASP B 1 70 ? 9.68 28.203 17.562 1 97.5 70 ASP B N 1
ATOM 2667 C CA . ASP B 1 70 ? 8.352 28.016 18.125 1 97.5 70 ASP B CA 1
ATOM 2668 C C . ASP B 1 70 ? 7.742 29.344 18.562 1 97.5 70 ASP B C 1
ATOM 2670 O O . ASP B 1 70 ? 7.953 29.781 19.703 1 97.5 70 ASP B O 1
ATOM 2674 N N . TYR B 1 71 ? 6.969 29.938 17.703 1 95.94 71 TYR B N 1
ATOM 2675 C CA . TYR B 1 71 ? 6.434 31.281 17.938 1 95.94 71 TYR B CA 1
ATOM 2676 C C . TYR B 1 71 ? 5.395 31.266 19.047 1 95.94 71 TYR B C 1
ATOM 2678 O O . TYR B 1 71 ? 5.18 32.281 19.719 1 95.94 71 TYR B O 1
ATOM 2686 N N . ILE B 1 72 ? 4.758 30.141 19.188 1 95.88 72 ILE B N 1
ATOM 2687 C CA . ILE B 1 72 ? 3.711 30.016 20.203 1 95.88 72 ILE B CA 1
ATOM 2688 C C . ILE B 1 72 ? 4.324 30.109 21.594 1 95.88 72 ILE B C 1
ATOM 2690 O O . ILE B 1 72 ? 3.805 30.812 22.453 1 95.88 72 ILE B O 1
ATOM 2694 N N . ASN B 1 73 ? 5.457 29.453 21.75 1 95.69 73 ASN B N 1
ATOM 2695 C CA . ASN B 1 73 ? 6.094 29.406 23.062 1 95.69 73 ASN B CA 1
ATOM 2696 C C . ASN B 1 73 ? 7.297 30.344 23.141 1 95.69 73 ASN B C 1
ATOM 2698 O O . ASN B 1 73 ? 7.988 30.406 24.156 1 95.69 73 ASN B O 1
ATOM 2702 N N . ASN B 1 74 ? 7.527 31.047 22.109 1 95.06 74 ASN B N 1
ATOM 2703 C CA . ASN B 1 74 ? 8.633 31.984 22 1 95.06 74 ASN B CA 1
ATOM 2704 C C . ASN B 1 74 ? 9.969 31.328 22.328 1 95.06 74 ASN B C 1
ATOM 2706 O O . ASN B 1 74 ? 10.719 31.828 23.172 1 95.06 74 ASN B O 1
ATOM 2710 N N . LYS B 1 75 ? 10.242 30.172 21.656 1 97.5 75 LYS B N 1
ATOM 2711 C CA . LYS B 1 75 ? 11.477 29.406 21.812 1 97.5 75 LYS B CA 1
ATOM 2712 C C . LYS B 1 75 ? 12.094 29.094 20.453 1 97.5 75 LYS B C 1
ATOM 2714 O O . LYS B 1 75 ? 11.414 29.156 19.422 1 97.5 75 LYS B O 1
ATOM 2719 N N . LYS B 1 76 ? 13.32 28.922 20.422 1 97.69 76 LYS B N 1
ATOM 2720 C CA . LYS B 1 76 ? 14 28.375 19.25 1 97.69 76 LYS B CA 1
ATOM 2721 C C . LYS B 1 76 ? 14.789 27.109 19.609 1 97.69 76 LYS B C 1
ATOM 2723 O O . LYS B 1 76 ? 15.195 26.953 20.766 1 97.69 76 LYS B O 1
ATOM 2728 N N . PHE B 1 77 ? 15.016 26.219 18.719 1 98.69 77 PHE B N 1
ATOM 2729 C CA . PHE B 1 77 ? 15.578 24.906 19.047 1 98.69 77 PHE B CA 1
ATOM 2730 C C . PHE B 1 77 ? 16.234 24.281 17.828 1 98.69 77 PHE B C 1
ATOM 2732 O O . PHE B 1 77 ? 15.969 24.672 16.703 1 98.69 77 PHE B O 1
ATOM 2739 N N . ASN B 1 78 ? 17.125 23.375 18.109 1 98.44 78 ASN B N 1
ATOM 2740 C CA . ASN B 1 78 ? 17.672 22.469 17.109 1 98.44 78 ASN B CA 1
ATOM 2741 C C . ASN B 1 78 ? 17.016 21.094 17.188 1 98.44 78 ASN B C 1
ATOM 2743 O O . ASN B 1 78 ? 16.219 20.828 18.078 1 98.44 78 ASN B O 1
ATOM 2747 N N . VAL B 1 79 ? 17.297 20.297 16.141 1 98.31 79 VAL B N 1
ATOM 2748 C CA . VAL B 1 79 ? 16.672 18.984 16.094 1 98.31 79 VAL B CA 1
ATOM 2749 C C . VAL B 1 79 ? 17.734 17.906 15.945 1 98.31 79 VAL B C 1
ATOM 2751 O O . VAL B 1 79 ? 18.672 18.047 15.148 1 98.31 79 VAL B O 1
ATOM 2754 N N . ASP B 1 80 ? 17.672 16.906 16.812 1 97.75 80 ASP B N 1
ATOM 2755 C CA . ASP B 1 80 ? 18.344 15.633 16.562 1 97.75 80 ASP B CA 1
ATOM 2756 C C . ASP B 1 80 ? 17.578 14.789 15.555 1 97.75 80 ASP B C 1
ATOM 2758 O O . ASP B 1 80 ? 16.609 14.117 15.914 1 97.75 80 ASP B O 1
ATOM 2762 N N . TRP B 1 81 ? 17.984 14.805 14.383 1 96.81 81 TRP B N 1
ATOM 2763 C CA . TRP B 1 81 ? 17.203 14.273 13.266 1 96.81 81 TRP B CA 1
ATOM 2764 C C . TRP B 1 81 ? 17.125 12.75 13.32 1 96.81 81 TRP B C 1
ATOM 2766 O O . TRP B 1 81 ? 16.109 12.156 12.969 1 96.81 81 TRP B O 1
ATOM 2776 N N . ILE B 1 82 ? 18.141 12.141 13.82 1 94.94 82 ILE B N 1
ATOM 2777 C CA . ILE B 1 82 ? 18.156 10.688 13.883 1 94.94 82 ILE B CA 1
ATOM 2778 C C . ILE B 1 82 ? 17.172 10.203 14.938 1 94.94 82 ILE B C 1
ATOM 2780 O O . ILE B 1 82 ? 16.438 9.234 14.711 1 94.94 82 ILE B O 1
ATOM 2784 N N . ASN B 1 83 ? 17.109 10.93 15.969 1 95.62 83 ASN B N 1
ATOM 2785 C CA . ASN B 1 83 ? 16.25 10.508 17.047 1 95.62 83 ASN B CA 1
ATOM 2786 C C . ASN B 1 83 ? 14.938 11.305 17.062 1 95.62 83 ASN B C 1
ATOM 2788 O O . ASN B 1 83 ? 14.047 11.031 17.875 1 95.62 83 ASN B O 1
ATOM 2792 N N . CYS B 1 84 ? 14.867 12.266 16.219 1 95.69 84 CYS B N 1
ATOM 2793 C CA . CYS B 1 84 ? 13.695 13.133 16.109 1 95.69 84 CYS B CA 1
ATOM 2794 C C . CYS B 1 84 ? 13.32 13.703 17.469 1 95.69 84 CYS B C 1
ATOM 2796 O O . CYS B 1 84 ? 12.18 13.547 17.922 1 95.69 84 CYS B O 1
ATOM 2798 N N . LYS B 1 85 ? 14.281 14.438 17.953 1 97.62 85 LYS B N 1
ATOM 2799 C CA . LYS B 1 85 ? 14.117 15.07 19.25 1 97.62 85 LYS B CA 1
ATOM 2800 C C . LYS B 1 85 ? 14.539 16.531 19.219 1 97.62 85 LYS B C 1
ATOM 2802 O O . LYS B 1 85 ? 15.523 16.891 18.547 1 97.62 85 LYS B O 1
ATOM 2807 N N . ILE B 1 86 ? 13.82 17.297 19.953 1 98.12 86 ILE B N 1
ATOM 2808 C CA . ILE B 1 86 ? 14.188 18.703 20.094 1 98.12 86 ILE B CA 1
ATOM 2809 C C . ILE B 1 86 ? 15.367 18.828 21.047 1 98.12 86 ILE B C 1
ATOM 2811 O O . ILE B 1 86 ? 15.375 18.234 22.125 1 98.12 86 ILE B O 1
ATOM 2815 N N . ILE B 1 87 ? 16.328 19.562 20.625 1 98.31 87 ILE B N 1
ATOM 2816 C CA . ILE B 1 87 ? 17.516 19.766 21.453 1 98.31 87 ILE B CA 1
ATOM 2817 C C . ILE B 1 87 ? 17.938 21.234 21.391 1 98.31 87 ILE B C 1
ATOM 2819 O O . ILE B 1 87 ? 17.469 21.984 20.531 1 98.31 87 ILE B O 1
ATOM 2823 N N . ASP B 1 88 ? 18.781 21.719 22.328 1 97.94 88 ASP B N 1
ATOM 2824 C CA . ASP B 1 88 ? 19.391 23.047 22.344 1 97.94 88 ASP B CA 1
ATOM 2825 C C . ASP B 1 88 ? 18.312 24.141 22.312 1 97.94 88 ASP B C 1
ATOM 2827 O O . ASP B 1 88 ? 18.375 25.031 21.453 1 97.94 88 ASP B O 1
ATOM 2831 N N . VAL B 1 89 ? 17.406 24.016 23.266 1 98.25 89 VAL B N 1
ATOM 2832 C CA . VAL B 1 89 ? 16.281 24.953 23.328 1 98.25 89 VAL B CA 1
ATOM 2833 C C . VAL B 1 89 ? 16.734 26.266 23.969 1 98.25 89 VAL B C 1
ATOM 2835 O O . VAL B 1 89 ? 17.469 26.25 24.969 1 98.25 89 VAL B O 1
ATOM 2838 N N . GLU B 1 90 ? 16.375 27.406 23.375 1 97.56 90 GLU B N 1
ATOM 2839 C CA . GLU B 1 90 ? 16.656 28.734 23.922 1 97.56 90 GLU B CA 1
ATOM 2840 C C . GLU B 1 90 ? 15.461 29.672 23.75 1 97.56 90 GLU B C 1
ATOM 2842 O O . GLU B 1 90 ? 14.539 29.375 23 1 97.56 90 GLU B O 1
ATOM 2847 N N . ASN B 1 91 ? 15.477 30.719 24.469 1 97 91 ASN B N 1
ATOM 2848 C CA . ASN B 1 91 ? 14.422 31.719 24.328 1 97 91 ASN B CA 1
ATOM 2849 C C . ASN B 1 91 ? 14.523 32.469 23 1 97 91 ASN B C 1
ATOM 2851 O O . ASN B 1 91 ? 15.617 32.656 22.469 1 97 91 ASN B O 1
ATOM 2855 N N . TYR B 1 92 ? 13.367 32.719 22.516 1 96 92 TYR B N 1
ATOM 2856 C CA . TYR B 1 92 ? 13.289 33.469 21.266 1 96 92 TYR B CA 1
ATOM 2857 C C . TYR B 1 92 ? 12.539 34.781 21.469 1 96 92 TYR B C 1
ATOM 2859 O O . TYR B 1 92 ? 11.461 34.812 22.078 1 96 92 TYR B O 1
ATOM 2867 N N . GLU B 1 93 ? 13.094 35.875 21.016 1 91.19 93 GLU B N 1
ATOM 2868 C CA . GLU B 1 93 ? 12.438 37.188 21 1 91.19 93 GLU B CA 1
ATOM 2869 C C . GLU B 1 93 ? 12.266 37.719 19.578 1 91.19 93 GLU B C 1
ATOM 2871 O O . GLU B 1 93 ? 13.242 37.938 18.875 1 91.19 93 GLU B O 1
ATOM 2876 N N . SER B 1 94 ? 11.031 37.875 19.25 1 86.44 94 SER B N 1
ATOM 2877 C CA . SER B 1 94 ? 10.75 38.344 17.906 1 86.44 94 SER B CA 1
ATOM 2878 C C . SER B 1 94 ? 11.094 39.812 17.75 1 86.44 94 SER B C 1
ATOM 2880 O O . SER B 1 94 ? 10.938 40.594 18.703 1 86.44 94 SER B O 1
ATOM 2882 N N . ASN B 1 95 ? 11.516 40.125 16.5 1 80.88 95 ASN B N 1
ATOM 2883 C CA . ASN B 1 95 ? 11.828 41.531 16.203 1 80.88 95 ASN B CA 1
ATOM 2884 C C . ASN B 1 95 ? 10.625 42.281 15.633 1 80.88 95 ASN B C 1
ATOM 2886 O O . ASN B 1 95 ? 10.734 43.406 15.211 1 80.88 95 ASN B O 1
ATOM 2890 N N . PHE B 1 96 ? 9.516 41.562 15.531 1 80.25 96 PHE B N 1
ATOM 2891 C CA . PHE B 1 96 ? 8.32 42.219 15.016 1 80.25 96 PHE B CA 1
ATOM 2892 C C . PHE B 1 96 ? 7.117 41.938 15.914 1 80.25 96 PHE B C 1
ATOM 2894 O O . PHE B 1 96 ? 7.156 41.031 16.75 1 80.25 96 PHE B O 1
ATOM 2901 N N . GLU B 1 97 ? 6.105 42.812 15.789 1 81.25 97 GLU B N 1
ATOM 2902 C CA . GLU B 1 97 ? 4.891 42.688 16.594 1 81.25 97 GLU B CA 1
ATOM 2903 C C . GLU B 1 97 ? 3.93 41.688 15.984 1 81.25 97 GLU B C 1
ATOM 2905 O O . GLU B 1 97 ? 3.729 41.656 14.766 1 81.25 97 GLU B O 1
ATOM 2910 N N . TYR B 1 98 ? 3.494 40.844 16.906 1 84.31 98 TYR B N 1
ATOM 2911 C CA . TYR B 1 98 ? 2.477 39.906 16.484 1 84.31 98 TYR B CA 1
ATOM 2912 C C . TYR B 1 98 ? 1.136 40.594 16.266 1 84.31 98 TYR B C 1
ATOM 2914 O O . TYR B 1 98 ? 0.859 41.625 16.875 1 84.31 98 TYR B O 1
ATOM 2922 N N . PRO B 1 99 ? 0.402 40.094 15.359 1 84.94 99 PRO B N 1
ATOM 2923 C CA . PRO B 1 99 ? -0.939 40.656 15.211 1 84.94 99 PRO B CA 1
ATOM 2924 C C . PRO B 1 99 ? -1.746 40.594 16.5 1 84.94 99 PRO B C 1
ATOM 2926 O O . PRO B 1 99 ? -1.522 39.719 17.344 1 84.94 99 PRO B O 1
ATOM 2929 N N . LYS B 1 100 ? -2.691 41.5 16.609 1 83.94 100 LYS B N 1
ATOM 2930 C CA . LYS B 1 100 ? -3.49 41.625 17.828 1 83.94 100 LYS B CA 1
ATOM 2931 C C . LYS B 1 100 ? -4.23 40.344 18.141 1 83.94 100 LYS B C 1
ATOM 2933 O O . LYS B 1 100 ? -4.414 39.969 19.297 1 83.94 100 LYS B O 1
ATOM 2938 N N . ILE B 1 101 ? -4.57 39.625 17.172 1 89.56 101 ILE B N 1
ATOM 2939 C CA . ILE B 1 101 ? -5.418 38.469 17.328 1 89.56 101 ILE B CA 1
ATOM 2940 C C . ILE B 1 101 ? -4.555 37.25 17.688 1 89.56 101 ILE B C 1
ATOM 2942 O O . ILE B 1 101 ? -5.074 36.156 17.922 1 89.56 101 ILE B O 1
ATOM 2946 N N . TYR B 1 102 ? -3.281 37.344 17.719 1 92.44 102 TYR B N 1
ATOM 2947 C CA . TYR B 1 102 ? -2.359 36.219 17.781 1 92.44 102 TYR B CA 1
ATOM 2948 C C . TYR B 1 102 ? -2.639 35.344 18.984 1 92.44 102 TYR B C 1
ATOM 2950 O O . TYR B 1 102 ? -2.885 34.125 18.859 1 92.44 102 TYR B O 1
ATOM 2958 N N . GLN B 1 103 ? -2.678 36.031 20.188 1 94.12 103 GLN B N 1
ATOM 2959 C CA . GLN B 1 103 ? -2.873 35.25 21.422 1 94.12 103 GLN B CA 1
ATOM 2960 C C . GLN B 1 103 ? -4.258 34.625 21.453 1 94.12 103 GLN B C 1
ATOM 2962 O O . GLN B 1 103 ? -4.402 33.469 21.844 1 94.12 103 GLN B O 1
ATOM 2967 N N . GLU B 1 104 ? -5.207 35.344 21.078 1 95.81 104 GLU B N 1
ATOM 2968 C CA . GLU B 1 104 ? -6.559 34.781 21.031 1 95.81 104 GLU B CA 1
ATOM 2969 C C . GLU B 1 104 ? -6.645 33.625 20.062 1 95.81 104 GLU B C 1
ATOM 2971 O O . GLU B 1 104 ? -7.352 32.625 20.312 1 95.81 104 GLU B O 1
ATOM 2976 N N . LEU B 1 105 ? -5.984 33.719 18.969 1 95.94 105 LEU B N 1
ATOM 2977 C CA . LEU B 1 105 ? -5.965 32.656 17.969 1 95.94 105 LEU B CA 1
ATOM 2978 C C . LEU B 1 105 ? -5.336 31.406 18.531 1 95.94 105 LEU B C 1
ATOM 2980 O O . LEU B 1 105 ? -5.828 30.297 18.281 1 95.94 105 LEU B O 1
ATOM 2984 N N . ILE B 1 106 ? -4.27 31.547 19.297 1 97.12 106 ILE B N 1
ATOM 2985 C CA . ILE B 1 106 ? -3.637 30.406 19.969 1 97.12 106 ILE B CA 1
ATOM 2986 C C . ILE B 1 106 ? -4.652 29.703 20.859 1 97.12 106 ILE B C 1
ATOM 2988 O O . ILE B 1 106 ? -4.809 28.484 20.797 1 97.12 106 ILE B O 1
ATOM 2992 N N . ASP B 1 107 ? -5.344 30.484 21.641 1 97.31 107 ASP B N 1
ATOM 2993 C CA . ASP B 1 107 ? -6.312 29.922 22.578 1 97.31 107 ASP B CA 1
ATOM 2994 C C . ASP B 1 107 ? -7.434 29.203 21.828 1 97.31 107 ASP B C 1
ATOM 2996 O O . ASP B 1 107 ? -7.832 28.109 22.219 1 97.31 107 ASP B O 1
ATOM 3000 N N . LYS B 1 108 ? -7.887 29.781 20.812 1 96.69 108 LYS B N 1
ATOM 3001 C CA . LYS B 1 108 ? -8.984 29.203 20.047 1 96.69 108 LYS B CA 1
ATOM 3002 C C . LYS B 1 108 ? -8.555 27.922 19.359 1 96.69 108 LYS B C 1
ATOM 3004 O O . LYS B 1 108 ? -9.328 26.953 19.266 1 96.69 108 LYS B O 1
ATOM 3009 N N . LEU B 1 109 ? -7.379 27.922 18.828 1 96.94 109 LEU B N 1
ATOM 3010 C CA . LEU B 1 109 ? -6.887 26.719 18.156 1 96.94 109 LEU B CA 1
ATOM 3011 C C . LEU B 1 109 ? -6.637 25.594 19.156 1 96.94 109 LEU B C 1
ATOM 3013 O O . LEU B 1 109 ? -6.848 24.422 18.844 1 96.94 109 LEU B O 1
ATOM 3017 N N . ASN B 1 110 ? -6.141 25.969 20.312 1 96.38 110 ASN B N 1
ATOM 3018 C CA . ASN B 1 110 ? -6.02 24.969 21.375 1 96.38 110 ASN B CA 1
ATOM 3019 C C . ASN B 1 110 ? -7.359 24.328 21.688 1 96.38 110 ASN B C 1
ATOM 3021 O O . ASN B 1 110 ? -7.457 23.094 21.766 1 96.38 110 ASN B O 1
ATOM 3025 N N . GLN B 1 111 ? -8.297 25.125 21.844 1 95.81 111 GLN B N 1
ATOM 3026 C CA . GLN B 1 111 ? -9.641 24.625 22.109 1 95.81 111 GLN B CA 1
ATOM 3027 C C . GLN B 1 111 ? -10.148 23.781 20.938 1 95.81 111 GLN B C 1
ATOM 3029 O O . GLN B 1 111 ? -10.781 22.75 21.141 1 95.81 111 GLN B O 1
ATOM 3034 N N . TYR B 1 112 ? -9.836 24.297 19.75 1 94.75 112 TYR B N 1
ATOM 3035 C CA . TYR B 1 112 ? -10.227 23.594 18.531 1 94.75 112 TYR B CA 1
ATOM 3036 C C . TYR B 1 112 ? -9.656 22.188 18.516 1 94.75 112 TYR B C 1
ATOM 3038 O O . TYR B 1 112 ? -10.359 21.219 18.203 1 94.75 112 TYR B O 1
ATOM 3046 N N . GLY B 1 113 ? -8.383 22.031 18.812 1 93.88 113 GLY B N 1
ATOM 3047 C CA . GLY B 1 113 ? -7.738 20.734 18.875 1 93.88 113 GLY B CA 1
ATOM 3048 C C . GLY B 1 113 ? -8.391 19.797 19.891 1 93.88 113 GLY B C 1
ATOM 3049 O O . GLY B 1 113 ? -8.648 18.641 19.594 1 93.88 113 GLY B O 1
ATOM 3050 N N . GLU B 1 114 ? -8.695 20.281 21.031 1 91.56 114 GLU B N 1
ATOM 3051 C CA . GLU B 1 114 ? -9.32 19.5 22.094 1 91.56 114 GLU B CA 1
ATOM 3052 C C . GLU B 1 114 ? -10.711 19.031 21.688 1 91.56 114 GLU B C 1
ATOM 3054 O O . GLU B 1 114 ? -11.109 17.906 22.016 1 91.56 114 GLU B O 1
ATOM 3059 N N . ASP B 1 115 ? -11.336 19.844 20.953 1 89.94 115 ASP B N 1
ATOM 3060 C CA . ASP B 1 115 ? -12.734 19.578 20.625 1 89.94 115 ASP B CA 1
ATOM 3061 C C . ASP B 1 115 ? -12.844 18.625 19.422 1 89.94 115 ASP B C 1
ATOM 3063 O O . ASP B 1 115 ? -13.727 17.781 19.375 1 89.94 115 ASP B O 1
ATOM 3067 N N . TYR B 1 116 ? -11.859 18.766 18.469 1 88.25 116 TYR B N 1
ATOM 3068 C CA . TYR B 1 116 ? -12.195 18.219 17.172 1 88.25 116 TYR B CA 1
ATOM 3069 C C . TYR B 1 116 ? -11.117 17.234 16.703 1 88.25 116 TYR B C 1
ATOM 3071 O O . TYR B 1 116 ? -11.312 16.5 15.727 1 88.25 116 TYR B O 1
ATOM 3079 N N . TYR B 1 117 ? -10.031 17.188 17.344 1 90.69 117 TYR B N 1
ATOM 3080 C CA . TYR B 1 117 ? -8.984 16.266 16.922 1 90.69 117 TYR B CA 1
ATOM 3081 C C . TYR B 1 117 ? -8.875 15.094 17.906 1 90.69 117 TYR B C 1
ATOM 3083 O O . TYR B 1 117 ? -8.492 15.281 19.062 1 90.69 117 TYR B O 1
ATOM 3091 N N . PRO B 1 118 ? -9.281 13.977 17.438 1 84.31 118 PRO B N 1
ATOM 3092 C CA . PRO B 1 118 ? -9.305 12.805 18.312 1 84.31 118 PRO B CA 1
ATOM 3093 C C . PRO B 1 118 ? -7.926 12.195 18.516 1 84.31 118 PRO B C 1
ATOM 3095 O O . PRO B 1 118 ? -7.789 11.203 19.25 1 84.31 118 PRO B O 1
ATOM 3098 N N . SER B 1 119 ? -6.848 12.625 17.906 1 85 119 SER B N 1
ATOM 3099 C CA . SER B 1 119 ? -5.492 12.086 17.938 1 85 119 SER B CA 1
ATOM 3100 C C . SER B 1 119 ? -4.5 13.109 18.469 1 85 119 SER B C 1
ATOM 3102 O O . SER B 1 119 ? -4.902 14.156 18.984 1 85 119 SER B O 1
ATOM 3104 N N . THR B 1 120 ? -3.277 12.617 18.406 1 90.19 120 THR B N 1
ATOM 3105 C CA . THR B 1 120 ? -2.244 13.586 18.75 1 90.19 120 THR B CA 1
ATOM 3106 C C . THR B 1 120 ? -2.369 14.852 17.906 1 90.19 120 THR B C 1
ATOM 3108 O O . THR B 1 120 ? -2.484 14.766 16.672 1 90.19 120 THR B O 1
ATOM 3111 N N . PHE B 1 121 ? -2.455 15.922 18.641 1 94.88 121 PHE B N 1
ATOM 3112 C CA . PHE B 1 121 ? -2.74 17.203 18.016 1 94.88 121 PHE B CA 1
ATOM 3113 C C . PHE B 1 121 ? -1.601 18.188 18.25 1 94.88 121 PHE B C 1
ATOM 3115 O O . PHE B 1 121 ? -1.073 18.281 19.359 1 94.88 121 PHE B O 1
ATOM 3122 N N . ALA B 1 122 ? -1.121 18.75 17.203 1 97 122 ALA B N 1
ATOM 3123 C CA . ALA B 1 122 ? -0.144 19.844 17.266 1 97 122 ALA B CA 1
ATOM 3124 C C . ALA B 1 122 ? -0.484 20.953 16.281 1 97 122 ALA B C 1
ATOM 3126 O O . ALA B 1 122 ? -1.043 20.688 15.211 1 97 122 ALA B O 1
ATOM 3127 N N . PHE B 1 123 ? -0.218 22.156 16.656 1 98.06 123 PHE B N 1
ATOM 3128 C CA . PHE B 1 123 ? -0.401 23.266 15.719 1 98.06 123 PHE B CA 1
ATOM 3129 C C . PHE B 1 123 ? 0.627 24.359 15.961 1 98.06 123 PHE B C 1
ATOM 3131 O O . PHE B 1 123 ? 1.292 24.375 17 1 98.06 123 PHE B O 1
ATOM 3138 N N . THR B 1 124 ? 0.843 25.172 14.953 1 98 124 THR B N 1
ATOM 3139 C CA . THR B 1 124 ? 1.687 26.359 15.078 1 98 124 THR B CA 1
ATOM 3140 C C . THR B 1 124 ? 1.102 27.531 14.297 1 98 124 THR B C 1
ATOM 3142 O O . THR B 1 124 ? 0.26 27.328 13.414 1 98 124 THR B O 1
ATOM 3145 N N . ILE B 1 125 ? 1.384 28.672 14.734 1 97.25 125 ILE B N 1
ATOM 3146 C CA . ILE B 1 125 ? 1.067 29.938 14.062 1 97.25 125 ILE B CA 1
ATOM 3147 C C . ILE B 1 125 ? 2.354 30.703 13.781 1 97.25 125 ILE B C 1
ATOM 3149 O O . ILE B 1 125 ? 3.086 31.062 14.703 1 97.25 125 ILE B O 1
ATOM 3153 N N . ILE B 1 126 ? 2.562 30.922 12.531 1 96.19 126 ILE B N 1
ATOM 3154 C CA . ILE B 1 126 ? 3.811 31.562 12.125 1 96.19 126 ILE B CA 1
ATOM 3155 C C . ILE B 1 126 ? 3.518 32.938 11.531 1 96.19 126 ILE B C 1
ATOM 3157 O O . ILE B 1 126 ? 2.912 33.031 10.461 1 96.19 126 ILE B O 1
ATOM 3161 N N . PRO B 1 127 ? 3.92 33.938 12.25 1 92.5 127 PRO B N 1
ATOM 3162 C CA . PRO B 1 127 ? 3.793 35.281 11.672 1 92.5 127 PRO B CA 1
ATOM 3163 C C . PRO B 1 127 ? 4.867 35.562 10.625 1 92.5 127 PRO B C 1
ATOM 3165 O O . PRO B 1 127 ? 6 35.125 10.75 1 92.5 127 PRO B O 1
ATOM 3168 N N . THR B 1 128 ? 4.48 36.125 9.516 1 80.44 128 THR B N 1
ATOM 3169 C CA . THR B 1 128 ? 5.453 36.5 8.5 1 80.44 128 THR B CA 1
ATOM 3170 C C . THR B 1 128 ? 5.719 38 8.539 1 80.44 128 THR B C 1
ATOM 3172 O O . THR B 1 128 ? 4.992 38.75 9.195 1 80.44 128 THR B O 1
ATOM 3175 N N . GLU B 1 129 ? 6.805 38.469 7.879 1 73.5 129 GLU B N 1
ATOM 3176 C CA . GLU B 1 129 ? 7.18 39.875 7.836 1 73.5 129 GLU B CA 1
ATOM 3177 C C . GLU B 1 129 ? 6.113 40.688 7.125 1 73.5 129 GLU B C 1
ATOM 3179 O O . GLU B 1 129 ? 5.965 41.906 7.402 1 73.5 129 GLU B O 1
ATOM 3184 N N . ASP B 1 130 ? 5.363 40.156 6.266 1 77.56 130 ASP B N 1
ATOM 3185 C CA . ASP B 1 130 ? 4.359 40.844 5.48 1 77.56 130 ASP B CA 1
ATOM 3186 C C . ASP B 1 130 ? 3.002 40.844 6.18 1 77.56 130 ASP B C 1
ATOM 3188 O O . ASP B 1 130 ? 1.962 40.969 5.531 1 77.56 130 ASP B O 1
ATOM 3192 N N . GLU B 1 131 ? 2.963 40.625 7.492 1 79.62 131 GLU B N 1
ATOM 3193 C CA . GLU B 1 131 ? 1.753 40.625 8.312 1 79.62 131 GLU B CA 1
ATOM 3194 C C . GLU B 1 131 ? 0.83 39.469 7.922 1 79.62 131 GLU B C 1
ATOM 3196 O O . GLU B 1 131 ? -0.394 39.625 7.941 1 79.62 131 GLU B O 1
ATOM 3201 N N . GLU B 1 132 ? 1.461 38.5 7.355 1 88.88 132 GLU B N 1
ATOM 3202 C CA . GLU B 1 132 ? 0.72 37.281 7.078 1 88.88 132 GLU B CA 1
ATOM 3203 C C . GLU B 1 132 ? 0.86 36.281 8.219 1 88.88 132 GLU B C 1
ATOM 3205 O O . GLU B 1 132 ? 1.807 36.344 9.008 1 88.88 132 GLU B O 1
ATOM 3210 N N . LEU B 1 133 ? -0.218 35.469 8.398 1 92.94 133 LEU B N 1
ATOM 3211 C CA . LEU B 1 133 ? -0.188 34.406 9.406 1 92.94 133 LEU B CA 1
ATOM 3212 C C . LEU B 1 133 ? -0.309 33.031 8.75 1 92.94 133 LEU B C 1
ATOM 3214 O O . LEU B 1 133 ? -1.212 32.812 7.945 1 92.94 133 LEU B O 1
ATOM 3218 N N . ARG B 1 134 ? 0.649 32.188 9.039 1 95.62 134 ARG B N 1
ATOM 3219 C CA . ARG B 1 134 ? 0.538 30.812 8.609 1 95.62 134 ARG B CA 1
ATOM 3220 C C . ARG B 1 134 ? 0.097 29.922 9.766 1 95.62 134 ARG B C 1
ATOM 3222 O O . ARG B 1 134 ? 0.664 29.984 10.859 1 95.62 134 ARG B O 1
ATOM 3229 N N . ILE B 1 135 ? -0.902 29.188 9.508 1 97.25 135 ILE B N 1
ATOM 3230 C CA . ILE B 1 135 ? -1.409 28.25 10.5 1 97.25 135 ILE B CA 1
ATOM 3231 C C . ILE B 1 135 ? -1.225 26.828 9.992 1 97.25 135 ILE B C 1
ATOM 3233 O O . ILE B 1 135 ? -1.689 26.469 8.906 1 97.25 135 ILE B O 1
ATOM 3237 N N . ILE B 1 136 ? -0.522 25.984 10.742 1 98.25 136 ILE B N 1
ATOM 3238 C CA . ILE B 1 136 ? -0.365 24.562 10.43 1 98.25 136 ILE B CA 1
ATOM 3239 C C . ILE B 1 136 ? -0.957 23.734 11.555 1 98.25 136 ILE B C 1
ATOM 3241 O O . ILE B 1 136 ? -0.66 23.953 12.734 1 98.25 136 ILE B O 1
ATOM 3245 N N . ILE B 1 137 ? -1.807 22.875 11.211 1 97.88 137 ILE B N 1
ATOM 3246 C CA . ILE B 1 137 ? -2.443 21.969 12.156 1 97.88 137 ILE B CA 1
ATOM 3247 C C . ILE B 1 137 ? -2.176 20.516 11.75 1 97.88 137 ILE B C 1
ATOM 3249 O O . ILE B 1 137 ? -2.391 20.141 10.594 1 97.88 137 ILE B O 1
ATOM 3253 N N . ILE B 1 138 ? -1.694 19.719 12.703 1 97.31 138 ILE B N 1
ATOM 3254 C CA . ILE B 1 138 ? -1.403 18.328 12.406 1 97.31 138 ILE B CA 1
ATOM 3255 C C . ILE B 1 138 ? -2.061 17.422 13.453 1 97.31 138 ILE B C 1
ATOM 3257 O O . ILE B 1 138 ? -1.92 17.656 14.656 1 97.31 138 ILE B O 1
ATOM 3261 N N . GLY B 1 139 ? -2.887 16.562 13.016 1 95.88 139 GLY B N 1
ATOM 3262 C CA . GLY B 1 139 ? -3.334 15.422 13.797 1 95.88 139 GLY B CA 1
ATOM 3263 C C . GLY B 1 139 ? -2.734 14.109 13.328 1 95.88 139 GLY B C 1
ATOM 3264 O O . GLY B 1 139 ? -2.705 13.828 12.125 1 95.88 139 GLY B O 1
ATOM 3265 N N . GLN B 1 140 ? -2.152 13.344 14.25 1 95.06 140 GLN B N 1
ATOM 3266 C CA . GLN B 1 140 ? -1.53 12.109 13.789 1 95.06 140 GLN B CA 1
ATOM 3267 C C . GLN B 1 140 ? -1.733 10.977 14.797 1 95.06 140 GLN B C 1
ATOM 3269 O O . GLN B 1 140 ? -2.002 11.234 15.969 1 95.06 140 GLN B O 1
ATOM 3274 N N . ARG B 1 141 ? -1.679 9.82 14.352 1 91.94 141 ARG B N 1
ATOM 3275 C CA . ARG B 1 141 ? -1.821 8.617 15.172 1 91.94 141 ARG B CA 1
ATOM 3276 C C . ARG B 1 141 ? -0.923 7.496 14.656 1 91.94 141 ARG B C 1
ATOM 3278 O O . ARG B 1 141 ? -0.873 7.234 13.453 1 91.94 141 ARG B O 1
ATOM 3285 N N . ALA B 1 142 ? -0.114 7.008 15.516 1 91.75 142 ALA B N 1
ATOM 3286 C CA . ALA B 1 142 ? 0.611 5.766 15.273 1 91.75 142 ALA B CA 1
ATOM 3287 C C . ALA B 1 142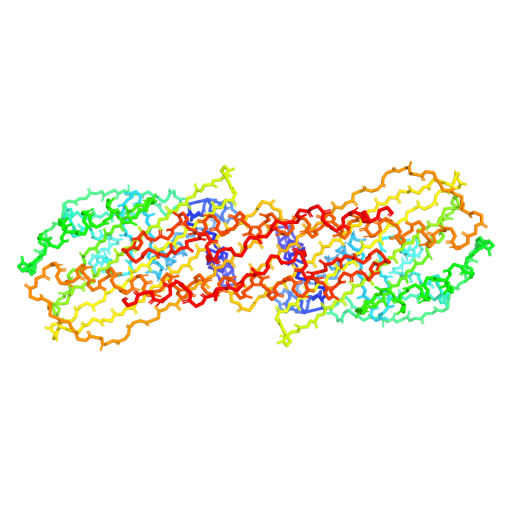 ? 0.095 4.645 16.172 1 91.75 142 ALA B C 1
ATOM 3289 O O . ALA B 1 142 ? 0.493 4.539 17.328 1 91.75 142 ALA B O 1
ATOM 3290 N N . ASN B 1 143 ? -0.822 3.895 15.68 1 91.06 143 ASN B N 1
ATOM 3291 C CA . ASN B 1 143 ? -1.42 2.805 16.438 1 91.06 143 ASN B CA 1
ATOM 3292 C C . ASN B 1 143 ? -0.969 1.442 15.922 1 91.06 143 ASN B C 1
ATOM 3294 O O . ASN B 1 143 ? -1.665 0.817 15.117 1 91.06 143 ASN B O 1
ATOM 3298 N N . HIS B 1 144 ? 0.064 0.947 16.406 1 89.69 144 HIS B N 1
ATOM 3299 C CA . HIS B 1 144 ? 0.66 -0.293 15.922 1 89.69 144 HIS B CA 1
ATOM 3300 C C . HIS B 1 144 ? -0.137 -1.507 16.391 1 89.69 144 HIS B C 1
ATOM 3302 O O . HIS B 1 144 ? -0.123 -2.553 15.734 1 89.69 144 HIS B O 1
ATOM 3308 N N . ASP B 1 145 ? -0.871 -1.27 17.531 1 88.62 145 ASP B N 1
ATOM 3309 C CA . ASP B 1 145 ? -1.711 -2.355 18.031 1 88.62 145 ASP B CA 1
ATOM 3310 C C . ASP B 1 145 ? -2.82 -2.689 17.031 1 88.62 145 ASP B C 1
ATOM 3312 O O . ASP B 1 145 ? -3.213 -3.852 16.906 1 88.62 145 ASP B O 1
ATOM 3316 N N . ASN B 1 146 ? -3.303 -1.687 16.391 1 87.25 146 ASN B N 1
ATOM 3317 C CA . ASN B 1 146 ? -4.371 -1.894 15.414 1 87.25 146 ASN B CA 1
ATOM 3318 C C . ASN B 1 146 ? -3.854 -1.791 13.984 1 87.25 146 ASN B C 1
ATOM 3320 O O . ASN B 1 146 ? -4.637 -1.625 13.047 1 87.25 146 ASN B O 1
ATOM 3324 N N . PHE B 1 147 ? -2.584 -1.793 13.805 1 89.5 147 PHE B N 1
ATOM 3325 C CA . PHE B 1 147 ? -1.868 -1.96 12.547 1 89.5 147 PHE B CA 1
ATOM 3326 C C . PHE B 1 147 ? -2.166 -0.805 11.594 1 89.5 147 PHE B C 1
ATOM 3328 O O . PHE B 1 147 ? -2.49 -1.023 10.422 1 89.5 147 PHE B O 1
ATOM 3335 N N . TYR B 1 148 ? -2.117 0.443 12.125 1 91.81 148 TYR B N 1
ATOM 3336 C CA . TYR B 1 148 ? -2.238 1.555 11.188 1 91.81 148 TYR B CA 1
ATOM 3337 C C . TYR B 1 148 ? -1.553 2.803 11.734 1 91.81 148 TYR B C 1
ATOM 3339 O O . TYR B 1 148 ? -1.369 2.939 12.945 1 91.81 148 TYR B O 1
ATOM 3347 N N . THR B 1 149 ? -1.092 3.635 10.852 1 94.75 149 THR B N 1
ATOM 3348 C CA . THR B 1 149 ? -0.622 4.984 11.133 1 94.75 149 THR B CA 1
ATOM 3349 C C . THR B 1 149 ? -1.282 5.996 10.203 1 94.75 149 THR B C 1
ATOM 3351 O O . THR B 1 149 ? -1.711 5.648 9.102 1 94.75 149 THR B O 1
ATOM 3354 N N . GLY B 1 150 ? -1.457 7.188 10.719 1 95.19 150 GLY B N 1
ATOM 3355 C CA . GLY B 1 150 ? -2.117 8.195 9.906 1 95.19 150 GLY B CA 1
ATOM 3356 C C . GLY B 1 150 ? -1.785 9.617 10.328 1 95.19 150 GLY B C 1
ATOM 3357 O O . GLY B 1 150 ? -1.355 9.852 11.461 1 95.19 150 GLY B O 1
ATOM 3358 N N . GLN B 1 151 ? -1.998 10.516 9.398 1 96.06 151 GLN B N 1
ATOM 3359 C CA . GLN B 1 151 ? -1.744 11.922 9.656 1 96.06 151 GLN B CA 1
ATOM 3360 C C . GLN B 1 151 ? -2.682 12.812 8.836 1 96.06 151 GLN B C 1
ATOM 3362 O O . GLN B 1 151 ? -2.869 12.586 7.641 1 96.06 151 GLN B O 1
ATOM 3367 N N . TRP B 1 152 ? -3.346 13.672 9.562 1 96.31 152 TRP B N 1
ATOM 3368 C CA . TRP B 1 152 ? -4.082 14.797 8.992 1 96.31 152 TRP B CA 1
ATOM 3369 C C . TRP B 1 152 ? -3.287 16.094 9.117 1 96.31 152 TRP B C 1
ATOM 3371 O O . TRP B 1 152 ? -2.787 16.422 10.203 1 96.31 152 TRP B O 1
ATOM 3381 N N . LYS B 1 153 ? -3.111 16.797 7.961 1 97.12 153 LYS B N 1
ATOM 3382 C CA . LYS B 1 153 ? -2.338 18.031 8.023 1 97.12 153 LYS B CA 1
ATOM 3383 C C . LYS B 1 153 ? -3.047 19.172 7.277 1 97.12 153 LYS B C 1
ATOM 3385 O O . LYS B 1 153 ? -3.387 19.031 6.102 1 97.12 153 LYS B O 1
ATOM 3390 N N . SER B 1 154 ? -3.309 20.203 7.992 1 97.38 154 SER B N 1
ATOM 3391 C CA . SER B 1 154 ? -3.844 21.438 7.406 1 97.38 154 SER B CA 1
ATOM 3392 C C . SER B 1 154 ? -2.816 22.562 7.449 1 97.38 154 SER B C 1
ATOM 3394 O O . SER B 1 154 ? -2.189 22.797 8.484 1 97.38 154 SER B O 1
ATOM 3396 N N . ASN B 1 155 ? -2.596 23.188 6.316 1 97.38 155 ASN B N 1
ATOM 3397 C CA . ASN B 1 155 ? -1.683 24.312 6.168 1 97.38 155 ASN B CA 1
ATOM 3398 C C . ASN B 1 155 ? -2.367 25.516 5.504 1 97.38 155 ASN B C 1
ATOM 3400 O O . ASN B 1 155 ? -2.723 25.453 4.324 1 97.38 155 ASN B O 1
ATOM 3404 N N . TYR B 1 156 ? -2.512 26.578 6.305 1 96.5 156 TYR B N 1
ATOM 3405 C CA . TYR B 1 156 ? -3.207 27.766 5.805 1 96.5 156 TYR B CA 1
ATOM 3406 C C . TYR B 1 156 ? -2.301 28.984 5.844 1 96.5 156 TYR B C 1
ATOM 3408 O O . TYR B 1 156 ? -1.51 29.141 6.773 1 96.5 156 TYR B O 1
ATOM 3416 N N . LEU B 1 157 ? -2.461 29.828 4.816 1 94.81 157 LEU B N 1
ATOM 3417 C CA . LEU B 1 157 ? -1.835 31.141 4.809 1 94.81 157 LEU B CA 1
ATOM 3418 C C . LEU B 1 157 ? -2.887 32.25 4.746 1 94.81 157 LEU B C 1
ATOM 3420 O O . LEU B 1 157 ? -3.686 32.281 3.809 1 94.81 157 LEU B O 1
ATOM 3424 N N . ILE B 1 158 ? -2.893 33 5.758 1 92.75 158 ILE B N 1
ATOM 3425 C CA . ILE B 1 158 ? -3.783 34.125 5.809 1 92.75 158 ILE B CA 1
ATOM 3426 C C . ILE B 1 158 ? -3.023 35.406 5.395 1 92.75 158 ILE B C 1
ATOM 3428 O O . ILE B 1 158 ? -2.055 35.781 6.047 1 92.75 158 ILE B O 1
ATOM 3432 N N . SER B 1 159 ? -3.508 36.031 4.363 1 89.06 159 SER B N 1
ATOM 3433 C CA . SER B 1 159 ? -2.828 37.219 3.857 1 89.06 159 SER B CA 1
ATOM 3434 C C . SER B 1 159 ? -3.299 38.469 4.586 1 89.06 159 SER B C 1
ATOM 3436 O O . SER B 1 159 ? -4.281 38.438 5.328 1 89.06 159 SER B O 1
ATOM 3438 N N . LYS B 1 160 ? -2.543 39.531 4.309 1 82.44 160 LYS B N 1
ATOM 3439 C CA . LYS B 1 160 ? -2.891 40.844 4.871 1 82.44 160 LYS B CA 1
ATOM 3440 C C . LYS B 1 160 ? -4.258 41.312 4.379 1 82.44 160 LYS B C 1
ATOM 3442 O O . LYS B 1 160 ? -5 41.969 5.113 1 82.44 160 LYS B O 1
ATOM 3447 N N . ASN B 1 161 ? -4.598 40.906 3.186 1 82.75 161 ASN B N 1
ATOM 3448 C CA . ASN B 1 161 ? -5.848 41.312 2.562 1 82.75 161 ASN B CA 1
ATOM 3449 C C . ASN B 1 161 ? -6.996 40.375 2.908 1 82.75 161 ASN B C 1
ATOM 3451 O O . ASN B 1 161 ? -8.008 40.344 2.209 1 82.75 161 ASN B O 1
ATOM 3455 N N . SER B 1 162 ? -6.797 39.594 3.859 1 84.62 162 SER B N 1
ATOM 3456 C CA . SER B 1 162 ? -7.832 38.719 4.406 1 84.62 162 SER B CA 1
ATOM 3457 C C . SER B 1 162 ? -8.195 37.625 3.42 1 84.62 162 SER B C 1
ATOM 3459 O O . SER B 1 162 ? -9.375 37.281 3.277 1 84.62 162 SER B O 1
ATOM 3461 N N . ASN B 1 163 ? -7.223 37.25 2.66 1 91.19 163 ASN B N 1
ATOM 3462 C CA . ASN B 1 163 ? -7.367 36.062 1.835 1 91.19 163 ASN B CA 1
ATOM 3463 C C . ASN B 1 163 ? -6.691 34.844 2.475 1 91.19 163 ASN B C 1
ATOM 3465 O O . ASN B 1 163 ? -5.621 34.969 3.072 1 91.19 163 ASN B O 1
ATOM 3469 N N . ILE B 1 164 ? -7.387 33.75 2.363 1 93.06 164 ILE B N 1
ATOM 3470 C CA . ILE B 1 164 ? -6.805 32.531 2.91 1 93.06 164 ILE B CA 1
ATOM 3471 C C . ILE B 1 164 ? -6.551 31.531 1.785 1 93.06 164 ILE B C 1
ATOM 3473 O O . ILE B 1 164 ? -7.41 31.312 0.929 1 93.06 164 ILE B O 1
ATOM 3477 N N . SER B 1 165 ? -5.375 31.031 1.688 1 94.38 165 SER B N 1
ATOM 3478 C CA . SER B 1 165 ? -4.988 29.922 0.833 1 94.38 165 SER B CA 1
ATOM 3479 C C . SER B 1 165 ? -4.332 28.812 1.643 1 94.38 165 SER B C 1
ATOM 3481 O O . SER B 1 165 ? -3.912 29.031 2.781 1 94.38 165 SER B O 1
ATOM 3483 N N . GLY B 1 166 ? -4.348 27.594 1.006 1 96.25 166 GLY B N 1
ATOM 3484 C CA . GLY B 1 166 ? -3.711 26.516 1.748 1 96.25 166 GLY B CA 1
ATOM 3485 C C . GLY B 1 166 ? -3.957 25.141 1.141 1 96.25 166 GLY B C 1
ATOM 3486 O O . GLY B 1 166 ? -4.227 25.031 -0.056 1 96.25 166 GLY B O 1
ATOM 3487 N N . GLU B 1 167 ? -3.697 24.156 2.004 1 97.44 167 GLU B N 1
ATOM 3488 C CA . GLU B 1 167 ? -3.908 22.781 1.583 1 97.44 167 GLU B CA 1
ATOM 3489 C C . GLU B 1 167 ? -4.18 21.875 2.781 1 97.44 167 GLU B C 1
ATOM 3491 O O . GLU B 1 167 ? -3.727 22.156 3.893 1 97.44 167 GLU B O 1
ATOM 3496 N N . ILE B 1 168 ? -4.984 20.953 2.527 1 97.12 168 ILE B N 1
ATOM 3497 C CA . ILE B 1 168 ? -5.242 19.891 3.496 1 97.12 168 ILE B CA 1
ATOM 3498 C C . ILE B 1 168 ? -4.773 18.547 2.93 1 97.12 168 ILE B C 1
ATOM 3500 O O . ILE B 1 168 ? -5.055 18.219 1.775 1 97.12 168 ILE B O 1
ATOM 3504 N N . LYS B 1 169 ? -4.02 17.812 3.754 1 95.88 169 LYS B N 1
ATOM 3505 C CA . LYS B 1 169 ? -3.479 16.531 3.328 1 95.88 169 LYS B CA 1
ATOM 3506 C C . LYS B 1 169 ? -3.869 15.422 4.301 1 95.88 169 LYS B C 1
ATOM 3508 O O . LYS B 1 169 ? -3.912 15.633 5.516 1 95.88 169 LYS B O 1
ATOM 3513 N N . LEU B 1 170 ? -4.168 14.297 3.768 1 94.62 170 LEU B N 1
ATOM 3514 C CA . LEU B 1 170 ? -4.34 13.078 4.543 1 94.62 170 LEU B CA 1
ATOM 3515 C C . LEU B 1 170 ? -3.385 11.992 4.062 1 94.62 170 LEU B C 1
ATOM 3517 O O . LEU B 1 170 ? -3.189 11.82 2.855 1 94.62 170 LEU B O 1
ATOM 3521 N N . ASP B 1 171 ? -2.738 11.32 4.938 1 93.75 171 ASP B N 1
ATOM 3522 C CA . ASP B 1 171 ? -1.911 10.148 4.691 1 93.75 171 ASP B CA 1
ATOM 3523 C C . ASP B 1 171 ? -2.188 9.055 5.719 1 93.75 171 ASP B C 1
ATOM 3525 O O . ASP B 1 171 ? -1.922 9.234 6.91 1 93.75 171 ASP B O 1
ATOM 3529 N N . ILE B 1 172 ? -2.764 7.949 5.312 1 91.94 172 ILE B N 1
ATOM 3530 C CA . ILE B 1 172 ? -3.043 6.855 6.234 1 91.94 172 ILE B CA 1
ATOM 3531 C C . ILE B 1 172 ? -2.469 5.555 5.68 1 91.94 172 ILE B C 1
ATOM 3533 O O . ILE B 1 172 ? -2.516 5.309 4.473 1 91.94 172 ILE B O 1
ATOM 3537 N N . HIS B 1 173 ? -1.866 4.762 6.562 1 91.19 173 HIS B N 1
ATOM 3538 C CA . HIS B 1 173 ? -1.219 3.502 6.219 1 91.19 173 HIS B CA 1
ATOM 3539 C C . HIS B 1 173 ? -1.732 2.361 7.094 1 91.19 173 HIS B C 1
ATOM 3541 O O . HIS B 1 173 ? -1.639 2.424 8.32 1 91.19 173 HIS B O 1
ATOM 3547 N N . TYR B 1 174 ? -2.332 1.344 6.453 1 87.81 174 TYR B N 1
ATOM 3548 C CA . TYR B 1 174 ? -2.783 0.119 7.105 1 87.81 174 TYR B CA 1
ATOM 3549 C C . TYR B 1 174 ? -1.926 -1.069 6.688 1 87.81 174 TYR B C 1
ATOM 3551 O O . TYR B 1 174 ? -1.617 -1.232 5.504 1 87.81 174 TYR B O 1
ATOM 3559 N N . PHE B 1 175 ? -1.554 -1.991 7.621 1 84.12 175 PHE B N 1
ATOM 3560 C CA . PHE B 1 175 ? -0.587 -3.016 7.246 1 84.12 175 PHE B CA 1
ATOM 3561 C C . PHE B 1 175 ? -0.896 -4.336 7.941 1 84.12 175 PHE B C 1
ATOM 3563 O O . PHE B 1 175 ? -0.002 -5.16 8.148 1 84.12 175 PHE B O 1
ATOM 3570 N N . GLU B 1 176 ? -2.082 -4.668 8.305 1 74.38 176 GLU B N 1
ATOM 3571 C CA . GLU B 1 176 ? -2.43 -5.93 8.945 1 74.38 176 GLU B CA 1
ATOM 3572 C C . GLU B 1 176 ? -2.418 -7.082 7.945 1 74.38 176 GLU B C 1
ATOM 3574 O O . GLU B 1 176 ? -1.659 -8.039 8.109 1 74.38 176 GLU B O 1
ATOM 3579 N N . ASP B 1 177 ? -3.211 -7.227 6.984 1 71.19 177 ASP B N 1
ATOM 3580 C CA . ASP B 1 177 ? -3.328 -8.281 5.98 1 71.19 177 ASP B CA 1
ATOM 3581 C C . ASP B 1 177 ? -2.949 -7.766 4.594 1 71.19 177 ASP B C 1
ATOM 3583 O O . ASP B 1 177 ? -3.49 -8.227 3.586 1 71.19 177 ASP B O 1
ATOM 3587 N N . GLY B 1 178 ? -2.012 -6.879 4.586 1 77.31 178 GLY B N 1
ATOM 3588 C CA . GLY B 1 178 ? -1.602 -6.188 3.375 1 77.31 178 GLY B CA 1
ATOM 3589 C C . GLY B 1 178 ? -1.119 -4.773 3.631 1 77.31 178 GLY B C 1
ATOM 3590 O O . GLY B 1 178 ? -0.836 -4.406 4.773 1 77.31 178 GLY B O 1
ATOM 3591 N N . ASN B 1 179 ? -0.816 -4.164 2.664 1 80.75 179 ASN B N 1
ATOM 3592 C CA . ASN B 1 179 ? -0.381 -2.773 2.746 1 80.75 179 ASN B CA 1
ATOM 3593 C C . ASN B 1 179 ? -1.312 -1.848 1.969 1 80.75 179 ASN B C 1
ATOM 3595 O O . ASN B 1 179 ? -1.478 -2.002 0.757 1 80.75 179 ASN B O 1
ATOM 3599 N N . VAL B 1 180 ? -1.955 -1.069 2.766 1 81.5 180 VAL B N 1
ATOM 3600 C CA . VAL B 1 180 ? -2.857 -0.099 2.156 1 81.5 180 VAL B CA 1
ATOM 3601 C C . VAL B 1 180 ? -2.441 1.315 2.553 1 81.5 180 VAL B C 1
ATOM 3603 O O . VAL B 1 180 ? -2.352 1.633 3.742 1 81.5 180 VAL B O 1
ATOM 3606 N N . ARG B 1 181 ? -2.08 2.115 1.615 1 87.31 181 ARG B N 1
ATOM 3607 C CA . ARG B 1 181 ? -1.745 3.514 1.866 1 87.31 181 ARG B CA 1
ATOM 3608 C C . ARG B 1 181 ? -2.639 4.445 1.056 1 87.31 181 ARG B C 1
ATOM 3610 O O . ARG B 1 181 ? -2.738 4.312 -0.166 1 87.31 181 ARG B O 1
ATOM 3617 N N . LEU B 1 182 ? -3.324 5.258 1.757 1 86.81 182 LEU B N 1
ATOM 3618 C CA . LEU B 1 182 ? -4.184 6.242 1.108 1 86.81 182 LEU B CA 1
ATOM 3619 C C . LEU B 1 182 ? -3.662 7.656 1.34 1 86.81 182 LEU B C 1
ATOM 3621 O O . LEU B 1 182 ? -3.365 8.039 2.475 1 86.81 182 LEU B O 1
ATOM 3625 N N . LYS B 1 183 ? -3.516 8.352 0.222 1 88.56 183 LYS B N 1
ATOM 3626 C CA . LYS B 1 183 ? -3.107 9.75 0.279 1 88.56 183 LYS B CA 1
ATOM 3627 C C . LYS B 1 183 ? -4.141 10.648 -0.39 1 88.56 183 LYS B C 1
ATOM 3629 O O . LYS B 1 183 ? -4.695 10.297 -1.435 1 88.56 183 LYS B O 1
ATOM 3634 N N . PHE B 1 184 ? -4.441 11.719 0.293 1 90.12 184 PHE B N 1
ATOM 3635 C CA . PHE B 1 184 ? -5.379 12.711 -0.219 1 90.12 184 PHE B CA 1
ATOM 3636 C C . PHE B 1 184 ? -4.836 14.117 -0.027 1 90.12 184 PHE B C 1
ATOM 3638 O O . PHE B 1 184 ? -4.258 14.43 1.017 1 90.12 184 PHE B O 1
ATOM 3645 N N . ILE B 1 185 ? -4.934 14.914 -1.133 1 93 185 ILE B N 1
ATOM 3646 C CA . ILE B 1 185 ? -4.52 16.312 -1.055 1 93 185 ILE B CA 1
ATOM 3647 C C . ILE B 1 185 ? -5.617 17.203 -1.626 1 93 185 ILE B C 1
ATOM 3649 O O . ILE B 1 185 ? -6.156 16.922 -2.701 1 93 185 ILE B O 1
ATOM 3653 N N . GLU B 1 186 ? -5.98 18.188 -0.852 1 94.75 186 GLU B N 1
ATOM 3654 C CA . GLU B 1 186 ? -6.938 19.203 -1.29 1 94.75 186 GLU B CA 1
ATOM 3655 C C . GLU B 1 186 ? -6.348 20.594 -1.175 1 94.75 186 GLU B C 1
ATOM 3657 O O . GLU B 1 186 ? -5.934 21.016 -0.092 1 94.75 186 GLU B O 1
ATOM 3662 N N . GLU B 1 187 ? -6.379 21.266 -2.314 1 95.94 187 GLU B N 1
ATOM 3663 C CA . GLU B 1 187 ? -5.898 22.641 -2.309 1 95.94 187 GLU B CA 1
ATOM 3664 C C . GLU B 1 187 ? -7.043 23.625 -2.061 1 95.94 187 GLU B C 1
ATOM 3666 O O . GLU B 1 187 ? -8.156 23.438 -2.555 1 95.94 187 GLU B O 1
ATOM 3671 N N . ILE B 1 188 ? -6.727 24.578 -1.271 1 93.81 188 ILE B N 1
ATOM 3672 C CA . ILE B 1 188 ? -7.66 25.672 -0.972 1 93.81 188 ILE B CA 1
ATOM 3673 C C . ILE B 1 188 ? -7.129 26.984 -1.542 1 93.81 188 ILE B C 1
ATOM 3675 O O . ILE B 1 188 ? -6.074 27.469 -1.125 1 93.81 188 ILE B O 1
ATOM 3679 N N . SER B 1 189 ? -7.875 27.531 -2.51 1 90.38 189 SER B N 1
ATOM 3680 C CA . SER B 1 189 ? -7.27 28.703 -3.137 1 90.38 189 SER B CA 1
ATOM 3681 C C . SER B 1 189 ? -8.125 29.953 -2.914 1 90.38 189 SER B C 1
ATOM 3683 O O . SER B 1 189 ? -9.312 29.953 -3.232 1 90.38 189 SER B O 1
ATOM 3685 N N . ASP B 1 190 ? -7.504 30.875 -2.42 1 85.38 190 ASP B N 1
ATOM 3686 C CA . ASP B 1 190 ? -7.77 32.312 -2.389 1 85.38 190 ASP B CA 1
ATOM 3687 C C . ASP B 1 190 ? -9.227 32.594 -2.016 1 85.38 190 ASP B C 1
ATOM 3689 O O . ASP B 1 190 ? -9.93 33.281 -2.734 1 85.38 190 ASP B O 1
ATOM 3693 N N . ILE B 1 191 ? -9.531 32.188 -0.824 1 90.56 191 ILE B N 1
ATOM 3694 C CA . ILE B 1 191 ? -10.875 32.469 -0.321 1 90.56 191 ILE B CA 1
ATOM 3695 C C . ILE B 1 191 ? -10.836 33.688 0.59 1 90.56 191 ILE B C 1
ATOM 3697 O O . ILE B 1 191 ? -10.008 33.781 1.496 1 90.56 191 ILE B O 1
ATOM 3701 N N . LYS B 1 192 ? -11.656 34.594 0.332 1 91 192 LYS B N 1
ATOM 3702 C CA . LYS B 1 192 ? -11.75 35.812 1.16 1 91 192 LYS B CA 1
ATOM 3703 C C . LYS B 1 192 ? -12.445 35.5 2.486 1 91 192 LYS B C 1
ATOM 3705 O O . LYS B 1 192 ? -13.469 34.812 2.514 1 91 192 LYS B O 1
ATOM 3710 N N . ILE B 1 193 ? -11.734 35.969 3.545 1 85.69 193 ILE B N 1
ATOM 3711 C CA . ILE B 1 193 ? -12.336 35.75 4.859 1 85.69 193 ILE B CA 1
ATOM 3712 C C . ILE B 1 193 ? -12.25 37.031 5.672 1 85.69 193 ILE B C 1
ATOM 3714 O O . ILE B 1 193 ? -11.438 37.938 5.371 1 85.69 193 ILE B O 1
ATOM 3718 N N . ASP B 1 194 ? -13.227 37.188 6.566 1 82.44 194 ASP B N 1
ATOM 3719 C CA . ASP B 1 194 ? -13.086 38.219 7.59 1 82.44 194 ASP B CA 1
ATOM 3720 C C . ASP B 1 194 ? -12.117 37.781 8.688 1 82.44 194 ASP B C 1
ATOM 3722 O O . ASP B 1 194 ? -12.461 36.938 9.516 1 82.44 194 ASP B O 1
ATOM 3726 N N . ASN B 1 195 ? -10.914 38.344 8.664 1 75.94 195 ASN B N 1
ATOM 3727 C CA . ASN B 1 195 ? -9.898 37.938 9.617 1 75.94 195 ASN B CA 1
ATOM 3728 C C . ASN B 1 195 ? -9.836 38.844 10.828 1 75.94 195 ASN B C 1
ATOM 3730 O O . ASN B 1 195 ? -8.789 38.969 11.469 1 75.94 195 ASN B O 1
ATOM 3734 N N . SER B 1 196 ? -10.961 39.5 11.086 1 79.56 196 SER B N 1
ATOM 3735 C CA . SER B 1 196 ? -11.008 40.469 12.18 1 79.56 196 SER B CA 1
ATOM 3736 C C . SER B 1 196 ? -11.102 39.75 13.531 1 79.56 196 SER B C 1
ATOM 3738 O O . SER B 1 196 ? -10.852 40.375 14.57 1 79.56 196 SER B O 1
ATOM 3740 N N . SER B 1 197 ? -11.445 38.531 13.492 1 87.81 197 SER B N 1
ATOM 3741 C CA . SER B 1 197 ? -11.539 37.812 14.75 1 87.81 197 SER B CA 1
ATOM 3742 C C . SER B 1 197 ? -10.969 36.375 14.617 1 87.81 197 SER B C 1
ATOM 3744 O O . SER B 1 197 ? -11.094 35.75 13.562 1 87.81 197 SER B O 1
ATOM 3746 N N . SER B 1 198 ? -10.375 35.938 15.703 1 92.69 198 SER B N 1
ATOM 3747 C CA . SER B 1 198 ? -9.82 34.594 15.773 1 92.69 198 SER B CA 1
ATOM 3748 C C . SER B 1 198 ? -10.898 33.531 15.586 1 92.69 198 SER B C 1
ATOM 3750 O O . SER B 1 198 ? -10.664 32.469 14.969 1 92.69 198 SER B O 1
ATOM 3752 N N . SER B 1 199 ? -12.117 33.875 16.016 1 93.75 199 SER B N 1
ATOM 3753 C CA . SER B 1 199 ? -13.227 32.906 15.906 1 93.75 199 SER B CA 1
ATOM 3754 C C . SER B 1 199 ? -13.609 32.688 14.453 1 93.75 199 SER B C 1
ATOM 3756 O O . SER B 1 199 ? -13.945 31.578 14.062 1 93.75 199 SER B O 1
ATOM 3758 N N . LYS B 1 200 ? -13.578 33.719 13.672 1 92.94 200 LYS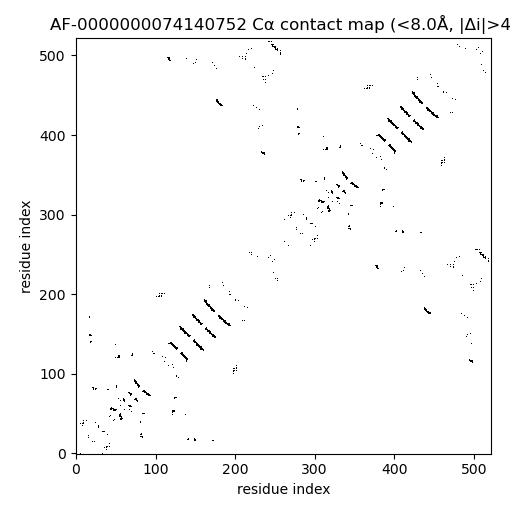 B N 1
ATOM 3759 C CA . LYS B 1 200 ? -13.914 33.594 12.258 1 92.94 200 LYS B CA 1
ATOM 3760 C C . LYS B 1 200 ? -12.891 32.75 11.516 1 92.94 200 LYS B C 1
ATOM 3762 O O . LYS B 1 200 ? -13.242 31.969 10.633 1 92.94 200 LYS B O 1
ATOM 3767 N N . ILE B 1 201 ? -11.648 32.906 11.875 1 93.62 201 ILE B N 1
ATOM 3768 C CA . ILE B 1 201 ? -10.578 32.125 11.25 1 93.62 201 ILE B CA 1
ATOM 3769 C C . ILE B 1 201 ? -10.758 30.641 11.586 1 93.62 201 ILE B C 1
ATOM 3771 O O . ILE B 1 201 ? -10.727 29.797 10.688 1 93.62 201 ILE B O 1
ATOM 3775 N N . VAL B 1 202 ? -10.977 30.375 12.867 1 94.88 202 VAL B N 1
ATOM 3776 C CA . VAL B 1 202 ? -11.109 28.984 13.305 1 94.88 202 VAL B CA 1
ATOM 3777 C C . VAL B 1 202 ? -12.367 28.375 12.695 1 94.88 202 VAL B C 1
ATOM 3779 O O . VAL B 1 202 ? -12.375 27.188 12.32 1 94.88 202 VAL B O 1
ATOM 3782 N N . ASN B 1 203 ? -13.414 29.172 12.562 1 92.94 203 ASN B N 1
ATOM 3783 C CA . ASN B 1 203 ? -14.625 28.703 11.906 1 92.94 203 ASN B CA 1
ATOM 3784 C C . ASN B 1 203 ? -14.367 28.359 10.445 1 92.94 203 ASN B C 1
ATOM 3786 O O . ASN B 1 203 ? -14.906 27.375 9.93 1 92.94 203 ASN B O 1
ATOM 3790 N N . PHE B 1 204 ? -13.633 29.188 9.82 1 93.38 204 PHE B N 1
ATOM 3791 C CA . PHE B 1 204 ? -13.242 28.906 8.445 1 93.38 204 PHE B CA 1
ATOM 3792 C C . PHE B 1 204 ? -12.508 27.578 8.344 1 93.38 204 PHE B C 1
ATOM 3794 O O . PHE B 1 204 ? -12.82 26.75 7.484 1 93.38 204 PHE B O 1
ATOM 3801 N N . ILE B 1 205 ? -11.531 27.359 9.195 1 94.88 205 ILE B N 1
ATOM 3802 C CA . ILE B 1 205 ? -10.75 26.125 9.227 1 94.88 205 ILE B CA 1
ATOM 3803 C C . ILE B 1 205 ? -11.672 24.938 9.422 1 94.88 205 ILE B C 1
ATOM 3805 O O . ILE B 1 205 ? -11.586 23.953 8.688 1 94.88 205 ILE B O 1
ATOM 3809 N N . ASN B 1 206 ? -12.539 25.062 10.367 1 93.69 206 ASN B N 1
ATOM 3810 C CA . ASN B 1 206 ? -13.492 23.984 10.648 1 93.69 206 ASN B CA 1
ATOM 3811 C C . ASN B 1 206 ? -14.336 23.656 9.422 1 93.69 206 ASN B C 1
ATOM 3813 O O . ASN B 1 206 ? -14.5 22.484 9.078 1 93.69 206 ASN B O 1
ATOM 3817 N N . ASP B 1 207 ? -14.805 24.656 8.781 1 92.75 207 ASP B N 1
ATOM 3818 C CA . ASP B 1 207 ? -15.633 24.469 7.598 1 92.75 207 ASP B CA 1
ATOM 3819 C C . ASP B 1 207 ? -14.859 23.766 6.488 1 92.75 207 ASP B C 1
ATOM 3821 O O . ASP B 1 207 ? -15.375 22.844 5.844 1 92.75 207 ASP B O 1
ATOM 3825 N N . GLN B 1 208 ? -13.68 24.219 6.242 1 93.56 208 GLN B N 1
ATOM 3826 C CA . GLN B 1 208 ? -12.859 23.641 5.188 1 93.56 208 GLN B CA 1
ATOM 3827 C C . GLN B 1 208 ? -12.523 22.172 5.496 1 93.56 208 GLN B C 1
ATOM 3829 O O . GLN B 1 208 ? -12.594 21.312 4.617 1 93.56 208 GLN B O 1
ATOM 3834 N N . GLU B 1 209 ? -12.156 21.906 6.73 1 93.5 209 GLU B N 1
ATOM 3835 C CA . GLU B 1 209 ? -11.82 20.547 7.125 1 93.5 209 GLU B CA 1
ATOM 3836 C C . GLU B 1 209 ? -13.031 19.625 7 1 93.5 209 GLU B C 1
ATOM 3838 O O . GLU B 1 209 ? -12.898 18.484 6.555 1 93.5 209 GLU B O 1
ATOM 3843 N N . ASN B 1 210 ? -14.18 20.141 7.301 1 91.19 210 ASN B N 1
ATOM 3844 C CA . ASN B 1 210 ? -15.398 19.359 7.152 1 91.19 210 ASN B CA 1
ATOM 3845 C C . ASN B 1 210 ? -15.664 19 5.691 1 91.19 210 ASN B C 1
ATOM 3847 O O . ASN B 1 210 ? -16.016 17.859 5.383 1 91.19 210 ASN B O 1
ATOM 3851 N N . LYS B 1 211 ? -15.492 19.953 4.871 1 92.12 211 LYS B N 1
ATOM 3852 C CA . LYS B 1 211 ? -15.68 19.703 3.441 1 92.12 211 LYS B CA 1
ATOM 3853 C C . LYS B 1 211 ? -14.719 18.641 2.939 1 92.12 211 LYS B C 1
ATOM 3855 O O . LYS B 1 211 ? -15.102 17.75 2.17 1 92.12 211 LYS B O 1
ATOM 3860 N N . VAL B 1 212 ? -13.547 18.703 3.393 1 93.38 212 VAL B N 1
ATOM 3861 C CA . VAL B 1 212 ? -12.516 17.781 2.934 1 93.38 212 VAL B CA 1
ATOM 3862 C C . VAL B 1 212 ? -12.789 16.391 3.486 1 93.38 212 VAL B C 1
ATOM 3864 O O . VAL B 1 212 ? -12.586 15.391 2.791 1 93.38 212 VAL B O 1
ATOM 3867 N N . VAL B 1 213 ? -13.258 16.344 4.723 1 91.19 213 VAL B N 1
ATOM 3868 C CA . VAL B 1 213 ? -13.594 15.055 5.324 1 91.19 213 VAL B CA 1
ATOM 3869 C C . VAL B 1 213 ? -14.641 14.344 4.473 1 91.19 213 VAL B C 1
ATOM 3871 O O . VAL B 1 213 ? -14.516 13.148 4.184 1 91.19 213 VAL B O 1
ATOM 3874 N N . ILE B 1 214 ? -15.609 15.047 4.059 1 89.06 214 ILE B N 1
ATOM 3875 C CA . ILE B 1 214 ? -16.688 14.477 3.248 1 89.06 214 ILE B CA 1
ATOM 3876 C C . ILE B 1 214 ? -16.125 13.961 1.929 1 89.06 214 ILE B C 1
ATOM 3878 O O . ILE B 1 214 ? -16.453 12.852 1.496 1 89.06 214 ILE B O 1
ATOM 3882 N N . LYS B 1 215 ? -15.242 14.719 1.366 1 89.75 215 LYS B N 1
ATOM 3883 C CA . LYS B 1 215 ? -14.609 14.312 0.111 1 89.75 215 LYS B CA 1
ATOM 3884 C C . LYS B 1 215 ? -13.789 13.039 0.29 1 89.75 215 LYS B C 1
ATOM 3886 O O . LYS B 1 215 ? -13.82 12.148 -0.564 1 89.75 215 LYS B O 1
ATOM 3891 N N . ILE B 1 216 ? -13.125 12.977 1.338 1 90.31 216 ILE B N 1
ATOM 3892 C CA . ILE B 1 216 ? -12.258 11.836 1.626 1 90.31 216 ILE B CA 1
ATOM 3893 C C . ILE B 1 216 ? -13.102 10.578 1.791 1 90.31 216 ILE B C 1
ATOM 3895 O O . ILE B 1 216 ? -12.758 9.516 1.255 1 90.31 216 ILE B O 1
ATOM 3899 N N . VAL B 1 217 ? -14.141 10.688 2.512 1 86.25 217 VAL B N 1
ATOM 3900 C CA . VAL B 1 217 ? -15.023 9.547 2.75 1 86.25 217 VAL B CA 1
ATOM 3901 C C . VAL B 1 217 ? -15.586 9.047 1.423 1 86.25 217 VAL B C 1
ATOM 3903 O O . VAL B 1 217 ? -15.617 7.84 1.172 1 86.25 217 VAL B O 1
ATOM 3906 N N . ASP B 1 218 ? -15.969 9.969 0.647 1 86.19 218 ASP B N 1
ATOM 3907 C CA . ASP B 1 218 ? -16.484 9.609 -0.67 1 86.19 218 ASP B CA 1
ATOM 3908 C C . ASP B 1 218 ? -15.422 8.906 -1.507 1 86.19 218 ASP B C 1
ATOM 3910 O O . ASP B 1 218 ? -15.711 7.898 -2.158 1 86.19 218 ASP B O 1
ATOM 3914 N N . GLN B 1 219 ? -14.281 9.445 -1.463 1 84.75 219 GLN B N 1
ATOM 3915 C CA . GLN B 1 219 ? -13.188 8.859 -2.225 1 84.75 219 GLN B CA 1
ATOM 3916 C C . GLN B 1 219 ? -12.844 7.465 -1.711 1 84.75 219 GLN B C 1
ATOM 3918 O O . GLN B 1 219 ? -12.555 6.559 -2.498 1 84.75 219 GLN B O 1
ATOM 3923 N N . PHE B 1 220 ? -12.805 7.336 -0.517 1 85.69 220 PHE B N 1
ATOM 3924 C CA . PHE B 1 220 ? -12.516 6.047 0.099 1 85.69 220 PHE B CA 1
ATOM 3925 C C . PHE B 1 220 ? -13.547 5.004 -0.315 1 85.69 220 PHE B C 1
ATOM 3927 O O . PHE B 1 220 ? -13.195 3.865 -0.629 1 85.69 220 PHE B O 1
ATOM 3934 N N . ASN B 1 221 ? -14.75 5.355 -0.232 1 82.75 221 ASN B N 1
ATOM 3935 C CA . ASN B 1 221 ? -15.812 4.453 -0.653 1 82.75 221 ASN B CA 1
ATOM 3936 C C . ASN B 1 221 ? -15.648 4.035 -2.111 1 82.75 221 ASN B C 1
ATOM 3938 O O . ASN B 1 221 ? -15.828 2.861 -2.447 1 82.75 221 ASN B O 1
ATOM 3942 N N . ASN B 1 222 ? -15.391 4.957 -2.908 1 83.44 222 ASN B N 1
ATOM 3943 C CA . ASN B 1 222 ? -15.164 4.664 -4.32 1 83.44 222 ASN B CA 1
ATOM 3944 C C . ASN B 1 222 ? -13.984 3.711 -4.512 1 83.44 222 ASN B C 1
ATOM 3946 O O . ASN B 1 222 ? -14.055 2.791 -5.332 1 83.44 222 ASN B O 1
ATOM 3950 N N . LEU B 1 223 ? -13 3.969 -3.791 1 83.19 223 LEU B N 1
ATOM 3951 C CA . LEU B 1 223 ? -11.82 3.113 -3.861 1 83.19 223 LEU B CA 1
ATOM 3952 C C . LEU B 1 223 ? -12.156 1.685 -3.449 1 83.19 223 LEU B C 1
ATOM 3954 O O . LEU B 1 223 ? -11.711 0.728 -4.086 1 83.19 223 LEU B O 1
ATOM 3958 N N . ASN B 1 224 ? -12.844 1.574 -2.355 1 81.06 224 ASN B N 1
ATOM 3959 C CA . ASN B 1 224 ? -13.242 0.254 -1.877 1 81.06 224 ASN B CA 1
ATOM 3960 C C . ASN B 1 224 ? -14.062 -0.497 -2.92 1 81.06 224 ASN B C 1
ATOM 3962 O O . ASN B 1 224 ? -13.852 -1.688 -3.148 1 81.06 224 ASN B O 1
ATOM 3966 N N . GLN B 1 225 ? -14.969 0.184 -3.525 1 82.38 225 GLN B N 1
ATOM 3967 C CA . GLN B 1 225 ? -15.812 -0.418 -4.551 1 82.38 225 GLN B CA 1
ATOM 3968 C C . GLN B 1 225 ? -14.984 -0.867 -5.75 1 82.38 225 GLN B C 1
ATOM 3970 O O . GLN B 1 225 ? -15.172 -1.973 -6.262 1 82.38 225 GLN B O 1
ATOM 3975 N N . GLN B 1 226 ? -14.125 -0.049 -6.156 1 84.5 226 GLN B N 1
ATOM 3976 C CA . GLN B 1 226 ? -13.297 -0.368 -7.309 1 84.5 226 GLN B CA 1
ATOM 3977 C C . GLN B 1 226 ? -12.352 -1.525 -7 1 84.5 226 GLN B C 1
ATOM 3979 O O . GLN B 1 226 ? -12.141 -2.406 -7.836 1 84.5 226 GLN B O 1
ATOM 3984 N N . SER B 1 227 ? -11.773 -1.446 -5.852 1 84.06 227 SER B N 1
ATOM 3985 C CA . SER B 1 227 ? -10.867 -2.52 -5.449 1 84.06 227 SER B CA 1
ATOM 3986 C C . SER B 1 227 ? -11.578 -3.865 -5.418 1 84.06 227 SER B C 1
ATOM 3988 O O . SER B 1 227 ? -11.023 -4.883 -5.832 1 84.06 227 SER B O 1
ATOM 3990 N N . PHE B 1 228 ? -12.727 -3.865 -4.977 1 83.62 228 PHE B N 1
ATOM 3991 C CA . PHE B 1 228 ? -13.492 -5.105 -4.93 1 83.62 228 PHE B CA 1
ATOM 3992 C C . PHE B 1 228 ? -13.812 -5.598 -6.336 1 83.62 228 PHE B C 1
ATOM 3994 O O . PHE B 1 228 ? -13.727 -6.793 -6.617 1 83.62 228 PHE B O 1
ATOM 4001 N N . LYS B 1 229 ? -14.234 -4.715 -7.09 1 85.81 229 LYS B N 1
ATOM 4002 C CA . LYS B 1 229 ? -14.516 -5.07 -8.477 1 85.81 229 LYS B CA 1
ATOM 4003 C C . LYS B 1 229 ? -13.289 -5.703 -9.141 1 85.81 229 LYS B C 1
ATOM 4005 O O . LYS B 1 229 ? -13.406 -6.723 -9.82 1 85.81 229 LYS B O 1
ATOM 4010 N N . ASN B 1 230 ? -12.227 -5.074 -8.953 1 86.75 230 ASN B N 1
ATOM 4011 C CA . ASN B 1 230 ? -10.992 -5.578 -9.547 1 86.75 230 ASN B CA 1
ATOM 4012 C C . ASN B 1 230 ? -10.602 -6.934 -8.961 1 86.75 230 ASN B C 1
ATOM 4014 O O . ASN B 1 230 ? -10.117 -7.809 -9.672 1 86.75 230 ASN B O 1
ATOM 4018 N N . LEU B 1 231 ? -10.781 -7.039 -7.684 1 87.62 231 LEU B N 1
ATOM 4019 C CA . LEU B 1 231 ? -10.523 -8.328 -7.039 1 87.62 231 LEU B CA 1
ATOM 4020 C C . LEU B 1 231 ? -11.375 -9.422 -7.668 1 87.62 231 LEU B C 1
ATOM 4022 O O . LEU B 1 231 ? -10.859 -10.492 -8.016 1 87.62 231 LEU B O 1
ATOM 4026 N N . ARG B 1 232 ? -12.625 -9.125 -7.832 1 84.12 232 ARG B N 1
ATOM 4027 C CA . ARG B 1 232 ? -13.531 -10.102 -8.422 1 84.12 232 ARG B CA 1
ATOM 4028 C C . ARG B 1 232 ? -13.07 -10.508 -9.82 1 84.12 232 ARG B C 1
ATOM 4030 O O . ARG B 1 232 ? -13.164 -11.68 -10.195 1 84.12 232 ARG B O 1
ATOM 4037 N N . ARG B 1 233 ? -12.562 -9.586 -10.5 1 87.56 233 ARG B N 1
ATOM 4038 C CA . ARG B 1 233 ? -12.156 -9.836 -11.883 1 87.56 233 ARG B CA 1
ATOM 4039 C C . ARG B 1 233 ? -10.906 -10.703 -11.938 1 87.56 233 ARG B C 1
ATOM 4041 O O . ARG B 1 233 ? -10.617 -11.32 -12.969 1 87.56 233 ARG B O 1
ATOM 4048 N N . LEU B 1 234 ? -10.195 -10.664 -10.922 1 87.38 234 LEU B N 1
ATOM 4049 C CA . LEU B 1 234 ? -8.945 -11.422 -10.875 1 87.38 234 LEU B CA 1
ATOM 4050 C C . LEU B 1 234 ? -9.203 -12.859 -10.422 1 87.38 234 LEU B C 1
ATOM 4052 O O . LEU B 1 234 ? -8.531 -13.789 -10.875 1 87.38 234 LEU B O 1
ATOM 4056 N N . LEU B 1 235 ? -10.188 -13.094 -9.594 1 88.62 235 LEU B N 1
ATOM 4057 C CA . LEU B 1 235 ? -10.406 -14.383 -8.945 1 88.62 235 LEU B CA 1
ATOM 4058 C C . LEU B 1 235 ? -11.016 -15.383 -9.922 1 88.62 235 LEU B C 1
ATOM 4060 O O . LEU B 1 235 ? -11.805 -15.008 -10.789 1 88.62 235 LEU B O 1
ATOM 4064 N N . PRO B 1 236 ? -10.57 -16.672 -9.758 1 88 236 PRO B N 1
ATOM 4065 C CA . PRO B 1 236 ? -11.242 -17.703 -10.555 1 88 236 PRO B CA 1
ATOM 4066 C C . PRO B 1 236 ? -12.75 -17.734 -10.328 1 88 236 PRO B C 1
ATOM 4068 O O . PRO B 1 236 ? -13.219 -17.5 -9.211 1 88 236 PRO B O 1
ATOM 4071 N N . VAL B 1 237 ? -13.453 -17.984 -11.461 1 83 237 VAL B N 1
ATOM 4072 C CA . VAL B 1 237 ? -14.906 -18.031 -11.398 1 83 237 VAL B CA 1
ATOM 4073 C C . VAL B 1 237 ? -15.344 -19.297 -10.672 1 83 237 VAL B C 1
ATOM 4075 O O . VAL B 1 237 ? -14.883 -20.406 -10.992 1 83 237 VAL B O 1
ATOM 4078 N N . THR B 1 238 ? -15.898 -19.141 -9.523 1 71.94 238 THR B N 1
ATOM 4079 C CA . THR B 1 238 ? -16.297 -20.266 -8.695 1 71.94 238 THR B CA 1
ATOM 4080 C C . THR B 1 238 ? -17.625 -20.859 -9.188 1 71.94 238 THR B C 1
ATOM 4082 O O . THR B 1 238 ? -18.422 -20.156 -9.812 1 71.94 238 THR B O 1
ATOM 4085 N N . ARG B 1 239 ? -17.703 -22.141 -9.078 1 64.12 239 ARG B N 1
ATOM 4086 C CA . ARG B 1 239 ? -18.969 -22.812 -9.344 1 64.12 239 ARG B CA 1
ATOM 4087 C C . ARG B 1 239 ? -20.031 -22.375 -8.336 1 64.12 239 ARG B C 1
ATOM 4089 O O . ARG B 1 239 ? -21.234 -22.438 -8.633 1 64.12 239 ARG B O 1
ATOM 4096 N N . SER B 1 240 ? -19.484 -22.109 -7.133 1 60.09 240 SER B N 1
ATOM 4097 C CA . SER B 1 240 ? -20.422 -21.641 -6.121 1 60.09 240 SER B CA 1
ATOM 4098 C C . SER B 1 240 ? -20.797 -20.172 -6.359 1 60.09 240 SER B C 1
ATOM 4100 O O . SER B 1 240 ? -19.953 -19.375 -6.73 1 60.09 240 SER B O 1
ATOM 4102 N N . LYS B 1 241 ? -22.062 -19.969 -6.672 1 58.53 241 LYS B N 1
ATOM 4103 C CA . LYS B 1 241 ? -22.562 -18.609 -6.93 1 58.53 241 LYS B CA 1
ATOM 4104 C C . LYS B 1 241 ? -22.281 -17.688 -5.75 1 58.53 241 LYS B C 1
ATOM 4106 O O . LYS B 1 241 ? -22.906 -17.797 -4.699 1 58.53 241 LYS B O 1
ATOM 4111 N N . ILE B 1 242 ? -20.984 -17.312 -5.605 1 67 242 ILE B N 1
ATOM 4112 C CA . ILE B 1 242 ? -20.781 -16.203 -4.684 1 67 242 ILE B CA 1
ATOM 4113 C C . ILE B 1 242 ? -21.656 -15.023 -5.09 1 67 242 ILE B C 1
ATOM 4115 O O . ILE B 1 242 ? -21.688 -14.641 -6.258 1 67 242 ILE B O 1
ATOM 4119 N N . ASN B 1 243 ? -22.703 -14.789 -4.25 1 67.62 243 ASN B N 1
ATOM 4120 C CA . ASN B 1 243 ? -23.453 -13.57 -4.5 1 67.62 243 ASN B CA 1
ATOM 4121 C C . ASN B 1 243 ? -22.594 -12.328 -4.301 1 67.62 243 ASN B C 1
ATOM 4123 O O . ASN B 1 243 ? -22.531 -11.773 -3.199 1 67.62 243 ASN B O 1
ATOM 4127 N N . TRP B 1 244 ? -21.922 -12.023 -5.371 1 69.44 244 TRP B N 1
ATOM 4128 C CA . TRP B 1 244 ? -20.953 -10.93 -5.324 1 69.44 244 TRP B CA 1
ATOM 4129 C C . TRP B 1 244 ? -21.641 -9.625 -4.918 1 69.44 244 TRP B C 1
ATOM 4131 O O . TRP B 1 244 ? -21 -8.75 -4.328 1 69.44 244 TRP B O 1
ATOM 4141 N N . GLY B 1 245 ? -22.922 -9.469 -5.281 1 63.69 245 GLY B N 1
ATOM 4142 C CA . GLY B 1 245 ? -23.656 -8.297 -4.852 1 63.69 245 GLY B CA 1
ATOM 4143 C C . GLY B 1 245 ? -23.781 -8.188 -3.342 1 63.69 245 GLY B C 1
ATOM 4144 O O . GLY B 1 245 ? -23.578 -7.117 -2.77 1 63.69 245 GLY B O 1
ATOM 4145 N N . SER B 1 246 ? -24.062 -9.305 -2.816 1 59.28 246 SER B N 1
ATOM 4146 C CA . SER B 1 246 ? -24.234 -9.328 -1.367 1 59.28 246 SER B CA 1
ATOM 4147 C C . SER B 1 246 ? -22.875 -9.312 -0.653 1 59.28 246 SER B C 1
ATOM 4149 O O . SER B 1 246 ? -22.797 -8.898 0.506 1 59.28 246 SER B O 1
ATOM 4151 N N . ALA B 1 247 ? -21.922 -9.828 -1.377 1 59.78 247 ALA B N 1
ATOM 4152 C CA . ALA B 1 247 ? -20.594 -9.875 -0.767 1 59.78 247 ALA B CA 1
ATOM 4153 C C . ALA B 1 247 ? -20.016 -8.477 -0.602 1 59.78 247 ALA B C 1
ATOM 4155 O O . ALA B 1 247 ? -19.234 -8.227 0.319 1 59.78 247 ALA B O 1
ATOM 4156 N N . ILE B 1 248 ? -20.453 -7.574 -1.574 1 58.03 248 ILE B N 1
ATOM 4157 C CA . ILE B 1 248 ? -19.953 -6.199 -1.529 1 58.03 248 ILE B CA 1
ATOM 4158 C C . ILE B 1 248 ? -20.922 -5.34 -0.709 1 58.03 248 ILE B C 1
ATOM 4160 O O . ILE B 1 248 ? -22.141 -5.441 -0.858 1 58.03 248 ILE B O 1
ATOM 4164 N N . GLY B 1 249 ? -20.969 -5.242 0.348 1 50.59 249 GLY B N 1
ATOM 4165 C CA . GLY B 1 249 ? -21.797 -4.328 1.116 1 50.59 249 GLY B CA 1
ATOM 4166 C C . GLY B 1 249 ? -22.219 -3.105 0.33 1 50.59 249 GLY B C 1
ATOM 4167 O O . GLY B 1 249 ? -21.516 -2.668 -0.583 1 50.59 249 GLY B O 1
ATOM 4168 N N . ASN B 1 250 ? -23.469 -3.092 -0.307 1 46.12 250 ASN B N 1
ATOM 4169 C CA . ASN B 1 250 ? -24.047 -1.907 -0.935 1 46.12 250 ASN B CA 1
ATOM 4170 C C . ASN B 1 250 ? -23.562 -0.625 -0.266 1 46.12 250 ASN B C 1
ATOM 4172 O O . ASN B 1 250 ? -23.859 -0.378 0.904 1 46.12 250 ASN B O 1
ATOM 4176 N N . TYR B 1 251 ? -22.391 -0.186 -0.661 1 44.06 251 TYR B N 1
ATOM 4177 C CA . TYR B 1 251 ? -21.844 1.043 -0.097 1 44.06 251 TYR B CA 1
ATOM 4178 C C . TYR B 1 251 ? -22.562 2.266 -0.648 1 44.06 251 TYR B C 1
ATOM 4180 O O . TYR B 1 251 ? -21.953 3.314 -0.857 1 44.06 251 TYR B O 1
ATOM 4188 N N . ARG B 1 252 ? -23.812 2.318 -1.053 1 40.38 252 ARG B N 1
ATOM 4189 C CA . ARG B 1 252 ? -24.297 3.59 -1.573 1 40.38 252 ARG B CA 1
ATOM 4190 C C . ARG B 1 252 ? -24.266 4.672 -0.501 1 40.38 252 ARG B C 1
ATOM 4192 O O . ARG B 1 252 ? -24.812 4.504 0.584 1 40.38 252 ARG B O 1
ATOM 4199 N N . LEU B 1 253 ? -23.25 5.539 -0.514 1 40.16 253 LEU B N 1
ATOM 4200 C CA . LEU B 1 253 ? -23.469 6.84 0.115 1 40.16 253 LEU B CA 1
ATOM 4201 C C . LEU B 1 253 ? -24.875 7.355 -0.183 1 40.16 253 LEU B C 1
ATOM 4203 O O . LEU B 1 253 ? -25.188 7.703 -1.325 1 40.16 253 LEU B O 1
ATOM 4207 N N . GLY B 1 254 ? -25.969 6.738 0.005 1 33.66 254 GLY B N 1
ATOM 4208 C CA . GLY B 1 254 ? -27.281 7.328 -0.214 1 33.66 254 GLY B CA 1
ATOM 4209 C C . GLY B 1 254 ? -27.328 8.812 0.082 1 33.66 254 GLY B C 1
ATOM 4210 O O . GLY B 1 254 ? -26.422 9.352 0.723 1 33.66 254 GLY B O 1
ATOM 4211 N N . SER B 1 255 ? -28.469 9.609 -0.451 1 36.44 255 SER B N 1
ATOM 4212 C CA . SER B 1 255 ? -29.297 10.805 -0.365 1 36.44 255 SER B CA 1
ATOM 4213 C C . SER B 1 255 ? -29.344 11.344 1.062 1 36.44 255 SER B C 1
ATOM 4215 O O . SER B 1 255 ? -29.562 12.531 1.276 1 36.44 255 SER B O 1
ATOM 4217 N N . ASP B 1 256 ? -29.328 10.562 2.059 1 37.81 256 ASP B N 1
ATOM 4218 C CA . ASP B 1 256 ? -29.781 11.008 3.371 1 37.81 256 ASP B CA 1
ATOM 4219 C C . ASP B 1 256 ? -28.656 11.695 4.141 1 37.81 256 ASP B C 1
ATOM 4221 O O . ASP B 1 256 ? -28.844 12.102 5.289 1 37.81 256 ASP B O 1
ATOM 4225 N N . VAL B 1 257 ? -27.438 11.516 3.861 1 39.31 257 VAL B N 1
ATOM 4226 C CA . VAL B 1 257 ? -26.484 12.266 4.656 1 39.31 257 VAL B CA 1
ATOM 4227 C C . VAL B 1 257 ? -26.641 13.766 4.398 1 39.31 257 VAL B C 1
ATOM 4229 O O . VAL B 1 257 ? -26.344 14.586 5.262 1 39.31 257 VAL B O 1
ATOM 4232 N N . VAL B 1 258 ? -26.844 14.227 3.141 1 35.06 258 VAL B N 1
ATOM 4233 C CA . VAL B 1 258 ? -27.156 15.609 2.797 1 35.06 258 VAL B CA 1
ATOM 4234 C C . VAL B 1 258 ? -28.656 15.867 3.021 1 35.06 258 VAL B C 1
ATOM 4236 O O . VAL B 1 258 ? -29.172 16.922 2.648 1 35.06 258 VAL B O 1
ATOM 4239 N N . ASN B 1 259 ? -29.594 15.07 3.227 1 29.77 259 ASN B N 1
ATOM 4240 C CA . ASN B 1 259 ? -30.984 15.484 3.078 1 29.77 259 ASN B CA 1
ATOM 4241 C C . ASN B 1 259 ? -31.359 16.578 4.082 1 29.77 259 ASN B C 1
ATOM 4243 O O . ASN B 1 259 ? -32.312 17.312 3.875 1 29.77 259 ASN B O 1
ATOM 4247 N N . LYS B 1 260 ? -31.609 16.312 5.434 1 30.89 260 LYS B N 1
ATOM 4248 C CA . LYS B 1 260 ? -32.781 17.016 5.938 1 30.89 260 LYS B CA 1
ATOM 4249 C C . LYS B 1 260 ? -32.5 18.516 6.055 1 30.89 260 LYS B C 1
ATOM 4251 O O . LYS B 1 260 ? -31.562 18.938 6.762 1 30.89 260 LYS B O 1
ATOM 4256 N N . LYS B 1 261 ? -32.906 19.406 5.09 1 27.89 261 LYS B N 1
ATOM 4257 C CA . LYS B 1 261 ? -33.406 20.766 5.277 1 27.89 261 LYS B CA 1
ATOM 4258 C C . LYS B 1 261 ? -34.312 20.859 6.504 1 27.89 261 LYS B C 1
ATOM 4260 O O . LYS B 1 261 ? -35.219 20.031 6.691 1 27.89 261 LYS B O 1
#